Protein 4COQ (pdb70)

Foldseek 3Di:
DDDAAPDDCRRQVNQLVRDVQQVCSPVPPFADDAEAEPVQFAADDADFWAWFDDQFFFWWAAALQWIKTAGPFPTFIAHPNFTWTFGMKTKFAFDQYHYNPHTAGMKMWGWTATPVGQIEIEIAGEHADDAQVLLVQRLVQGDLDRPDIDGGPDGHDPVSQHDPDRQWKWWWHFDFDPSRHGRYIYTYGPDHHYHHVVSSVSRCVSSVDGNHRHHDDNRPIHIYD/DDFDAACDDCRRLVNVCVRDVQQVCSPVPPFADDAEAEPVQFAADDADFWAWFDDQFWDWWAAALQWIKTAGPFPTFIAHPNFTWTFGMKTKFAFDQYHYNPHTAGMKMWTWTATPVGAIEIEIAGEHADDAQVLVVQQLVFTDLDHPDIGDRPDGHDPVSQHDPDQDWKWWWHFDQDPSRDTRYIYTYGPDHHYHHPVSSVSRCNSSVDGNHRHHDDNRPIHIYD

Solvent-accessible surface area: 21278 Å² total; per-residue (Å²): 90,39,136,27,9,29,84,59,86,57,0,19,134,77,0,6,103,53,10,123,109,16,76,65,13,121,87,13,129,52,4,0,0,1,48,0,57,33,91,87,8,67,175,29,93,45,67,118,10,45,20,115,28,46,51,21,31,115,46,0,16,3,57,22,40,10,0,46,0,22,4,41,14,148,1,32,0,42,5,72,74,91,129,0,66,3,78,33,0,24,0,2,6,38,0,0,0,7,26,76,52,150,98,49,46,0,0,0,3,0,20,0,53,10,189,118,44,62,35,0,4,0,0,0,1,0,98,71,35,151,98,14,104,6,0,51,44,0,2,139,5,3,0,135,116,70,72,90,113,100,147,34,99,27,168,3,19,2,67,132,0,11,3,167,72,73,86,15,17,48,5,66,0,0,41,9,38,14,52,0,43,51,56,2,51,3,0,0,0,70,73,35,20,60,0,14,141,123,6,15,59,78,1,109,146,29,15,59,93,78,0,28,6,64,64,38,90,57,82,104,21,120,6,68,66,139,48,38,136,26,9,32,83,60,91,53,0,20,129,75,0,8,102,50,16,130,123,9,82,65,14,123,89,14,133,53,4,0,0,1,47,0,56,32,90,82,9,63,181,31,83,42,70,118,12,46,21,117,30,44,54,21,32,120,66,0,13,3,56,24,43,10,0,48,0,22,5,42,8,153,2,31,0,42,6,68,74,88,128,0,34,2,77,35,0,24,0,2,6,36,0,0,0,5,26,80,56,158,96,48,37,0,0,0,4,0,24,0,62,8,152,134,46,60,40,0,5,0,0,0,1,0,92,57,37,154,97,14,101,7,0,35,38,0,2,145,6,1,0,114,114,82,61,83,120,99,154,35,112,37,154,4,17,2,66,130,0,11,1,166,67,79,82,14,16,50,7,66,0,0,37,9,37,13,51,0,41,48,54,4,54,3,0,0,0,65,69,33,22,58,0,10,134,132,6,2,79,53,2,100,155,23,16,63,91,91,0,31,6,67,66,38,90,53,81,105,21,118,5,72,72

Sequence (451 aa):
GAHHWGYSGSIGPEEHWGDLSSPEEYLMMCCKKIGKKNQSPIDINSADAVVKKACCLAPVSSVYYVSSDAKKYVVVNNGHTIKVVMGGRRGYVVVDGKRFYLKKQFHFHAPSEHTVNGKKHYPFEAHFVHLLDKNGNITVLGVFFKVGKKEENPELEKVWRVMPEEEEPGQKKRHLTARRIDDPEEKLLPEENRDDYYRYSSGSLTTPPCCSSEGVRWIIVFKEEPVEMSREQLEEKFRKKVMMGFDNNRPVQPLLNARKVMMKGGAHWGYSGSIGPEEHWGDDLSPEYLLMMCCKKIGKNQSPIDINSADAVVKKACCLAPVSVYYVSSDAKKYVVNNGHTIKVVMGGRRGYVVVDGKKRFYLKKQFHFHAPPSEHTVNGKKHYPFEAHFVHLDKNGNIITVLGVFFKKVGKKEENPELEKVWRRVMPEEEPGQKKRHLTARRIDDPEEKLLPEENRDDYYRYSSGSLTTPPCCSSEGVRWIVFKEEPVEEMSREEQLEKFRKKVMMGFDNNRPVQPLLNARKVMMK

Organism: Thermovibrio ammonificans (strain DSM 15698 / JCM 12110 / HB-1) (NCBI:txid648996)

Structure (mmCIF, N/CA/C/O backbone):
data_4COQ
#
_entry.id   4COQ
#
_cell.length_a   83.050
_cell.length_b   115.360
_cell.length_c   65.540
_cell.angle_alpha   90.00
_cell.angle_beta   90.00
_cell.angle_gamma   90.00
#
_symmetry.space_group_name_H-M   'P 21 21 2'
#
loop_
_entity.id
_entity.type
_entity.pdbx_description
1 polymer 'CARBONATE DEHYDRATASE'
2 non-polymer 'ZINC ION'
3 non-polymer SULFANILAMIDE
4 non-polymer 1-(2-METHOXY-ETHOXY)-2-{2-[2-(2-METHOXY-ETHOXY]-ETHOXY}-ETHANE
5 non-polymer 'TETRAETHYLENE GLYCOL'
6 non-polymer 'TRIETHYLENE GLYCOL'
7 non-polymer 'CHLORIDE ION'
8 water water
#
loop_
_atom_site.group_PDB
_atom_site.id
_atom_site.type_symbol
_atom_site.label_atom_id
_atom_site.label_alt_id
_atom_site.label_comp_id
_atom_site.label_asym_id
_atom_site.label_entity_id
_atom_site.label_seq_id
_atom_site.pdbx_PDB_ins_code
_atom_site.Cartn_x
_atom_site.Cartn_y
_atom_site.Cartn_z
_atom_site.occupancy
_atom_site.B_iso_or_equiv
_atom_site.auth_seq_id
_atom_site.auth_comp_id
_atom_site.auth_asym_id
_atom_site.auth_atom_id
_atom_site.pdbx_PDB_model_num
ATOM 1 N N . GLY A 1 23 ? 1.961 15.439 2.012 1.00 56.32 23 GLY A N 1
ATOM 2 C CA . GLY A 1 23 ? 0.816 16.284 1.563 1.00 43.54 23 GLY A CA 1
ATOM 3 C C . GLY A 1 23 ? 0.382 15.959 0.150 1.00 36.98 23 GLY A C 1
ATOM 4 O O . GLY A 1 23 ? 1.215 15.692 -0.721 1.00 49.97 23 GLY A O 1
ATOM 5 N N . ALA A 1 24 ? -0.926 15.995 -0.073 1.00 36.88 24 ALA A N 1
ATOM 6 C CA . ALA A 1 24 ? -1.528 15.645 -1.355 1.00 34.36 24 ALA A CA 1
ATOM 7 C C . ALA A 1 24 ? -1.240 16.634 -2.486 1.00 31.42 24 ALA A C 1
ATOM 8 O O . ALA A 1 24 ? -0.906 17.803 -2.247 1.00 27.28 24 ALA A O 1
ATOM 10 N N . HIS A 1 25 ? -1.402 16.166 -3.721 1.00 28.82 25 HIS A N 1
ATOM 11 C CA A HIS A 1 25 ? -1.305 17.030 -4.896 0.70 31.38 25 HIS A CA 1
ATOM 12 C CA B HIS A 1 25 ? -1.305 17.037 -4.897 0.30 30.29 25 HIS A CA 1
ATOM 13 C C . HIS A 1 25 ? -2.413 18.089 -4.890 1.00 29.14 25 HIS A C 1
ATOM 14 O O . HIS A 1 25 ? -3.571 17.785 -4.627 1.00 26.35 25 HIS A O 1
ATOM 27 N N . TRP A 1 26 ? -2.048 19.341 -5.166 1.00 23.34 26 TRP A N 1
ATOM 28 C CA . TRP A 1 26 ? -3.027 20.424 -5.202 1.00 21.81 26 TRP A CA 1
ATOM 29 C C . TRP A 1 26 ? -2.758 21.294 -6.418 1.00 17.98 26 TRP A C 1
ATOM 30 O O . TRP A 1 26 ? -1.671 21.205 -7.005 1.00 19.26 26 TRP A O 1
ATOM 41 N N . GLY A 1 27 ? -3.713 22.146 -6.788 1.00 19.21 27 GLY A N 1
ATOM 42 C CA . GLY A 1 27 ? -3.537 23.008 -7.952 1.00 20.26 27 GLY A CA 1
ATOM 43 C C . GLY A 1 27 ? -4.424 24.223 -7.912 1.00 18.69 27 GLY A C 1
ATOM 44 O O . GLY A 1 27 ? -4.898 24.616 -6.821 1.00 18.82 27 GLY A O 1
ATOM 45 N N . TYR A 1 28 ? -4.706 24.770 -9.096 1.00 18.36 28 TYR A N 1
ATOM 46 C CA . TYR A 1 28 ? -5.501 25.992 -9.204 1.00 19.00 28 TYR A CA 1
ATOM 47 C C . TYR A 1 28 ? -6.800 25.869 -10.016 1.00 23.17 28 TYR A C 1
ATOM 48 O O . TYR A 1 28 ? -7.408 26.878 -10.373 1.00 28.71 28 TYR A O 1
ATOM 57 N N . SER A 1 29 ? -7.211 24.639 -10.305 1.00 28.14 29 SER A N 1
ATOM 58 C CA . SER A 1 29 ? -8.523 24.430 -10.912 1.00 28.49 29 SER A CA 1
ATOM 59 C C . SER A 1 29 ? -9.039 23.029 -10.645 1.00 26.13 29 SER A C 1
ATOM 60 O O . SER A 1 29 ? -8.326 22.178 -10.100 1.00 24.73 29 SER A O 1
ATOM 63 N N . GLY A 1 30 ? -10.294 22.803 -11.025 1.00 33.49 30 GLY A N 1
ATOM 64 C CA . GLY A 1 30 ? -10.936 21.515 -10.819 1.00 33.46 30 GLY A CA 1
ATOM 65 C C . GLY A 1 30 ? -11.052 21.171 -9.347 1.00 29.40 30 GLY A C 1
ATOM 66 O O . GLY A 1 30 ? -11.121 22.057 -8.483 1.00 28.29 30 GLY A O 1
ATOM 67 N N . SER A 1 31 ? -11.026 19.876 -9.069 1.00 25.33 31 SER A N 1
ATOM 68 C CA . SER A 1 31 ? -11.252 19.348 -7.742 1.00 30.88 31 SER A CA 1
ATOM 69 C C . SER A 1 31 ? -10.018 19.432 -6.863 1.00 27.87 31 SER A C 1
ATOM 70 O O . SER A 1 31 ? -10.031 18.960 -5.723 1.00 27.25 31 SER A O 1
ATOM 73 N N . ILE A 1 32 ? -8.939 20.013 -7.388 1.00 23.04 32 ILE A N 1
ATOM 74 C CA . ILE A 1 32 ? -7.766 20.226 -6.546 1.00 22.21 32 ILE A CA 1
ATOM 75 C C . ILE A 1 32 ? -7.475 21.728 -6.376 1.00 20.25 32 ILE A C 1
ATOM 76 O O . ILE A 1 32 ? -6.421 22.084 -5.848 1.00 21.35 32 ILE A O 1
ATOM 81 N N . GLY A 1 33 ? -8.417 22.568 -6.811 1.00 19.91 33 GLY A N 1
ATOM 82 C CA . GLY A 1 33 ? -8.294 24.041 -6.732 1.00 20.72 33 GLY A CA 1
ATOM 83 C C . GLY A 1 33 ? -8.448 24.571 -5.314 1.00 18.46 33 GLY A C 1
ATOM 84 O O . GLY A 1 33 ? -8.761 23.832 -4.399 1.00 18.49 33 GLY A O 1
ATOM 85 N N . PRO A 1 34 ? -8.257 25.889 -5.139 1.00 19.10 34 PRO A N 1
ATOM 86 C CA . PRO A 1 34 ? -8.164 26.507 -3.830 1.00 18.50 34 PRO A CA 1
ATOM 87 C C . PRO A 1 34 ? -9.316 26.236 -2.846 1.00 19.33 34 PRO A C 1
ATOM 88 O O . PRO A 1 34 ? -9.069 26.108 -1.653 1.00 21.68 34 PRO A O 1
ATOM 92 N N . GLU A 1 35 ? -10.550 26.099 -3.330 1.00 23.44 35 GLU A N 1
ATOM 93 C CA A GLU A 1 35 ? -11.696 25.813 -2.452 0.60 25.28 35 GLU A CA 1
ATOM 94 C CA B GLU A 1 35 ? -11.674 25.823 -2.420 0.40 24.17 35 GLU A CA 1
ATOM 95 C C . GLU A 1 35 ? -11.629 24.401 -1.850 1.00 23.92 35 GLU A C 1
ATOM 96 O O . GLU A 1 35 ? -12.176 24.126 -0.767 1.00 21.65 35 GLU A O 1
ATOM 107 N N . HIS A 1 36 ? -10.965 23.496 -2.556 1.00 20.90 36 HIS A N 1
ATOM 108 C CA . HIS A 1 36 ? -10.854 22.106 -2.123 1.00 21.15 36 HIS A CA 1
ATOM 109 C C . HIS A 1 36 ? -9.624 21.825 -1.276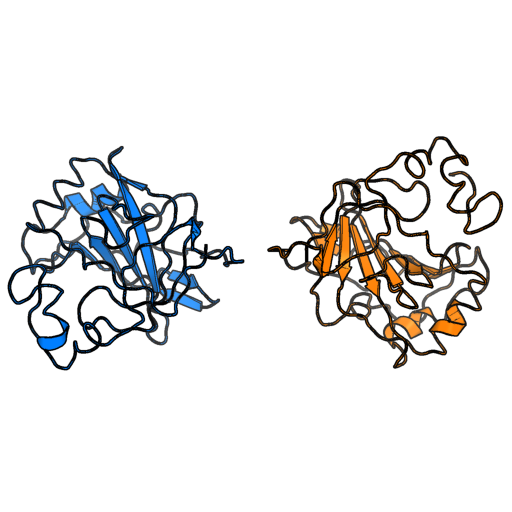 1.00 20.80 36 HIS A C 1
ATOM 110 O O . HIS A 1 36 ? -9.486 20.727 -0.713 1.00 20.86 36 HIS A O 1
ATOM 117 N N . TRP A 1 37 ? -8.709 22.798 -1.176 1.00 18.40 37 TRP A N 1
ATOM 118 C CA . TRP A 1 37 ? -7.429 22.520 -0.548 1.00 18.29 37 TRP A CA 1
ATOM 119 C C . TRP A 1 37 ? -7.538 21.937 0.860 1.00 19.81 37 TRP A C 1
ATOM 120 O O . TRP A 1 37 ? -6.828 20.985 1.195 1.00 21.35 37 TRP A O 1
ATOM 131 N N . GLY A 1 38 ? -8.417 22.500 1.690 1.00 20.55 38 GLY A N 1
ATOM 132 C CA . GLY A 1 38 ? -8.395 22.167 3.122 1.00 19.22 38 GLY A CA 1
ATOM 133 C C . GLY A 1 38 ? -8.795 20.728 3.386 1.00 28.88 38 GLY A C 1
ATOM 134 O O . GLY A 1 38 ? -8.503 20.167 4.453 1.00 30.97 38 GLY A O 1
ATOM 135 N N . ASP A 1 39 ? -9.447 20.137 2.392 1.00 22.12 39 ASP A N 1
ATOM 136 C CA . ASP A 1 39 ? -9.954 18.763 2.507 1.00 25.15 39 ASP A CA 1
ATOM 137 C C . ASP A 1 39 ? -9.083 17.702 1.849 1.00 31.22 39 ASP A C 1
ATOM 138 O O . ASP A 1 39 ? -9.354 16.505 1.986 1.00 29.95 39 ASP A O 1
ATOM 143 N N . LEU A 1 40 ? -8.037 18.129 1.147 1.00 27.95 40 LEU A N 1
ATOM 144 C CA . LEU A 1 40 ? -7.177 17.196 0.410 1.00 27.60 40 LEU A CA 1
ATOM 145 C C . LEU A 1 40 ? -6.291 16.364 1.327 1.00 30.95 40 LEU A C 1
ATOM 146 O O . LE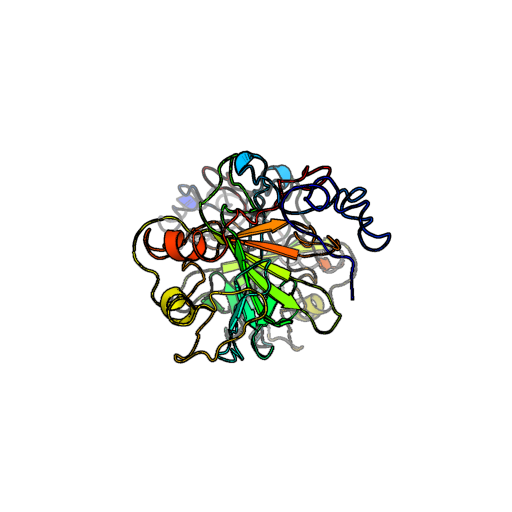U A 1 40 ? -5.886 15.251 0.974 1.00 31.90 40 LEU A O 1
ATOM 151 N N . SER A 1 41 ? -5.979 16.935 2.489 1.00 28.62 41 SER A N 1
ATOM 152 C CA A SER A 1 41 ? -5.124 16.313 3.486 0.60 28.99 41 SER A CA 1
ATOM 153 C CA B SER A 1 41 ? -5.108 16.320 3.485 0.40 29.06 41 SER A CA 1
ATOM 154 C C . SER A 1 41 ? -5.393 16.967 4.830 1.00 35.27 41 SER A C 1
ATOM 155 O O . SER A 1 41 ? -5.662 18.172 4.882 1.00 26.56 41 SER A O 1
ATOM 160 N N . PRO A 1 42 ? -5.312 16.183 5.928 1.00 30.07 42 PRO A N 1
ATOM 161 C CA . PRO A 1 42 ? -5.490 16.789 7.238 1.00 30.97 42 PRO A CA 1
ATOM 162 C C . PRO A 1 42 ? -4.458 17.882 7.494 1.00 31.63 42 PRO A C 1
ATOM 163 O O . PRO A 1 42 ? -4.717 18.788 8.292 1.00 29.33 42 PRO A O 1
ATOM 167 N N . GLU A 1 43 ? -3.303 17.764 6.832 1.00 28.49 43 GLU A N 1
ATOM 168 C CA A GLU A 1 43 ? -2.203 18.717 6.956 0.40 26.06 43 GLU A CA 1
ATOM 169 C CA B GLU A 1 43 ? -2.217 18.729 6.987 0.60 27.55 43 GLU A CA 1
ATOM 170 C C . GLU A 1 43 ? -2.602 20.099 6.429 1.00 22.68 43 GLU A C 1
ATOM 171 O O . GLU A 1 43 ? -2.020 21.119 6.822 1.00 23.99 43 GLU A O 1
ATOM 182 N N . TYR A 1 44 ? -3.572 20.115 5.522 1.00 19.37 44 TYR A N 1
ATOM 183 C CA . TYR A 1 44 ? -4.026 21.366 4.870 1.00 20.47 44 TYR A CA 1
ATOM 184 C C . TYR A 1 44 ? -5.270 21.993 5.534 1.00 17.76 44 TYR A C 1
ATOM 185 O O . TYR A 1 44 ? -5.894 22.900 4.970 1.00 20.38 44 TYR A O 1
ATOM 194 N N . LEU A 1 45 ? -5.615 21.566 6.754 1.00 19.84 45 LEU A N 1
ATOM 195 C CA . LEU A 1 45 ? -6.872 22.003 7.358 1.00 18.23 45 LEU A CA 1
ATOM 196 C C . LEU A 1 45 ? -6.983 23.526 7.520 1.00 18.00 45 LEU A C 1
ATOM 197 O O . LEU A 1 45 ? -8.074 24.077 7.423 1.00 18.20 45 LEU A O 1
ATOM 202 N N . MET A 1 46 ? -5.859 24.195 7.723 1.00 16.70 46 MET A N 1
ATOM 203 C CA A MET A 1 46 ? -5.895 25.639 7.947 0.50 17.94 46 MET A CA 1
ATOM 204 C CA B MET A 1 46 ? -5.877 25.648 7.950 0.50 17.13 46 MET A CA 1
ATOM 205 C C . MET A 1 46 ? -6.396 26.396 6.734 1.00 18.46 46 MET A C 1
ATOM 206 O O . MET A 1 46 ? -6.972 27.475 6.880 1.00 17.19 46 MET A O 1
ATOM 215 N N . CYS A 1 47 ? -6.186 25.828 5.534 1.00 18.40 47 CYS A N 1
ATOM 216 C CA A CYS A 1 47 ? -6.697 26.451 4.305 0.80 21.06 47 CYS A CA 1
ATOM 217 C CA B CYS A 1 47 ? -6.693 26.450 4.321 0.20 22.92 47 CYS A CA 1
ATOM 218 C C . CYS A 1 47 ? -8.181 26.736 4.472 1.00 22.13 47 CYS A C 1
ATOM 219 O O . CYS A 1 47 ? -8.660 27.774 4.036 1.00 23.62 47 CYS A O 1
ATOM 224 N N . LYS A 1 48 ? -8.892 25.824 5.144 1.00 21.92 48 LYS A N 1
ATOM 225 C CA A LYS A 1 48 ? -10.332 25.919 5.353 0.70 19.85 48 LYS A CA 1
ATOM 226 C CA B LYS A 1 48 ? -10.335 25.968 5.332 0.30 21.64 48 LYS A CA 1
ATOM 227 C C . LYS A 1 48 ? -10.768 26.600 6.663 1.00 21.97 48 LYS A C 1
ATOM 228 O O . LYS A 1 48 ? -11.754 27.347 6.688 1.00 25.46 48 LYS A O 1
ATOM 239 N N . ILE A 1 49 ? -10.054 26.323 7.761 1.00 18.34 49 ILE A N 1
ATOM 240 C CA . ILE A 1 49 ? -10.524 26.775 9.079 1.00 19.21 49 ILE A CA 1
ATOM 241 C C . ILE A 1 49 ? -9.852 28.033 9.609 1.00 18.07 49 ILE A C 1
ATOM 242 O O . ILE A 1 49 ? -10.313 28.610 10.589 1.00 16.93 49 ILE A O 1
ATOM 247 N N . GLY A 1 50 ? -8.767 28.443 8.968 1.00 17.10 50 GLY A N 1
ATOM 248 C CA . GLY A 1 50 ? -8.024 29.603 9.463 1.00 13.76 50 GLY A CA 1
ATOM 249 C C . GLY A 1 50 ? -8.811 30.879 9.285 1.00 12.95 50 GLY A C 1
ATOM 250 O O . GLY A 1 50 ? -9.605 31.042 8.338 1.00 14.53 50 GLY A O 1
ATOM 251 N N . LYS A 1 51 ? -8.583 31.795 10.217 1.00 11.30 51 LYS A N 1
ATOM 252 C CA A LYS A 1 51 ? -9.276 33.076 10.167 0.70 11.39 51 LYS A CA 1
ATOM 253 C CA B LYS A 1 51 ? -9.269 33.077 10.243 0.30 11.82 51 LYS A CA 1
ATOM 254 C C . LYS A 1 51 ? -8.299 34.224 9.985 1.00 10.76 51 LYS A C 1
ATOM 255 O O . LYS A 1 51 ? -8.691 35.390 10.036 1.00 11.13 51 LYS A O 1
ATOM 266 N N . ASN A 1 52 ? -7.024 33.886 9.723 1.00 11.99 52 ASN A N 1
ATOM 267 C CA . ASN A 1 52 ? -5.981 34.889 9.451 1.00 10.68 52 ASN A CA 1
ATOM 268 C C . ASN A 1 52 ? -5.212 34.472 8.195 1.00 10.80 52 ASN A C 1
ATOM 269 O O . ASN A 1 52 ? -3.986 34.350 8.203 1.00 11.83 52 ASN A O 1
ATOM 274 N N . GLN A 1 53 ? -5.972 34.206 7.145 1.00 11.40 53 GLN A N 1
ATOM 275 C CA . GLN A 1 53 ? -5.438 33.709 5.872 1.00 11.44 53 GLN A CA 1
ATOM 276 C C . GLN A 1 53 ? -5.062 34.805 4.905 1.00 10.93 53 GLN A C 1
ATOM 277 O O . GLN A 1 53 ? -5.485 35.954 5.045 1.00 11.89 53 GLN A O 1
ATOM 283 N N . SER A 1 54 ? -4.191 34.451 3.959 1.00 9.62 54 SER A N 1
ATOM 284 C CA . SER A 1 54 ? -3.737 35.324 2.880 1.00 10.12 54 SER A CA 1
ATOM 285 C C . SER A 1 54 ? -4.048 34.671 1.531 1.00 11.66 54 SER A C 1
ATOM 286 O O . SER A 1 54 ? -4.153 33.445 1.434 1.00 12.35 54 SER A O 1
ATOM 289 N N . PRO A 1 55 ? -4.140 35.449 0.473 1.00 10.39 55 PRO A N 1
ATOM 290 C CA . PRO A 1 55 ? -4.023 36.914 0.390 1.00 9.61 55 PRO A CA 1
ATOM 291 C C . PRO A 1 55 ? -5.319 37.573 0.782 1.00 11.53 55 PRO A C 1
ATOM 292 O O . PRO A 1 55 ? -6.284 36.897 1.097 1.00 11.93 55 PRO A O 1
ATOM 296 N N . ILE A 1 56 ? -5.333 38.909 0.763 1.00 12.80 56 ILE A N 1
ATOM 297 C CA . ILE A 1 56 ? -6.501 39.673 1.140 1.00 12.37 56 ILE A CA 1
ATOM 298 C C . ILE A 1 56 ? -6.669 40.809 0.143 1.00 11.38 56 ILE A C 1
ATOM 299 O O . ILE A 1 56 ? -5.735 41.103 -0.627 1.00 12.15 56 ILE A O 1
ATOM 304 N N . ASP A 1 57 ? -7.862 41.407 0.162 1.00 11.82 57 ASP A N 1
ATOM 305 C CA . ASP A 1 57 ? -8.025 42.719 -0.452 1.00 13.18 57 ASP A CA 1
ATOM 306 C C . ASP A 1 57 ? -7.568 43.780 0.517 1.00 13.97 57 ASP A C 1
ATOM 307 O O . ASP A 1 57 ? -7.961 43.757 1.691 1.00 16.15 57 ASP A O 1
ATOM 312 N N . ILE A 1 58 ? -6.742 44.701 0.037 1.00 12.91 58 ILE A N 1
ATOM 313 C CA . ILE A 1 58 ? -6.246 45.794 0.852 1.00 14.27 58 ILE A CA 1
ATOM 314 C C . ILE A 1 58 ? -7.055 47.012 0.460 1.00 13.37 58 ILE A C 1
ATOM 315 O O . ILE A 1 58 ? -6.842 47.583 -0.591 1.00 14.62 58 ILE A O 1
ATOM 320 N N . ASN A 1 59 ? -8.000 47.375 1.317 1.00 13.47 59 ASN A N 1
ATOM 321 C CA . ASN A 1 59 ? -8.767 48.580 1.092 1.00 15.82 59 ASN A CA 1
ATOM 322 C C . ASN A 1 59 ? -7.999 49.706 1.759 1.00 15.95 59 ASN A C 1
ATOM 323 O O . ASN A 1 59 ? -7.805 49.687 2.970 1.00 18.88 59 ASN A O 1
ATOM 328 N N . SER A 1 60 ? -7.528 50.653 0.956 1.00 17.17 60 SER A N 1
ATOM 329 C CA . SER A 1 60 ? -6.574 51.626 1.453 1.00 21.68 60 SER A CA 1
ATOM 330 C C . SER A 1 60 ? -7.236 52.564 2.456 1.00 22.15 60 SER A C 1
ATOM 331 O O . SER A 1 60 ? -6.609 52.955 3.442 1.00 23.70 60 SER A O 1
ATOM 334 N N . ALA A 1 61 ? -8.501 52.894 2.216 1.00 19.87 61 ALA A N 1
ATOM 335 C CA . ALA A 1 61 ? -9.245 53.773 3.125 1.00 24.18 61 ALA A CA 1
ATOM 336 C C . ALA A 1 61 ? -9.455 53.141 4.508 1.00 24.83 61 ALA A C 1
ATOM 337 O O . ALA A 1 61 ? -9.396 53.828 5.537 1.00 25.50 61 ALA A O 1
ATOM 339 N N . ASP A 1 62 ? -9.639 51.820 4.525 1.00 19.09 62 ASP A N 1
ATOM 340 C CA . ASP A 1 62 ? -9.840 51.048 5.742 1.00 19.33 62 ASP A CA 1
ATOM 341 C C . ASP A 1 62 ? -8.551 50.707 6.475 1.00 18.36 62 ASP A C 1
ATOM 342 O O . ASP A 1 62 ? -8.589 50.344 7.656 1.00 22.71 62 ASP A O 1
ATOM 347 N N . ALA A 1 63 ? -7.422 50.740 5.771 1.00 18.04 63 ALA A N 1
ATOM 348 C CA . ALA A 1 63 ? -6.154 50.435 6.432 1.00 16.05 63 ALA A CA 1
ATOM 349 C C . ALA A 1 63 ? -5.869 51.546 7.447 1.00 19.04 63 ALA A C 1
ATOM 350 O O . ALA A 1 63 ? -6.272 52.713 7.244 1.00 20.41 63 ALA A O 1
ATOM 352 N N . VAL A 1 64 ? -5.191 51.177 8.532 1.00 15.12 64 VAL A N 1
ATOM 353 C CA A VAL A 1 64 ? -4.938 52.101 9.642 0.70 16.77 64 VAL A CA 1
ATOM 354 C CA B VAL A 1 64 ? -4.941 52.099 9.642 0.30 15.90 64 VAL A CA 1
ATOM 355 C C . VAL A 1 64 ? -3.563 52.740 9.513 1.00 15.02 64 VAL A C 1
ATOM 356 O O . VAL A 1 64 ? -2.551 52.061 9.455 1.00 14.59 64 VAL A O 1
ATOM 363 N N . LYS A 1 65 ? -3.525 54.076 9.465 1.00 12.17 65 LYS A N 1
ATOM 364 C CA A LYS A 1 65 ? -2.277 54.786 9.470 0.60 12.96 65 LYS A CA 1
ATOM 365 C CA B LYS A 1 65 ? -2.248 54.756 9.461 0.40 12.33 65 LYS A CA 1
ATOM 366 C C . LYS A 1 65 ? -1.506 54.423 10.743 1.00 11.87 65 LYS A C 1
ATOM 367 O O . LYS A 1 65 ? -2.053 54.500 11.862 1.00 13.86 65 LYS A O 1
ATOM 378 N N . ALA A 1 66 ? -0.252 54.019 10.572 1.00 13.63 66 ALA A N 1
ATOM 379 C CA . ALA A 1 66 ? 0.551 53.497 11.665 1.00 10.85 66 ALA A CA 1
ATOM 380 C C . ALA A 1 66 ? 2.034 53.822 11.508 1.00 12.44 66 ALA A C 1
ATOM 381 O O . ALA A 1 66 ? 2.541 53.972 10.399 1.00 14.48 66 ALA A O 1
ATOM 383 N N . CYS A 1 67 ? 2.718 53.888 12.635 1.00 12.10 67 CYS A N 1
ATOM 384 C CA A CYS A 1 67 ? 4.129 54.264 12.668 0.80 14.39 67 CYS A CA 1
ATOM 385 C CA B CYS A 1 67 ? 4.127 54.247 12.716 0.20 15.87 67 CYS A CA 1
ATOM 386 C C . CYS A 1 67 ? 5.008 53.039 12.408 1.00 17.68 67 CYS A C 1
ATOM 387 O O . CYS A 1 67 ? 5.728 52.555 13.279 1.00 22.44 67 CYS A O 1
ATOM 392 N N . LEU A 1 68 ? 4.956 52.584 11.167 1.00 15.74 68 LEU A N 1
ATOM 393 C CA . LEU A 1 68 ? 5.647 51.363 10.732 1.00 15.54 68 LEU A CA 1
ATOM 394 C C . LEU A 1 68 ? 7.114 51.662 10.509 1.00 17.98 68 LEU A C 1
ATOM 395 O O . LEU A 1 68 ? 7.461 52.673 9.905 1.00 23.21 68 LEU A O 1
ATOM 400 N N . ALA A 1 69 ? 7.965 50.784 11.020 1.00 14.78 69 ALA A N 1
ATOM 401 C CA . ALA A 1 69 ? 9.422 50.914 10.884 1.00 15.47 69 ALA A CA 1
ATOM 402 C C . ALA A 1 69 ? 9.841 50.680 9.451 1.00 20.11 69 ALA A C 1
ATOM 403 O O . ALA A 1 69 ? 9.281 49.812 8.784 1.00 19.38 69 ALA A O 1
ATOM 405 N N . PRO A 1 70 ? 10.892 51.376 8.979 1.00 17.34 70 PRO A N 1
ATOM 406 C CA . PRO A 1 70 ? 11.368 51.027 7.654 1.00 16.09 70 PRO A CA 1
ATOM 407 C C . PRO A 1 70 ? 11.839 49.559 7.634 1.00 15.73 70 PRO A C 1
ATOM 408 O O . PRO A 1 70 ? 12.390 49.084 8.623 1.00 18.95 70 PRO A O 1
ATOM 412 N N . VAL A 1 71 ? 11.608 48.880 6.514 1.00 18.84 71 VAL A N 1
ATOM 413 C CA . VAL A 1 71 ? 12.064 47.493 6.388 1.00 15.68 71 VAL A CA 1
ATOM 414 C C . VAL A 1 71 ? 13.360 47.575 5.583 1.00 16.65 71 VAL A C 1
ATOM 415 O O . VAL A 1 71 ? 13.342 47.764 4.369 1.00 21.25 71 VAL A O 1
ATOM 419 N N . SER A 1 72 ? 14.478 47.466 6.283 1.00 17.62 72 SER A N 1
ATOM 420 C CA A SER A 1 72 ? 15.796 47.576 5.663 0.70 15.79 72 SER A CA 1
ATOM 421 C CA B SER A 1 72 ? 15.781 47.589 5.635 0.30 15.97 72 SER A CA 1
ATOM 422 C C . SER A 1 72 ? 16.132 46.300 4.916 1.00 14.78 72 SER A C 1
ATOM 423 O O . SER A 1 72 ? 15.848 45.202 5.402 1.00 15.64 72 SER A O 1
ATOM 428 N N . VAL A 1 73 ? 16.711 46.469 3.736 1.00 15.19 73 VAL A N 1
ATOM 429 C CA . VAL A 1 73 ? 17.003 45.345 2.848 1.00 14.86 73 VAL A CA 1
ATOM 430 C C . VAL A 1 73 ? 18.520 45.195 2.724 1.00 15.96 73 VAL A C 1
ATOM 431 O O . VAL A 1 73 ? 19.217 46.142 2.383 1.00 18.94 73 VAL A O 1
ATOM 435 N N . TYR A 1 74 ? 19.017 43.980 2.977 1.00 13.05 74 TYR A N 1
ATOM 436 C CA . TYR A 1 74 ? 20.451 43.686 2.872 1.00 15.32 74 TYR A CA 1
ATOM 437 C C . TYR A 1 74 ? 20.634 42.423 2.048 1.00 14.42 74 TYR A C 1
ATOM 438 O O . TYR A 1 74 ? 21.069 41.395 2.562 1.00 14.95 74 TYR A O 1
ATOM 447 N N . TYR A 1 75 ? 20.232 42.487 0.776 1.00 15.66 75 TYR A N 1
ATOM 448 C CA . TYR A 1 75 ? 20.291 41.318 -0.094 1.00 14.50 75 TYR A CA 1
ATOM 449 C C . TYR A 1 75 ? 21.689 41.151 -0.674 1.00 17.95 75 TYR A C 1
ATOM 450 O O . TYR A 1 75 ? 22.469 42.108 -0.769 1.00 18.44 75 TYR A O 1
ATOM 459 N N . VAL A 1 76 ? 21.991 39.914 -1.049 1.00 14.67 76 VAL A N 1
ATOM 460 C CA . VAL A 1 76 ? 23.205 39.604 -1.775 1.00 17.08 76 VAL A CA 1
ATOM 461 C C . VAL A 1 76 ? 22.859 38.782 -3.006 1.00 18.08 76 VAL A C 1
ATOM 462 O O . VAL A 1 76 ? 21.752 38.250 -3.140 1.00 16.94 76 VAL A O 1
ATOM 466 N N . SER A 1 77 ? 23.814 38.716 -3.925 1.00 15.42 77 SER A N 1
ATOM 467 C CA A SER A 1 77 ? 23.641 37.955 -5.148 0.60 15.05 77 SER A CA 1
ATOM 468 C CA B SER A 1 77 ? 23.630 37.947 -5.147 0.40 16.02 77 SER A CA 1
ATOM 469 C C . SER A 1 77 ? 24.008 36.488 -4.910 1.00 15.84 77 SER A C 1
ATOM 470 O O . SER A 1 77 ? 25.125 36.064 -5.221 1.00 19.81 77 SER A O 1
ATOM 475 N N . ASP A 1 78 ? 23.083 35.740 -4.331 1.00 15.05 78 ASP A N 1
ATOM 476 C CA . ASP A 1 78 ? 23.327 34.312 -4.091 1.00 14.30 78 ASP A CA 1
ATOM 477 C C . ASP A 1 78 ? 22.248 33.408 -4.691 1.00 14.61 78 ASP A C 1
ATOM 478 O O . ASP A 1 78 ? 21.923 32.370 -4.116 1.00 15.64 78 ASP A O 1
ATOM 483 N N . ALA A 1 79 ? 21.754 33.756 -5.884 1.00 14.51 79 ALA A N 1
ATOM 484 C CA . ALA A 1 79 ? 20.811 32.889 -6.592 1.00 12.64 79 ALA A CA 1
ATOM 485 C C . ALA A 1 79 ? 21.494 31.555 -6.916 1.00 14.84 79 ALA A C 1
ATOM 486 O O . ALA A 1 79 ? 22.666 31.539 -7.351 1.00 17.41 79 ALA A O 1
ATOM 488 N N . LYS A 1 80 ? 20.779 30.463 -6.672 1.00 13.15 80 LYS A N 1
ATOM 489 C CA A LYS A 1 80 ? 21.259 29.102 -6.961 0.40 14.80 80 LYS A CA 1
ATOM 490 C CA B LYS A 1 80 ? 21.272 29.116 -6.972 0.60 14.34 80 LYS A CA 1
ATOM 491 C C . LYS A 1 80 ? 20.725 28.543 -8.288 1.00 15.17 80 LYS A C 1
ATOM 492 O O . LYS A 1 80 ? 21.496 27.996 -9.104 1.00 16.27 80 LYS A O 1
ATOM 503 N N . TYR A 1 81 ? 19.412 28.650 -8.493 1.00 13.76 81 TYR A N 1
ATOM 504 C CA . TYR A 1 81 ? 18.767 28.180 -9.708 1.00 11.89 81 TYR A CA 1
ATOM 505 C C . TYR A 1 81 ? 17.360 28.708 -9.805 1.00 13.51 81 TYR A C 1
ATOM 506 O O . TYR A 1 81 ? 16.823 29.255 -8.837 1.00 13.08 81 TYR A O 1
ATOM 515 N N . VAL A 1 82 ? 16.792 28.559 -11.002 1.00 10.31 82 VAL A N 1
ATOM 516 C CA A VAL A 1 82 ? 15.374 28.834 -11.253 0.70 11.27 82 VAL A CA 1
ATOM 517 C CA B VAL A 1 82 ? 15.379 28.826 -11.192 0.30 11.98 82 VAL A CA 1
ATOM 518 C C . VAL A 1 82 ? 14.675 27.502 -11.457 1.00 14.79 82 VAL A C 1
ATOM 519 O O . VAL A 1 82 ? 15.172 26.655 -12.185 1.00 14.92 82 VAL A O 1
ATOM 526 N N . VAL A 1 83 ? 13.520 27.337 -10.834 1.00 11.77 83 VAL A N 1
ATOM 527 C CA . VAL A 1 83 ? 12.801 26.062 -10.942 1.00 11.73 83 VAL A CA 1
ATOM 528 C C . VAL A 1 83 ? 11.358 26.329 -11.364 1.00 13.98 83 VAL A C 1
ATOM 529 O O . VAL A 1 83 ? 10.719 27.299 -10.900 1.00 12.44 83 VAL A O 1
ATOM 533 N N . ASN A 1 84 ? 10.859 25.481 -12.264 1.00 12.36 84 ASN A N 1
ATOM 534 C CA . ASN A 1 84 ? 9.416 25.415 -12.541 1.00 10.66 84 ASN A CA 1
ATOM 535 C C . ASN A 1 84 ? 8.897 24.256 -11.752 1.00 13.86 84 ASN A C 1
ATOM 536 O O . ASN A 1 84 ? 9.212 23.096 -12.080 1.00 13.67 84 ASN A O 1
ATOM 541 N N . ASN A 1 85 ? 8.147 24.533 -10.687 1.00 14.06 85 ASN A N 1
ATOM 542 C CA . ASN A 1 85 ? 7.665 23.433 -9.850 1.00 15.04 85 ASN A CA 1
ATOM 543 C C . ASN A 1 85 ? 6.197 23.068 -10.100 1.00 14.75 85 ASN A C 1
ATOM 544 O O . ASN A 1 85 ? 5.569 22.349 -9.298 1.00 19.51 85 ASN A O 1
ATOM 549 N N . GLY A 1 86 ? 5.671 23.548 -11.218 1.00 14.01 86 GLY A N 1
ATOM 550 C CA . GLY A 1 86 ? 4.283 23.306 -11.586 1.00 16.12 86 GLY A CA 1
ATOM 551 C C . GLY A 1 86 ? 3.272 24.227 -10.929 1.00 19.61 86 GLY A C 1
ATOM 552 O O . GLY A 1 86 ? 2.121 24.260 -11.357 1.00 20.88 86 GLY A O 1
ATOM 553 N N . HIS A 1 87 ? 3.689 24.973 -9.908 1.00 14.25 87 HIS A N 1
ATOM 554 C CA . HIS A 1 87 ? 2.805 25.915 -9.204 1.00 13.22 87 HIS A CA 1
ATOM 555 C C . HIS A 1 87 ? 3.240 27.364 -9.421 1.00 14.56 87 HIS A C 1
ATOM 556 O O . HIS A 1 87 ? 2.429 28.274 -9.335 1.00 14.88 87 HIS A O 1
ATOM 563 N N . THR A 1 88 ? 4.516 27.549 -9.749 1.00 13.37 88 THR A N 1
ATOM 564 C CA . THR A 1 88 ? 5.108 28.875 -9.943 1.00 12.68 88 THR A CA 1
ATOM 565 C C . THR A 1 88 ? 6.461 28.710 -10.630 1.00 14.33 88 THR A C 1
ATOM 566 O O . THR A 1 88 ? 6.921 27.580 -10.873 1.00 12.98 88 THR A O 1
ATOM 570 N N . ILE A 1 89 ? 7.067 29.837 -10.960 1.00 11.00 89 ILE A N 1
ATOM 571 C CA . ILE A 1 89 ? 8.473 29.906 -11.329 1.00 11.67 89 ILE A CA 1
ATOM 572 C C . ILE A 1 89 ? 9.146 30.535 -10.124 1.00 14.25 89 ILE A C 1
ATOM 573 O O . ILE A 1 89 ? 8.762 31.629 -9.673 1.00 13.48 89 ILE A O 1
ATOM 578 N N . LYS A 1 90 ? 10.169 29.868 -9.620 1.00 12.85 90 LYS A N 1
ATOM 579 C CA . LYS A 1 90 ? 10.776 30.228 -8.360 1.00 10.91 90 LYS A CA 1
ATOM 580 C C . LYS A 1 90 ? 12.284 30.319 -8.505 1.00 12.32 90 LYS A C 1
ATOM 581 O O . LYS A 1 90 ? 12.916 29.466 -9.141 1.00 13.04 90 LYS A O 1
ATOM 587 N N . VAL A 1 91 ? 12.858 31.400 -7.987 1.00 9.93 91 VAL A N 1
ATOM 588 C CA . VAL A 1 91 ? 14.325 31.524 -7.920 1.00 9.49 91 VAL A CA 1
ATOM 589 C C . VAL A 1 91 ? 14.759 31.168 -6.514 1.00 11.78 91 VAL A C 1
ATOM 590 O O . VAL A 1 91 ? 14.345 31.793 -5.550 1.00 12.15 91 VAL A O 1
ATOM 594 N N . VAL A 1 92 ? 15.539 30.095 -6.380 1.00 12.19 92 VAL A N 1
ATOM 595 C CA . VAL A 1 92 ? 15.993 29.651 -5.055 1.00 10.92 92 VAL A CA 1
ATOM 596 C C . VAL A 1 92 ? 17.323 30.336 -4.739 1.00 13.18 92 VAL A C 1
ATOM 597 O O . VAL A 1 92 ? 18.237 30.363 -5.575 1.00 13.01 92 VAL A O 1
ATOM 601 N N . MET A 1 93 ? 17.418 30.900 -3.537 1.00 13.70 93 MET A N 1
ATOM 602 C CA . MET A 1 93 ? 18.587 31.639 -3.096 1.00 14.53 93 MET A CA 1
ATOM 603 C C . MET A 1 93 ? 19.402 30.854 -2.079 1.00 17.02 93 MET A C 1
ATOM 604 O O . MET A 1 93 ? 18.946 29.838 -1.548 1.00 17.88 93 MET A O 1
ATOM 609 N N . GLY A 1 94 ? 20.618 31.330 -1.802 1.00 17.96 94 GLY A N 1
ATOM 610 C CA . GLY A 1 94 ? 21.495 30.705 -0.815 1.00 18.67 94 GLY A CA 1
ATOM 611 C C . GLY A 1 94 ? 21.168 31.054 0.634 1.00 22.21 94 GLY A C 1
ATOM 612 O O . GLY A 1 94 ? 21.752 30.478 1.554 1.00 22.04 94 GLY A O 1
ATOM 613 N N . GLY A 1 95 ? 20.257 32.001 0.836 1.00 16.37 95 GLY A N 1
ATOM 614 C CA . GLY A 1 95 ? 19.813 32.377 2.179 1.00 16.42 95 GLY A CA 1
ATOM 615 C C . GLY A 1 95 ? 20.736 33.283 2.981 1.00 16.63 95 GLY A C 1
ATOM 616 O O . GLY A 1 95 ? 20.590 33.382 4.212 1.00 16.63 95 GLY A O 1
ATOM 617 N N . ARG A 1 96 ? 21.650 33.975 2.293 1.00 13.90 96 ARG A N 1
ATOM 618 C CA A ARG A 1 96 ? 22.653 34.834 2.949 0.70 15.11 96 ARG A CA 1
ATOM 619 C CA B ARG A 1 96 ? 22.633 34.824 2.967 0.30 15.86 96 ARG A CA 1
ATOM 620 C C . ARG A 1 96 ? 22.162 36.275 3.060 1.00 14.92 96 ARG A C 1
ATOM 621 O O . ARG A 1 96 ? 22.565 36.997 3.973 1.00 17.89 96 ARG A O 1
ATOM 636 N N . GLY A 1 97 ? 21.297 36.692 2.138 1.00 13.42 97 GLY A N 1
ATOM 637 C CA . GLY A 1 97 ? 20.768 38.063 2.200 1.00 13.31 97 GLY A CA 1
ATOM 638 C C . GLY A 1 97 ? 19.563 38.078 3.137 1.00 11.40 97 GLY A C 1
ATOM 639 O O . GLY A 1 97 ? 19.005 37.028 3.468 1.00 12.44 97 GLY A O 1
ATOM 640 N N . TYR A 1 98 ? 19.175 39.262 3.596 1.00 12.86 98 TYR A N 1
ATOM 641 C CA . TYR A 1 98 ? 18.106 39.334 4.602 1.00 11.35 98 TYR A CA 1
ATOM 642 C C . TYR A 1 98 ? 17.458 40.688 4.614 1.00 11.39 98 TYR A C 1
ATOM 643 O O . TYR A 1 98 ? 18.012 41.655 4.091 1.00 15.05 98 TYR A O 1
ATOM 652 N N . VAL A 1 99 ? 16.263 40.725 5.221 1.00 11.47 99 VAL A N 1
ATOM 653 C CA . VAL A 1 99 ? 15.597 41.984 5.571 1.00 12.30 99 VAL A CA 1
ATOM 654 C C . VAL A 1 99 ? 15.464 42.054 7.080 1.00 14.04 99 VAL A C 1
ATOM 655 O O . VAL A 1 99 ? 15.535 41.031 7.788 1.00 15.44 99 VAL A O 1
ATOM 659 N N . VAL A 1 100 ? 15.286 43.281 7.574 1.00 14.79 100 VAL A N 1
ATOM 660 C CA . VAL A 1 100 ? 15.091 43.494 9.000 1.00 14.21 100 VAL A CA 1
ATOM 661 C C . VAL A 1 100 ? 13.625 43.870 9.257 1.00 15.04 100 VAL A C 1
ATOM 662 O O . VAL A 1 100 ? 13.107 44.864 8.714 1.00 16.25 100 VAL A O 1
ATOM 666 N N . VAL A 1 101 ? 12.964 43.025 10.040 1.00 14.19 101 VAL A N 1
ATOM 667 C CA . VAL A 1 101 ? 11.574 43.218 10.427 1.00 14.12 101 VAL A CA 1
ATOM 668 C C . VAL A 1 101 ? 11.485 42.926 11.920 1.00 14.74 101 VAL A C 1
ATOM 669 O O . VAL A 1 101 ? 12.001 41.909 12.394 1.00 16.50 101 VAL A O 1
ATOM 673 N N . ASP A 1 102 ? 10.829 43.823 12.659 1.00 17.12 102 ASP A N 1
ATOM 674 C CA . ASP A 1 102 ? 10.666 43.632 14.107 1.00 16.47 102 ASP A CA 1
ATOM 675 C C . ASP A 1 102 ? 12.035 43.428 14.782 1.00 16.58 102 ASP A C 1
ATOM 676 O O . ASP A 1 102 ? 12.169 42.648 15.739 1.00 19.62 102 ASP A O 1
ATOM 681 N N . GLY A 1 103 ? 13.043 44.115 14.250 1.00 16.50 103 GLY A N 1
ATOM 682 C CA . GLY A 1 103 ? 14.392 44.095 14.807 1.00 20.42 103 GLY A CA 1
ATOM 683 C C . GLY A 1 103 ? 15.162 42.797 14.612 1.00 23.89 103 GLY A C 1
ATOM 684 O O . GLY A 1 103 ? 16.210 42.591 15.245 1.00 23.85 103 GLY A O 1
ATOM 685 N N . LYS A 1 104 ? 14.649 41.930 13.741 1.00 16.89 104 LYS A N 1
ATOM 68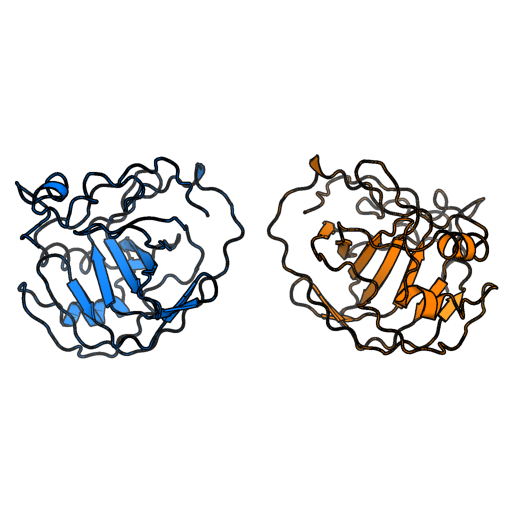6 C CA . LYS A 1 104 ? 15.182 40.584 13.549 1.00 15.88 104 LYS A CA 1
ATOM 687 C C . LYS A 1 104 ? 15.560 40.417 12.082 1.00 16.20 104 LYS A C 1
ATOM 688 O O . LYS A 1 104 ? 14.938 41.012 11.188 1.00 14.87 104 LYS A O 1
ATOM 694 N N . ARG A 1 105 ? 16.558 39.581 11.833 1.00 15.63 105 ARG A N 1
ATOM 695 C CA . ARG A 1 105 ? 16.949 39.290 10.449 1.00 14.07 105 ARG A CA 1
ATOM 696 C C . ARG A 1 105 ? 16.146 38.130 9.880 1.00 13.85 105 ARG A C 1
ATOM 697 O O . ARG A 1 105 ? 16.135 37.034 10.456 1.00 15.16 105 ARG A O 1
ATOM 705 N N . PHE A 1 106 ? 15.483 38.378 8.743 1.00 12.37 106 PHE A N 1
ATOM 706 C CA . PHE A 1 106 ? 14.752 37.314 8.047 1.00 11.77 106 PHE A CA 1
ATOM 707 C C . PHE A 1 106 ? 15.477 37.085 6.723 1.00 11.01 106 PHE A C 1
ATOM 708 O O . PHE A 1 106 ? 15.616 38.009 5.926 1.00 11.87 106 PHE A O 1
ATOM 716 N N . TYR A 1 107 ? 15.943 35.854 6.516 1.00 12.15 107 TYR A N 1
ATOM 717 C CA . TYR A 1 107 ? 16.878 35.569 5.427 1.00 12.40 107 TYR A CA 1
ATOM 718 C C . TYR A 1 107 ? 16.135 35.157 4.172 1.00 13.61 107 TYR A C 1
ATOM 719 O O . TYR A 1 107 ? 15.193 34.353 4.241 1.00 12.45 107 TYR A O 1
ATOM 728 N N . LEU A 1 108 ? 16.539 35.730 3.034 1.00 10.67 108 LEU A N 1
ATOM 729 C CA . LEU A 1 108 ? 15.836 35.504 1.748 1.00 10.28 108 LEU A CA 1
ATOM 730 C C . LEU A 1 108 ? 16.166 34.107 1.220 1.00 11.21 108 LEU A C 1
ATOM 731 O O . LEU A 1 108 ? 17.314 33.849 0.836 1.00 12.41 108 LEU A O 1
ATOM 736 N N . LYS A 1 109 ? 15.173 33.235 1.216 1.00 10.96 109 LYS A N 1
ATOM 737 C CA A LYS A 1 109 ? 15.357 31.841 0.790 0.70 10.51 109 LYS A CA 1
ATOM 738 C CA B LYS A 1 109 ? 15.375 31.848 0.786 0.30 11.48 109 LYS A CA 1
ATOM 739 C C . LYS A 1 109 ? 15.025 31.629 -0.683 1.00 11.62 109 LYS A C 1
ATOM 740 O O . LYS A 1 109 ? 15.634 30.780 -1.355 1.00 13.00 109 LYS A O 1
ATOM 751 N N . GLN A 1 110 ? 14.030 32.367 -1.173 1.00 11.19 110 GLN A N 1
ATOM 752 C CA . GLN A 1 110 ? 13.559 32.211 -2.545 1.00 9.65 110 GLN A CA 1
ATOM 753 C C . GLN A 1 110 ? 12.597 33.339 -2.868 1.00 11.30 110 GLN A C 1
ATOM 754 O O . GLN A 1 110 ? 12.041 33.967 -1.945 1.00 11.91 110 GLN A O 1
ATOM 760 N N . PHE A 1 111 ? 12.411 33.593 -4.155 1.00 11.06 111 PHE A N 1
ATOM 761 C CA . PHE A 1 111 ? 11.327 34.429 -4.583 1.00 10.28 111 PHE A CA 1
ATOM 762 C C . PHE A 1 111 ? 10.608 33.797 -5.747 1.00 11.63 111 PHE A C 1
ATOM 763 O O . PHE A 1 111 ? 11.188 33.013 -6.507 1.00 11.86 111 PHE A O 1
ATOM 771 N N . HIS A 1 112 ? 9.310 34.066 -5.851 1.00 9.45 112 HIS A N 1
ATOM 772 C CA . HIS A 1 112 ? 8.512 33.466 -6.926 1.00 10.84 112 HIS A CA 1
ATOM 773 C C . HIS A 1 112 ? 7.332 34.362 -7.318 1.00 10.25 112 HIS A C 1
ATOM 774 O O . HIS A 1 112 ? 7.219 35.501 -6.815 1.00 10.54 112 HIS A O 1
ATOM 781 N N . PHE A 1 113 ? 6.526 33.907 -8.281 1.00 10.78 113 PHE A N 1
ATOM 782 C CA . PHE A 1 113 ? 5.614 34.798 -8.972 1.00 9.34 113 PHE A CA 1
ATOM 783 C C . PHE A 1 113 ? 4.202 34.259 -9.125 1.00 12.50 113 PHE A C 1
ATOM 784 O O . PHE A 1 113 ? 3.962 33.048 -9.191 1.00 11.76 113 PHE A O 1
ATOM 792 N N . HIS A 1 114 ? 3.273 35.189 -9.194 1.00 11.32 114 HIS A N 1
ATOM 793 C CA . HIS A 1 114 ? 1.879 34.852 -9.449 1.00 10.23 114 HIS A CA 1
ATOM 794 C C . HIS A 1 114 ? 1.289 35.797 -10.448 1.00 11.43 114 HIS A C 1
ATOM 795 O O . HIS A 1 114 ? 1.611 36.990 -10.454 1.00 11.97 114 HIS A O 1
ATOM 802 N N . ALA A 1 115 ? 0.390 35.268 -11.280 1.00 11.34 115 ALA A N 1
ATOM 803 C CA . ALA A 1 115 ? -0.400 36.062 -12.198 1.00 12.33 115 ALA A CA 1
ATOM 804 C C . ALA A 1 115 ? -1.797 35.453 -12.272 1.00 12.79 115 ALA A C 1
ATOM 805 O O . ALA A 1 115 ? -1.932 34.240 -12.467 1.00 13.16 115 ALA A O 1
ATOM 807 N N . PRO A 1 116 ? -2.846 36.266 -12.139 1.00 12.11 116 PRO A N 1
ATOM 808 C CA . PRO A 1 116 ? -2.845 37.681 -11.747 1.00 12.49 116 PRO A CA 1
ATOM 809 C C . PRO A 1 116 ? -2.349 37.806 -10.312 1.00 11.49 116 PRO A C 1
ATOM 810 O O . PRO A 1 116 ? -1.979 36.819 -9.671 1.00 12.84 116 PRO A O 1
ATOM 814 N N . SER A 1 117 ? -2.326 39.025 -9.791 1.00 11.16 117 SER A N 1
ATOM 815 C CA . SER A 1 117 ? -1.883 39.212 -8.402 1.00 10.69 117 SER A CA 1
ATOM 816 C C . SER A 1 117 ? -2.765 38.445 -7.417 1.00 10.81 117 SER A C 1
ATOM 817 O O . SER A 1 117 ? -3.939 38.203 -7.651 1.00 12.10 117 SER A O 1
ATOM 820 N N . GLU A 1 118 ? -2.153 38.018 -6.314 1.00 10.17 118 GLU A N 1
ATOM 821 C CA . GLU A 1 118 ? -2.885 37.407 -5.218 1.00 12.96 118 GLU A CA 1
ATOM 822 C C . GLU A 1 118 ? -3.607 38.454 -4.353 1.00 10.91 118 GLU A C 1
ATOM 823 O O . GLU A 1 118 ? -4.815 38.376 -4.139 1.00 10.66 118 GLU A O 1
ATOM 829 N N . HIS A 1 119 ? -2.841 39.416 -3.863 1.00 12.65 119 HIS A N 1
ATOM 830 C CA . HIS A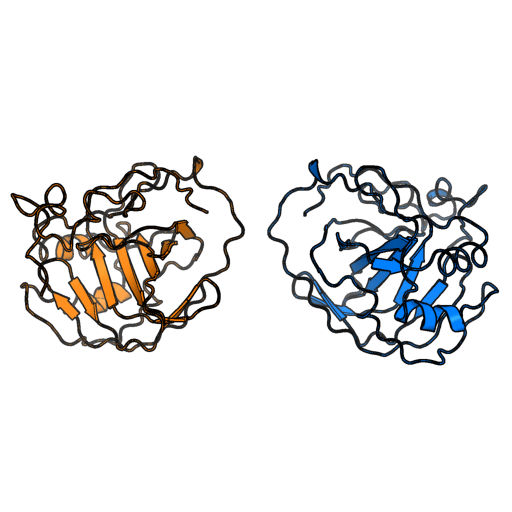 1 119 ? -3.447 40.572 -3.210 1.00 12.19 119 HIS A CA 1
ATOM 831 C C . HIS A 1 119 ? -4.144 41.484 -4.202 1.00 11.37 119 HIS A C 1
ATOM 832 O O . HIS A 1 119 ? -3.735 41.578 -5.369 1.00 12.03 119 HIS A O 1
ATOM 839 N N . THR A 1 120 ? -5.247 42.081 -3.762 1.00 11.62 120 THR A N 1
ATOM 840 C CA . THR A 1 120 ? -5.861 43.153 -4.534 1.00 11.85 120 THR A CA 1
ATOM 841 C C . THR A 1 120 ? -5.767 44.435 -3.733 1.00 11.79 120 THR A C 1
ATOM 842 O O . THR A 1 120 ? -5.606 44.406 -2.507 1.00 12.90 120 THR A O 1
ATOM 846 N N . VAL A 1 121 ? -5.867 45.565 -4.425 1.00 12.17 121 VAL A N 1
ATOM 847 C CA . VAL A 1 121 ? -5.919 46.866 -3.760 1.00 14.56 121 VAL A CA 1
ATOM 848 C C . VAL A 1 121 ? -7.228 47.551 -4.181 1.00 12.25 121 VAL A C 1
ATOM 849 O O . VAL A 1 121 ? -7.481 47.719 -5.382 1.00 13.61 121 VAL A O 1
ATOM 853 N N . ASN A 1 122 ? -8.042 47.926 -3.193 1.00 14.11 122 ASN A N 1
ATOM 854 C CA . ASN A 1 122 ? -9.368 48.488 -3.470 1.00 16.14 122 ASN A CA 1
ATOM 855 C C . ASN A 1 122 ? -10.136 47.696 -4.509 1.00 15.01 122 ASN A C 1
ATOM 856 O O . ASN A 1 122 ? -10.783 48.265 -5.410 1.00 17.47 122 ASN A O 1
ATOM 861 N N . GLY A 1 123 ? -10.053 46.369 -4.371 1.00 13.76 123 GLY A N 1
ATOM 862 C CA . GLY A 1 123 ? -10.823 45.411 -5.148 1.00 17.19 123 GLY A CA 1
ATOM 863 C C . GLY A 1 123 ? -10.303 45.123 -6.549 1.00 16.84 123 GLY A C 1
ATOM 864 O O . GLY A 1 123 ? -10.978 44.432 -7.317 1.00 19.09 123 GLY A O 1
ATOM 865 N N . LYS A 1 124 ? -9.125 45.650 -6.859 1.00 15.34 124 LYS A N 1
ATOM 866 C CA A LYS A 1 124 ? -8.527 45.524 -8.195 0.60 16.57 124 LYS A CA 1
ATOM 867 C CA B LYS A 1 124 ? -8.557 45.466 -8.192 0.40 17.12 124 LYS A CA 1
ATOM 868 C C . LYS A 1 124 ? -7.245 44.697 -8.150 1.00 15.04 124 LYS A C 1
ATOM 869 O O . LYS A 1 124 ? -6.399 44.896 -7.264 1.00 13.66 124 LYS A O 1
ATOM 880 N N . HIS A 1 125 ? -7.084 43.799 -9.109 1.00 14.85 125 HIS A N 1
ATOM 881 C CA . HIS A 1 125 ? -5.826 43.080 -9.247 1.00 13.11 125 HIS A CA 1
ATOM 882 C C . HIS A 1 125 ? -4.782 43.878 -10.011 1.00 13.98 125 HIS A C 1
ATOM 883 O O . HIS A 1 125 ? -5.101 44.679 -10.893 1.00 17.49 125 HIS A O 1
ATOM 890 N N . TYR A 1 126 ? -3.524 43.633 -9.681 1.00 12.12 126 TYR A N 1
ATOM 891 C CA . TYR A 1 126 ? -2.439 43.907 -10.608 1.00 11.42 126 TYR A CA 1
ATOM 892 C C . TYR A 1 126 ? -2.231 42.672 -11.471 1.00 11.16 126 TYR A C 1
ATOM 893 O O . TYR A 1 126 ? -2.628 41.566 -11.092 1.00 12.63 126 TYR A O 1
ATOM 902 N N . PRO A 1 127 ? -1.602 42.839 -12.651 1.00 12.61 127 PRO A N 1
ATOM 903 C CA . PRO A 1 127 ? -1.441 41.666 -13.513 1.00 13.15 127 PRO A CA 1
ATOM 904 C C . PRO A 1 127 ? -0.491 40.588 -12.989 1.00 12.26 127 PRO A C 1
ATOM 905 O O . PRO A 1 127 ? -0.565 39.424 -13.420 1.00 12.98 127 PRO A O 1
ATOM 909 N N . PHE A 1 128 ? 0.386 40.950 -12.049 1.00 12.96 128 PHE A N 1
ATOM 910 C CA . PHE A 1 128 ? 1.498 40.084 -11.644 1.00 12.31 128 PHE A CA 1
ATOM 911 C C . PHE A 1 128 ? 1.979 40.519 -10.252 1.00 10.48 128 PHE A C 1
ATOM 912 O O . PHE A 1 128 ? 1.958 41.724 -9.903 1.00 12.79 128 PHE A O 1
ATOM 920 N N . GLU A 1 129 ? 2.418 39.549 -9.454 1.00 10.66 129 GLU A N 1
ATOM 921 C CA . GLU A 1 129 ? 2.926 39.855 -8.122 1.00 11.90 129 GLU A CA 1
ATOM 922 C C . GLU A 1 129 ? 4.077 38.923 -7.806 1.00 13.72 129 GLU A C 1
ATOM 923 O O . GLU A 1 129 ? 4.003 37.713 -8.106 1.00 13.30 129 GLU A O 1
ATOM 929 N N . ALA A 1 130 ? 5.121 39.485 -7.198 1.00 11.84 130 ALA A N 1
ATOM 930 C CA . ALA A 1 130 ? 6.285 38.693 -6.786 1.00 11.07 130 ALA A CA 1
ATOM 931 C C . ALA A 1 130 ? 6.265 38.581 -5.270 1.00 10.96 130 ALA A C 1
ATOM 932 O O . ALA A 1 130 ? 5.913 39.524 -4.556 1.00 10.99 130 ALA A O 1
ATOM 934 N N . HIS A 1 131 ? 6.627 37.398 -4.800 1.00 9.02 131 HIS A N 1
ATOM 935 C CA . HIS A 1 131 ? 6.773 37.139 -3.359 1.00 10.20 131 HIS A CA 1
ATOM 936 C C . HIS A 1 131 ? 8.200 36.780 -3.018 1.00 11.79 131 HIS A C 1
ATOM 937 O O . HIS A 1 131 ? 8.746 35.822 -3.570 1.00 11.43 131 HIS A O 1
ATOM 944 N N . PHE A 1 132 ? 8.777 37.514 -2.073 1.00 10.85 132 PHE A N 1
ATOM 945 C CA . PHE A 1 132 ? 10.151 37.271 -1.604 1.00 8.79 132 PHE A CA 1
ATOM 946 C C . PHE A 1 132 ? 10.021 36.655 -0.223 1.00 9.62 132 PHE A C 1
ATOM 947 O O . PHE A 1 132 ? 9.494 37.272 0.689 1.00 10.91 132 PHE A O 1
ATOM 955 N N . VAL A 1 133 ? 10.395 35.375 -0.109 1.00 9.03 133 VAL A N 1
ATOM 956 C CA . VAL A 1 133 ? 10.078 34.584 1.067 1.00 11.09 133 VAL A CA 1
ATOM 957 C C . VAL A 1 133 ? 11.318 34.478 1.965 1.00 9.68 133 VAL A C 1
ATOM 958 O O . VAL A 1 133 ? 12.418 34.082 1.497 1.00 10.93 133 VAL A O 1
ATOM 962 N N . HIS A 1 134 ? 11.139 34.831 3.240 1.00 9.73 134 HIS A N 1
ATOM 963 C CA . HIS A 1 134 ? 12.274 34.940 4.190 1.00 10.52 134 HIS A CA 1
ATOM 964 C C . HIS A 1 134 ? 11.987 34.132 5.449 1.00 12.54 134 HIS A C 1
ATOM 965 O O . HIS A 1 134 ? 10.834 34.047 5.892 1.00 12.61 134 HIS A O 1
ATOM 972 N N . LEU A 1 135 ? 13.035 33.572 6.047 1.00 11.78 135 LEU A N 1
ATOM 973 C CA A LEU A 1 135 ? 12.922 32.838 7.305 0.50 12.18 135 LEU A CA 1
ATOM 974 C CA B LEU A 1 135 ? 12.907 32.851 7.309 0.50 12.16 135 LEU A CA 1
ATOM 975 C C . LEU A 1 135 ? 13.897 33.406 8.308 1.00 12.86 135 LEU A C 1
ATOM 976 O O . LEU A 1 135 ? 15.052 33.611 7.984 1.00 14.05 135 LEU A O 1
ATOM 985 N N . ASP A 1 136 ? 13.436 33.629 9.542 1.00 12.36 136 ASP A N 1
ATOM 986 C CA . ASP A 1 136 ? 14.384 33.998 10.586 1.00 14.32 136 ASP A CA 1
ATOM 987 C C . ASP A 1 136 ? 15.040 32.734 11.140 1.00 14.68 136 ASP A C 1
ATOM 988 O O . ASP A 1 136 ? 14.692 31.615 10.724 1.00 16.13 136 ASP A O 1
ATOM 993 N N . LYS A 1 137 ? 15.998 32.907 12.058 1.00 17.75 137 LYS A N 1
ATOM 994 C CA . LYS A 1 137 ? 16.740 31.758 12.618 1.00 18.58 137 LYS A CA 1
ATOM 995 C C . LYS A 1 137 ? 15.842 30.739 13.344 1.00 24.85 137 LYS A C 1
ATOM 996 O O . LYS A 1 137 ? 16.223 29.569 13.513 1.00 28.47 137 LYS A O 1
ATOM 1002 N N . ASN A 1 138 ? 14.646 31.165 13.757 1.00 18.89 138 ASN A N 1
ATOM 1003 C CA . ASN A 1 138 ? 13.701 30.262 14.407 1.00 21.70 138 ASN A CA 1
ATOM 1004 C C . ASN A 1 138 ? 12.597 29.718 13.496 1.00 22.14 138 ASN A C 1
ATOM 1005 O O . ASN A 1 138 ? 11.684 29.059 13.971 1.00 24.86 138 ASN A O 1
ATOM 1010 N N . GLY A 1 139 ? 12.711 29.985 12.197 1.00 17.17 139 GLY A N 1
ATOM 1011 C CA . GLY A 1 139 ? 11.759 29.468 11.206 1.00 19.64 139 GLY A CA 1
ATOM 1012 C C . GLY A 1 139 ? 10.508 30.311 10.983 1.00 20.94 139 GLY A C 1
ATOM 1013 O O . GLY A 1 139 ? 9.623 29.913 10.229 1.00 20.63 139 GLY A O 1
ATOM 1014 N N . ASN A 1 140 ? 10.439 31.486 11.602 1.00 18.92 140 ASN A N 1
ATOM 1015 C CA . ASN A 1 140 ? 9.321 32.396 11.329 1.00 16.09 140 ASN A CA 1
ATOM 1016 C C . ASN A 1 140 ? 9.443 32.979 9.935 1.00 12.81 140 ASN A C 1
ATOM 1017 O O . ASN A 1 140 ? 10.532 33.337 9.513 1.00 13.53 140 ASN A O 1
ATOM 1022 N N . ILE A 1 141 ? 8.314 33.070 9.236 1.00 13.24 141 ILE A N 1
ATOM 1023 C CA . ILE A 1 141 ? 8.291 33.477 7.817 1.00 12.72 141 ILE A CA 1
ATOM 1024 C C . ILE A 1 141 ? 7.825 34.921 7.639 1.00 12.62 141 ILE A C 1
ATOM 1025 O O . ILE A 1 141 ? 6.801 35.318 8.225 1.00 12.93 141 ILE A O 1
ATOM 1030 N N . THR A 1 142 ? 8.569 35.667 6.816 1.00 10.85 142 THR A N 1
ATOM 1031 C CA . THR A 1 142 ? 8.137 36.995 6.370 1.00 10.74 142 THR A CA 1
ATOM 1032 C C . THR A 1 142 ? 8.132 36.988 4.858 1.00 10.64 142 THR A C 1
ATOM 1033 O O . THR A 1 142 ? 9.159 36.600 4.244 1.00 11.53 142 THR A O 1
ATOM 1037 N N . VAL A 1 143 ? 7.012 37.417 4.265 1.00 9.22 143 VAL A N 1
ATOM 1038 C CA . VAL A 1 143 ? 6.918 37.529 2.807 1.00 10.15 143 VAL A CA 1
ATOM 1039 C C . VAL A 1 143 ? 6.825 39.007 2.439 1.00 10.86 143 VAL A C 1
ATOM 1040 O O . VAL A 1 143 ? 6.000 39.723 2.992 1.00 11.91 143 VAL A O 1
ATOM 1044 N N . LEU A 1 144 ? 7.683 39.423 1.520 1.00 10.32 144 LEU A N 1
ATOM 1045 C CA . LEU A 1 144 ? 7.591 40.768 0.926 1.00 10.28 144 LEU A CA 1
ATOM 1046 C C . LEU A 1 144 ? 6.904 40.601 -0.421 1.00 12.17 144 LEU A C 1
ATOM 1047 O O . LEU A 1 144 ? 7.343 39.776 -1.243 1.00 12.91 144 LEU A O 1
ATOM 1052 N N . GLY A 1 145 ? 5.827 41.362 -0.635 1.00 10.81 145 GLY A N 1
ATOM 1053 C CA . GLY A 1 145 ? 5.105 41.299 -1.910 1.00 9.99 145 GLY A CA 1
ATOM 1054 C C . GLY A 1 145 ? 5.376 42.531 -2.728 1.00 12.03 145 GLY A C 1
ATOM 1055 O O . GLY A 1 145 ? 5.347 43.646 -2.198 1.00 11.68 145 GLY A O 1
ATOM 1056 N N . VAL A 1 146 ? 5.639 42.326 -4.023 1.00 10.66 146 VAL A N 1
ATOM 1057 C CA . VAL A 1 146 ? 5.837 43.440 -4.945 1.00 10.91 146 VAL A CA 1
ATOM 1058 C C . VAL A 1 146 ? 4.832 43.272 -6.079 1.00 12.15 146 VAL A C 1
ATOM 1059 O O . VAL A 1 146 ? 4.753 42.217 -6.699 1.00 13.96 146 VAL A O 1
ATOM 1063 N N . PHE A 1 147 ? 4.049 44.324 -6.330 1.00 11.76 147 PHE A N 1
ATOM 1064 C CA . PHE A 1 147 ? 3.107 44.335 -7.435 1.00 11.78 147 PHE A CA 1
ATOM 1065 C C . PHE A 1 147 ? 3.816 44.803 -8.690 1.00 12.44 147 PHE A C 1
ATOM 1066 O O . PHE A 1 147 ? 4.694 45.647 -8.623 1.00 13.69 147 PHE A O 1
ATOM 1074 N N . PHE A 1 148 ? 3.395 44.262 -9.833 1.00 13.03 148 PHE A N 1
ATOM 1075 C CA . PHE A 1 148 ? 3.910 44.701 -11.136 1.00 13.45 148 PHE A CA 1
ATOM 1076 C C . PHE A 1 148 ? 2.775 45.200 -11.998 1.00 15.89 148 PHE A C 1
ATOM 1077 O O . PHE A 1 148 ? 1.680 44.639 -11.967 1.00 15.14 148 PHE A O 1
ATOM 1085 N N . LYS A 1 149 ? 3.042 46.274 -12.747 1.00 14.54 149 LYS A N 1
ATOM 1086 C CA . LYS A 1 149 ? 2.137 46.756 -13.771 1.00 13.85 149 LYS A CA 1
ATOM 1087 C C . LYS A 1 149 ? 2.829 46.637 -15.124 1.00 14.00 149 LYS A C 1
ATOM 1088 O O . LYS A 1 149 ? 4.053 46.557 -15.208 1.00 15.00 149 LYS A O 1
ATOM 1094 N N . VAL A 1 150 ? 2.030 46.673 -16.184 1.00 14.56 150 VAL A N 1
ATOM 1095 C CA . VAL A 1 150 ? 2.566 46.621 -17.549 1.00 15.24 150 VAL A CA 1
ATOM 1096 C C . VAL A 1 150 ? 3.191 47.965 -17.926 1.00 18.01 150 VAL A C 1
ATOM 1097 O O . VAL A 1 150 ? 2.592 49.030 -17.734 1.00 19.39 150 VAL A O 1
ATOM 1101 N N . GLY A 1 151 ? 4.402 47.908 -18.468 1.00 19.03 151 GLY A N 1
ATOM 1102 C CA . GLY A 1 151 ? 5.161 49.101 -18.790 1.00 20.12 151 GLY A CA 1
ATOM 1103 C C . GLY A 1 151 ? 6.410 48.674 -19.508 1.00 20.03 151 GLY A C 1
ATOM 1104 O O . GLY A 1 151 ? 6.363 47.823 -20.407 1.00 20.67 151 GLY A O 1
ATOM 1105 N N . LYS A 1 152 ? 7.529 49.230 -19.075 1.00 20.10 152 LYS A N 1
ATOM 1106 C CA A LYS A 1 152 ? 8.805 48.900 -19.698 0.60 20.84 152 LYS A CA 1
ATOM 1107 C CA B LYS A 1 152 ? 8.829 48.917 -19.657 0.40 20.66 152 LYS A CA 1
ATOM 1108 C C . LYS A 1 152 ? 9.308 47.527 -19.265 1.00 18.91 152 LYS A C 1
ATOM 1109 O O . LYS A 1 152 ? 9.045 47.069 -18.143 1.00 17.96 152 LYS A O 1
ATOM 1120 N N A GLU A 1 153 ? 10.010 46.861 -20.179 0.70 17.25 153 GLU A N 1
ATOM 1121 N N B GLU A 1 153 ? 10.048 46.900 -20.177 0.30 18.46 153 GLU A N 1
ATOM 1122 C CA A GLU A 1 153 ? 10.670 45.585 -19.884 0.70 16.05 153 GLU A CA 1
ATOM 1123 C CA B GLU A 1 153 ? 10.787 45.663 -19.924 0.30 18.30 153 GLU A CA 1
ATOM 1124 C C A GLU A 1 153 ? 11.518 45.721 -18.623 0.70 16.77 153 GLU A C 1
ATOM 1125 C C B GLU A 1 153 ? 11.548 45.745 -18.604 0.30 17.32 153 GLU A C 1
ATOM 1126 O O A GLU A 1 153 ? 12.235 46.704 -18.422 0.70 16.84 153 GLU A O 1
ATOM 1127 O O B GLU A 1 153 ? 12.252 46.724 -18.351 0.30 17.19 153 GLU A O 1
ATOM 1138 N N . ASN A 1 154 ? 11.407 44.729 -17.757 1.00 15.92 154 ASN A N 1
ATOM 1139 C CA . ASN A 1 154 ? 12.114 44.746 -16.480 1.00 15.22 154 ASN A CA 1
ATOM 1140 C C . ASN A 1 154 ? 13.468 44.039 -16.644 1.00 15.40 154 ASN A C 1
ATOM 1141 O O . ASN A 1 154 ? 13.505 42.836 -16.868 1.00 15.70 154 ASN A O 1
ATOM 1146 N N . PRO A 1 155 ? 14.573 44.770 -16.509 1.00 17.50 155 PRO A N 1
ATOM 1147 C CA . PRO A 1 155 ? 15.899 44.196 -16.774 1.00 18.17 155 PRO A CA 1
ATOM 1148 C C . PRO A 1 155 ? 16.279 43.047 -15.852 1.00 18.95 155 PRO A C 1
ATOM 1149 O O . PRO A 1 155 ? 16.898 42.062 -16.292 1.00 19.08 155 PRO A O 1
ATOM 1153 N N . GLU A 1 156 ? 15.909 43.158 -14.574 1.00 17.87 156 GLU A N 1
ATOM 1154 C CA . GLU A 1 156 ? 16.296 42.140 -13.629 1.00 18.77 156 GLU A CA 1
ATOM 1155 C C . GLU A 1 156 ? 15.470 40.895 -13.865 1.00 17.74 156 GLU A C 1
ATOM 1156 O O . GLU A 1 156 ? 15.990 39.766 -13.855 1.00 17.18 156 GLU A O 1
ATOM 1162 N N . LEU A 1 157 ? 14.169 41.087 -14.088 1.00 16.97 157 LEU A N 1
ATOM 1163 C CA . LEU A 1 157 ? 13.293 39.958 -14.394 1.00 15.91 157 LEU A CA 1
ATOM 1164 C C . LEU A 1 157 ? 13.746 39.260 -15.665 1.00 16.91 157 LEU A C 1
ATOM 1165 O O . LEU A 1 157 ? 13.684 38.032 -15.764 1.00 16.77 157 LEU A O 1
ATOM 1170 N N . GLU A 1 158 ? 14.238 40.035 -16.624 1.00 14.20 158 GLU A N 1
ATOM 1171 C CA . GLU A 1 158 ? 14.698 39.457 -17.881 1.00 18.26 158 GLU A CA 1
ATOM 1172 C C . GLU A 1 158 ? 15.818 38.423 -17.678 1.00 17.59 158 GLU A C 1
ATOM 1173 O O . GLU A 1 158 ? 15.865 37.428 -18.410 1.00 16.32 158 GLU A O 1
ATOM 1179 N N . LYS A 1 159 ? 16.674 38.627 -16.670 1.00 15.95 159 LYS A N 1
ATOM 1180 C CA . LYS A 1 159 ? 17.715 37.639 -16.384 1.00 17.48 159 LYS A CA 1
ATOM 1181 C C . LYS A 1 159 ? 17.128 36.292 -15.972 1.00 18.09 159 LYS A C 1
ATOM 1182 O O . LYS A 1 159 ? 17.656 35.235 -16.328 1.00 19.13 159 LYS A O 1
ATOM 1188 N N . VAL A 1 160 ? 16.051 36.322 -15.192 1.00 14.99 160 VAL A N 1
ATOM 1189 C CA . VAL A 1 160 ? 15.404 35.084 -14.761 1.00 14.45 160 VAL A CA 1
ATOM 1190 C C . VAL A 1 160 ? 14.651 34.462 -15.950 1.00 14.49 160 VAL A C 1
ATOM 1191 O O . VAL A 1 160 ? 14.673 33.233 -16.184 1.00 15.93 160 VAL A O 1
ATOM 1195 N N . TRP A 1 161 ? 13.968 35.318 -16.704 1.00 14.34 161 TRP A N 1
ATOM 1196 C CA . TRP A 1 161 ? 13.109 34.838 -17.788 1.00 15.34 161 TRP A CA 1
ATOM 1197 C C . TRP A 1 161 ? 13.915 34.121 -18.882 1.00 17.12 161 TRP A C 1
ATOM 1198 O O . TRP A 1 161 ? 13.413 33.184 -19.518 1.00 16.94 161 TRP A O 1
ATOM 1209 N N . ARG A 1 162 ? 15.163 34.549 -19.076 1.00 16.68 162 ARG A N 1
ATOM 1210 C CA . ARG A 1 162 ? 16.034 33.960 -20.103 1.00 17.06 162 ARG A CA 1
ATOM 1211 C C . ARG A 1 162 ? 16.329 32.477 -19.839 1.00 17.28 162 ARG A C 1
ATOM 1212 O O . ARG A 1 162 ? 16.708 31.758 -20.757 1.00 19.65 162 ARG A O 1
ATOM 1220 N N . VAL A 1 163 ? 16.166 32.041 -18.593 1.00 14.19 163 VAL A N 1
ATOM 1221 C CA . VAL A 1 163 ? 16.397 30.630 -18.218 1.00 14.64 163 VAL A CA 1
ATOM 1222 C C . VAL A 1 163 ? 15.145 29.999 -17.586 1.00 17.94 163 VAL A C 1
ATOM 1223 O O . VAL A 1 163 ? 15.235 29.010 -16.845 1.00 16.85 163 VAL A O 1
ATOM 1227 N N . MET A 1 164 ? 13.969 30.566 -17.872 1.00 15.93 164 MET A N 1
ATOM 1228 C CA . MET A 1 164 ? 12.721 30.051 -17.275 1.00 14.43 164 MET A CA 1
ATOM 1229 C C . MET A 1 164 ? 12.497 28.621 -17.753 1.00 14.63 164 MET A C 1
ATOM 1230 O O . MET A 1 164 ? 12.401 28.397 -18.961 1.00 19.28 164 MET A O 1
ATOM 1235 N N . PRO A 1 165 ? 12.434 27.650 -16.836 1.00 13.37 165 PRO A N 1
ATOM 1236 C CA . PRO A 1 165 ? 12.217 26.280 -17.298 1.00 14.37 165 PRO A CA 1
ATOM 1237 C C . PRO A 1 165 ? 10.784 26.150 -17.770 1.00 17.73 165 PRO A C 1
ATOM 1238 O O . PRO A 1 165 ? 9.852 26.587 -17.091 1.00 17.69 165 PRO A O 1
ATOM 1242 N N . GLU A 1 166 ? 10.632 25.582 -18.960 1.00 17.70 166 GLU A N 1
ATOM 1243 C CA A GLU A 1 166 ? 9.314 25.462 -19.555 0.70 18.29 166 GLU A CA 1
ATOM 1244 C CA B GLU A 1 166 ? 9.331 25.431 -19.608 0.30 18.90 166 GLU A CA 1
ATOM 1245 C C . GLU A 1 166 ? 8.486 24.288 -19.042 1.00 19.20 166 GLU A C 1
ATOM 1246 O O . GLU A 1 166 ? 7.265 24.274 -19.214 1.00 24.79 166 GLU A O 1
ATOM 1257 N N . GLU A 1 167 ? 9.135 23.332 -18.385 1.00 19.17 167 GLU A N 1
ATOM 1258 C CA A GLU A 1 167 ? 8.474 22.111 -17.922 0.50 21.80 167 GLU A CA 1
ATOM 1259 C CA B GLU A 1 167 ? 8.471 22.112 -17.916 0.50 21.23 167 GLU A CA 1
ATOM 1260 C C . GLU A 1 167 ? 8.512 22.000 -16.392 1.00 16.58 167 GLU A C 1
ATOM 1261 O O . GLU A 1 167 ? 9.575 22.199 -15.781 1.00 17.68 167 GLU A O 1
ATOM 1272 N N . PRO A 1 168 ? 7.371 21.654 -15.759 1.00 15.15 168 PRO A N 1
ATOM 1273 C CA . PRO A 1 168 ? 7.412 21.428 -14.319 1.00 16.13 168 PRO A CA 1
ATOM 1274 C C . PRO A 1 168 ? 8.374 20.298 -13.946 1.00 17.66 168 PRO A C 1
ATOM 1275 O O . PRO A 1 168 ? 8.446 19.270 -14.648 1.00 20.75 168 PRO A O 1
ATOM 1279 N N . GLY A 1 169 ? 9.124 20.499 -12.865 1.00 14.04 169 GLY A N 1
ATOM 1280 C CA . GLY A 1 169 ? 10.070 19.502 -12.389 1.00 15.59 169 GLY A CA 1
ATOM 1281 C C . GLY A 1 169 ? 11.474 19.745 -12.906 1.00 18.33 169 GLY A C 1
ATOM 1282 O O . GLY A 1 169 ? 12.355 18.906 -12.717 1.00 21.42 169 GLY A O 1
ATOM 1283 N N . GLN A 1 170 ? 11.698 20.890 -13.546 1.00 14.00 170 GLN A N 1
ATOM 1284 C CA . GLN A 1 170 ? 13.027 21.224 -14.084 1.00 13.37 170 GLN A CA 1
ATOM 1285 C C . GLN A 1 170 ? 13.614 22.457 -13.409 1.00 13.42 170 GLN A C 1
ATOM 1286 O O . GLN A 1 170 ? 12.910 23.471 -13.294 1.00 13.65 170 GLN A O 1
ATOM 1292 N N . LYS A 1 171 ? 14.889 22.341 -13.025 1.00 11.46 171 LYS A N 1
ATOM 1293 C CA A LYS A 1 171 ? 15.723 23.464 -12.548 0.60 11.46 171 LYS A CA 1
ATOM 1294 C CA B LYS A 1 171 ? 15.707 23.461 -12.548 0.40 12.05 171 LYS A CA 1
ATOM 1295 C C . LYS A 1 171 ? 16.650 23.902 -13.661 1.00 13.17 171 LYS A C 1
ATOM 1296 O O . LYS A 1 171 ? 17.126 23.078 -14.445 1.00 13.88 171 LYS A O 1
ATOM 1307 N N . ARG A 1 172 ? 16.917 25.206 -13.748 1.00 11.58 172 ARG A N 1
ATOM 1308 C CA . ARG A 1 172 ? 17.948 25.675 -14.667 1.00 12.19 172 ARG A CA 1
ATOM 1309 C C . ARG A 1 172 ? 18.901 26.626 -13.938 1.00 12.10 172 ARG A C 1
ATOM 1310 O O . ARG A 1 172 ? 18.501 27.382 -13.049 1.00 12.05 172 ARG A O 1
ATOM 1318 N N . HIS A 1 173 ? 20.188 26.555 -14.286 1.00 13.25 173 HIS A N 1
ATOM 1319 C CA . HIS A 1 173 ? 21.154 27.484 -13.691 1.00 11.18 173 HIS A CA 1
ATOM 1320 C C . HIS A 1 173 ? 21.005 28.849 -14.301 1.00 12.50 173 HIS A C 1
ATOM 1321 O O . HIS A 1 173 ? 20.638 29.005 -15.484 1.00 15.87 173 HIS A O 1
ATOM 1328 N N . LEU A 1 174 ? 21.321 29.858 -13.502 1.00 12.22 174 LEU A N 1
ATOM 1329 C CA . LEU A 1 174 ? 21.299 31.241 -13.986 1.00 13.99 174 LEU A CA 1
ATOM 1330 C C . LEU A 1 174 ? 22.517 31.486 -14.881 1.00 17.84 174 LEU A C 1
ATOM 1331 O O . LEU A 1 174 ? 23.587 30.919 -14.663 1.00 19.77 174 LEU A O 1
ATOM 1336 N N . THR A 1 175 ? 22.357 32.369 -15.858 1.00 15.78 175 THR A N 1
ATOM 1337 C CA . THR A 1 175 ? 23.454 32.741 -16.721 1.00 15.35 175 THR A CA 1
ATOM 1338 C C . THR A 1 175 ? 23.886 34.170 -16.478 1.00 17.99 175 THR A C 1
ATOM 1339 O O . THR A 1 175 ? 24.927 34.599 -16.971 1.00 18.78 175 THR A O 1
ATOM 1343 N N . ALA A 1 176 ? 23.124 34.879 -15.666 1.00 16.26 176 ALA A N 1
ATOM 1344 C CA . ALA A 1 176 ? 23.500 36.242 -15.291 1.00 16.64 176 ALA A CA 1
ATOM 1345 C C . ALA A 1 176 ? 23.442 36.368 -13.774 1.00 20.84 176 ALA A C 1
ATOM 1346 O O . ALA A 1 176 ? 22.728 35.600 -13.113 1.00 21.70 176 ALA A O 1
ATOM 1348 N N . ARG A 1 177 ? 24.168 37.342 -13.221 1.00 17.35 177 ARG A N 1
ATOM 1349 C CA A ARG A 1 177 ? 24.142 37.580 -11.783 0.70 15.15 177 ARG A CA 1
ATOM 1350 C CA B ARG A 1 177 ? 24.137 37.566 -11.779 0.30 18.26 177 ARG A CA 1
ATOM 1351 C C . ARG A 1 177 ? 22.810 38.224 -11.407 1.00 17.24 177 ARG A C 1
ATOM 1352 O O . ARG A 1 177 ? 22.441 39.247 -11.973 1.00 22.52 177 ARG A O 1
ATOM 1367 N N . ILE A 1 178 ? 22.104 37.625 -10.455 1.00 17.46 178 ILE A N 1
ATOM 1368 C CA . ILE A 1 178 ? 20.802 38.133 -10.008 1.00 18.21 178 ILE A CA 1
ATOM 1369 C C . ILE A 1 178 ? 21.017 39.040 -8.809 1.00 18.63 178 ILE A C 1
ATOM 1370 O O . ILE A 1 178 ? 21.676 38.643 -7.842 1.00 18.93 178 ILE A O 1
ATOM 1375 N N . ASP A 1 179 ? 20.486 40.263 -8.893 1.00 17.12 179 ASP A N 1
ATOM 1376 C CA A ASP A 1 179 ? 20.525 41.219 -7.801 0.70 21.25 179 ASP A CA 1
ATOM 1377 C CA B ASP A 1 179 ? 20.514 41.187 -7.759 0.30 19.53 179 ASP A CA 1
ATOM 1378 C C . ASP A 1 179 ? 19.079 41.424 -7.326 1.00 18.32 179 ASP A C 1
ATOM 1379 O O . ASP A 1 179 ? 18.365 42.233 -7.901 1.00 18.43 179 ASP A O 1
ATOM 1388 N N . PRO A 1 180 ? 18.639 40.672 -6.304 1.00 17.73 180 PRO A N 1
ATOM 1389 C CA . PRO A 1 180 ? 17.199 40.690 -6.051 1.00 17.23 180 PRO A CA 1
ATOM 1390 C C . PRO A 1 180 ? 16.642 42.037 -5.628 1.00 15.23 180 PRO A C 1
ATOM 1391 O O . PRO A 1 180 ? 15.464 42.279 -5.859 1.00 15.07 180 PRO A O 1
ATOM 1395 N N . GLU A 1 181 ? 17.471 42.883 -5.030 1.00 14.63 181 GLU A N 1
ATOM 1396 C CA A GLU A 1 181 ? 16.973 44.166 -4.593 0.70 14.85 181 GLU A CA 1
ATOM 1397 C CA B GLU A 1 181 ? 17.055 44.211 -4.595 0.30 15.39 181 GLU A CA 1
ATOM 1398 C C . GLU A 1 181 ? 16.547 45.042 -5.773 1.00 15.55 181 GLU A C 1
ATOM 1399 O O . GLU A 1 181 ? 15.664 45.908 -5.610 1.00 16.93 181 GLU A O 1
ATOM 1410 N N . LYS A 1 182 ? 17.104 44.790 -6.960 1.00 15.47 182 LYS A N 1
ATOM 1411 C CA . LYS A 1 182 ? 16.705 45.531 -8.154 1.00 17.91 182 LYS A CA 1
ATOM 1412 C C . LYS A 1 182 ? 15.259 45.261 -8.608 1.00 19.46 182 LYS A C 1
ATOM 1413 O O . LYS A 1 182 ? 14.715 46.000 -9.429 1.00 22.54 182 LYS A O 1
ATOM 1419 N N . LEU A 1 183 ? 14.637 44.208 -8.083 1.00 14.85 183 LEU A N 1
ATOM 1420 C CA . LEU A 1 183 ? 13.220 43.943 -8.356 1.00 13.83 183 LEU A CA 1
ATOM 1421 C C . LEU A 1 183 ? 12.250 44.728 -7.469 1.00 16.06 183 LEU A C 1
ATOM 1422 O O . LEU A 1 183 ? 11.066 44.806 -7.802 1.00 19.03 183 LEU A O 1
ATOM 1427 N N . LEU A 1 184 ? 12.722 45.274 -6.347 1.00 14.57 184 LEU A N 1
ATOM 1428 C CA . LEU A 1 184 ? 11.846 45.982 -5.409 1.00 13.38 184 LEU A CA 1
ATOM 1429 C C . LEU A 1 184 ? 11.603 47.396 -5.911 1.00 17.04 184 LEU A C 1
ATOM 1430 O O . LEU A 1 184 ? 12.412 47.927 -6.687 1.00 17.01 184 LEU A O 1
ATOM 1435 N N . PRO A 1 185 ? 10.481 48.000 -5.495 1.00 15.44 185 PRO A N 1
ATOM 1436 C CA . PRO A 1 185 ? 10.253 49.388 -5.920 1.00 15.68 185 PRO A CA 1
ATOM 1437 C C . PRO A 1 185 ? 11.234 50.322 -5.241 1.00 18.36 185 PRO A C 1
ATOM 1438 O O . PRO A 1 185 ? 11.814 49.975 -4.197 1.00 18.22 185 PRO A O 1
ATOM 1442 N N . GLU A 1 186 ? 11.429 51.516 -5.804 1.00 21.36 186 GLU A N 1
ATOM 1443 C CA A GLU A 1 186 ? 12.348 52.480 -5.196 0.50 24.47 186 GLU A CA 1
ATOM 1444 C CA B GLU A 1 186 ? 12.355 52.463 -5.190 0.50 24.90 186 GLU A CA 1
ATOM 1445 C C . GLU A 1 186 ? 11.780 53.016 -3.886 1.00 18.80 186 GLU A C 1
ATOM 1446 O O . GLU A 1 186 ? 12.497 53.106 -2.884 1.00 22.08 186 GLU A O 1
ATOM 1457 N N . ASN A 1 187 ? 10.492 53.364 -3.905 1.00 19.00 187 ASN A N 1
ATOM 1458 C CA . ASN A 1 187 ? 9.824 53.791 -2.688 1.00 18.45 187 ASN A CA 1
ATOM 1459 C C . ASN A 1 187 ? 9.494 52.531 -1.892 1.00 19.81 187 ASN A C 1
ATOM 1460 O O . ASN A 1 187 ? 8.961 51.575 -2.455 1.00 19.09 187 ASN A O 1
ATOM 1465 N N . ARG A 1 188 ? 9.831 52.548 -0.607 1.00 15.54 188 ARG A N 1
ATOM 1466 C CA . ARG A 1 188 ? 9.777 51.325 0.229 1.00 14.98 188 ARG A CA 1
ATOM 1467 C C . ARG A 1 188 ? 8.648 51.348 1.261 1.00 17.16 188 ARG A C 1
ATOM 1468 O O . ARG A 1 188 ? 8.625 50.528 2.186 1.00 18.53 188 ARG A O 1
ATOM 1476 N N . ASP A 1 189 ? 7.686 52.250 1.091 1.00 15.77 189 ASP A N 1
ATOM 1477 C CA A ASP A 1 189 ? 6.509 52.282 1.956 0.70 16.15 189 ASP A CA 1
ATOM 1478 C CA B ASP A 1 189 ? 6.544 52.240 2.006 0.30 17.51 189 ASP A CA 1
ATOM 1479 C C . ASP A 1 189 ? 5.646 51.043 1.703 1.00 14.56 189 ASP A C 1
ATOM 1480 O O . ASP A 1 189 ? 5.609 50.544 0.575 1.00 14.50 189 ASP A O 1
ATOM 1489 N N . TYR A 1 190 ? 4.973 50.559 2.741 1.00 13.37 190 TYR A N 1
ATOM 1490 C CA . TYR A 1 190 ? 4.295 49.259 2.644 1.00 11.80 190 TYR A CA 1
ATOM 1491 C C . TYR A 1 190 ? 3.060 49.182 3.500 1.00 13.06 190 TYR A C 1
ATOM 1492 O O . TYR A 1 190 ? 2.910 49.925 4.497 1.00 12.51 190 TYR A O 1
ATOM 1501 N N . TYR A 1 191 ? 2.192 48.243 3.113 1.00 12.01 191 TYR A N 1
ATOM 1502 C CA . TYR A 1 191 ? 1.120 47.745 3.967 1.00 13.09 191 TYR A CA 1
ATOM 1503 C C . TYR A 1 191 ? 1.649 46.546 4.755 1.00 12.61 191 TYR A C 1
ATOM 1504 O O . TYR A 1 191 ? 2.457 45.754 4.228 1.00 13.94 191 TYR A O 1
ATOM 1513 N N . ARG A 1 192 ? 1.243 46.444 6.018 1.00 10.94 192 ARG A N 1
ATOM 1514 C CA . ARG A 1 192 ? 1.584 45.244 6.817 1.00 11.80 192 ARG A CA 1
ATOM 1515 C C . ARG A 1 192 ? 0.349 44.605 7.452 1.00 11.68 192 ARG A C 1
ATOM 1516 O O . ARG A 1 192 ? -0.544 45.297 7.926 1.00 10.39 192 ARG A O 1
ATOM 1524 N N . TYR A 1 193 ? 0.299 43.259 7.434 1.00 10.39 193 TYR A N 1
ATOM 1525 C CA . TYR A 1 193 ? -0.727 42.531 8.160 1.00 10.70 193 TYR A CA 1
ATOM 1526 C C . TYR A 1 193 ? -0.187 41.155 8.449 1.00 12.03 193 TYR A C 1
ATOM 1527 O O . TYR A 1 193 ? 0.862 40.784 7.924 1.00 13.06 193 TYR A O 1
ATOM 1536 N N . SER A 1 194 ? -0.852 40.474 9.365 1.00 10.75 194 SER A N 1
ATOM 1537 C CA A SER A 1 194 ? -0.515 39.102 9.798 0.70 9.95 194 SER A CA 1
ATOM 1538 C CA B SER A 1 194 ? -0.434 39.125 9.689 0.30 10.11 194 SER A CA 1
ATOM 1539 C C . SER A 1 194 ? -1.378 38.123 9.032 1.00 10.60 194 SER A C 1
ATOM 1540 O O . SER A 1 194 ? -2.605 38.242 9.070 1.00 11.09 194 SER A O 1
ATOM 1545 N N . GLY A 1 195 ? -0.764 37.129 8.398 1.00 10.84 195 GLY A N 1
ATOM 1546 C CA . GLY A 1 195 ? -1.546 36.256 7.571 1.00 10.74 195 GLY A CA 1
ATOM 1547 C C . GLY A 1 195 ? -0.979 34.857 7.485 1.00 10.53 195 GLY A C 1
ATOM 1548 O O . GLY A 1 195 ? -0.549 34.295 8.484 1.00 12.37 195 GLY A O 1
ATOM 1549 N N . SER A 1 196 ? -0.997 34.332 6.258 1.00 9.86 196 SER A N 1
ATOM 1550 C CA . SER A 1 196 ? -0.697 32.901 6.071 1.00 9.34 196 SER A CA 1
ATOM 1551 C C . SER A 1 196 ? 0.136 32.713 4.810 1.00 11.46 196 SER A C 1
ATOM 1552 O O . SER A 1 196 ? 0.297 33.623 4.015 1.00 11.23 196 SER A O 1
ATOM 1555 N N . LEU A 1 197 ? 0.608 31.490 4.593 1.00 10.00 197 LEU A N 1
ATOM 1556 C CA . LEU A 1 197 ? 1.118 31.155 3.262 1.00 11.01 197 LEU A CA 1
ATOM 1557 C C . LEU A 1 197 ? -0.074 31.080 2.317 1.00 10.27 197 LEU A C 1
ATOM 1558 O O . LEU A 1 197 ? -1.174 30.736 2.754 1.00 11.96 197 LEU A O 1
ATOM 1563 N N . THR A 1 198 ? 0.161 31.365 1.039 1.00 9.99 198 THR A N 1
ATOM 1564 C CA . THR A 1 198 ? -0.952 31.388 0.078 1.00 9.73 198 THR A CA 1
ATOM 1565 C C . THR A 1 198 ? -1.143 30.093 -0.687 1.00 12.20 198 THR A C 1
ATOM 1566 O O . THR A 1 198 ? -2.016 29.982 -1.565 1.00 12.90 198 THR A O 1
ATOM 1570 N N . THR A 1 199 ? -0.374 29.113 -0.293 1.00 13.90 199 THR A N 1
ATOM 1571 C CA . THR A 1 199 ? -0.393 27.773 -0.883 1.00 13.41 199 THR A CA 1
ATOM 1572 C C . THR A 1 199 ? -0.389 26.759 0.233 1.00 14.25 199 THR A C 1
ATOM 1573 O O . THR A 1 199 ? 0.195 27.026 1.298 1.00 15.27 199 THR A O 1
ATOM 1577 N N . PRO A 1 200 ? -0.962 25.557 -0.010 1.00 13.05 200 PRO A N 1
ATOM 1578 C CA . PRO A 1 200 ? -1.044 24.549 1.039 1.00 16.25 200 PRO A CA 1
ATOM 1579 C C . PRO A 1 200 ? 0.325 24.294 1.632 1.00 14.95 200 PRO A C 1
ATOM 1580 O O . PRO A 1 200 ? 1.282 24.144 0.883 1.00 16.83 200 PRO A O 1
ATOM 1584 N N . PRO A 1 201 ? 0.423 24.179 2.965 1.00 13.77 201 PRO A N 1
ATOM 1585 C CA . PRO A 1 201 ? -0.655 24.001 3.960 1.00 15.56 201 PRO A CA 1
ATOM 1586 C C . PRO A 1 201 ? -1.287 25.285 4.517 1.00 15.14 201 PRO A C 1
ATOM 1587 O O . PRO A 1 201 ? -2.047 25.225 5.495 1.00 17.47 201 PRO A O 1
ATOM 1591 N N . CYS A 1 202 ? -0.985 26.431 3.911 1.00 14.63 202 CYS A N 1
ATOM 1592 C CA A CYS A 1 202 ? -1.679 27.649 4.304 0.20 15.11 202 CYS A CA 1
ATOM 1593 C CA B CYS A 1 202 ? -1.555 27.735 4.302 0.80 13.74 202 CYS A CA 1
ATOM 1594 C C . CYS A 1 202 ? -1.403 28.007 5.787 1.00 13.56 202 CYS A C 1
ATOM 1595 O O . CYS A 1 202 ? -2.296 28.549 6.452 1.00 14.52 202 CYS A O 1
ATOM 1600 N N . SER A 1 203 ? -0.200 27.676 6.292 1.00 13.69 203 SER A N 1
ATOM 1601 C CA A SER A 1 203 ? 0.171 27.899 7.696 0.70 11.73 203 SER A CA 1
ATOM 1602 C CA B SER A 1 203 ? 0.108 27.892 7.703 0.30 12.93 203 SER A CA 1
ATOM 1603 C C . SER A 1 203 ? 0.057 29.376 8.047 1.00 12.30 203 SER A C 1
ATOM 1604 O O . SER A 1 203 ? 0.425 30.216 7.250 1.00 12.84 203 SER A O 1
ATOM 1609 N N . GLU A 1 204 ? -0.414 29.646 9.251 1.00 11.56 204 GLU A N 1
ATOM 1610 C CA . GLU A 1 204 ? -0.500 31.036 9.722 1.00 11.98 204 GLU A CA 1
ATOM 1611 C C . GLU A 1 204 ? 0.746 31.442 10.478 1.00 13.13 204 GLU A C 1
ATOM 1612 O O . GLU A 1 204 ? 1.789 30.738 10.470 1.00 15.83 204 GLU A O 1
ATOM 1618 N N . GLY A 1 205 ? 0.689 32.624 11.098 1.00 12.84 205 GLY A N 1
ATOM 1619 C CA . GLY A 1 205 ? 1.902 33.163 11.707 1.00 13.78 205 GLY A CA 1
ATOM 1620 C C . GLY A 1 205 ? 2.892 33.777 10.716 1.00 11.51 205 GLY A C 1
ATOM 1621 O O . GLY A 1 205 ? 4.079 33.869 11.034 1.00 13.90 205 GLY A O 1
ATOM 1622 N N . VAL A 1 206 ? 2.412 34.216 9.549 1.00 12.02 206 VAL A N 1
ATOM 1623 C CA . VAL A 1 206 ? 3.284 34.754 8.508 1.00 11.11 206 VAL A CA 1
ATOM 1624 C C . VAL A 1 206 ? 3.153 36.285 8.510 1.00 11.35 206 VAL A C 1
ATOM 1625 O O . VAL A 1 206 ? 2.042 36.813 8.496 1.00 12.77 206 VAL A O 1
ATOM 1629 N N . ARG A 1 207 ? 4.299 36.969 8.532 1.00 9.76 207 ARG A N 1
ATOM 1630 C CA . ARG A 1 207 ? 4.328 38.431 8.426 1.00 9.84 207 ARG A CA 1
ATOM 1631 C C . ARG A 1 207 ? 4.258 38.809 6.950 1.00 10.82 207 ARG A C 1
ATOM 1632 O O . ARG A 1 207 ? 5.097 38.341 6.151 1.00 11.74 207 ARG A O 1
ATOM 1640 N N . TRP A 1 208 ? 3.315 39.690 6.589 1.00 9.97 208 TRP A N 1
ATOM 1641 C CA . TRP A 1 208 ? 3.208 40.179 5.222 1.00 8.90 208 TRP A CA 1
ATOM 1642 C C . TRP A 1 208 ? 3.592 41.643 5.136 1.00 10.34 208 TRP A C 1
ATOM 1643 O O . TRP A 1 208 ? 3.063 42.448 5.874 1.00 13.32 208 TRP A O 1
ATOM 1654 N N . ILE A 1 209 ? 4.546 41.919 4.244 1.00 9.31 209 ILE A N 1
ATOM 1655 C CA A ILE A 1 209 ? 4.995 43.297 3.949 0.70 9.82 209 ILE A CA 1
ATOM 1656 C CA B ILE A 1 209 ? 4.966 43.285 3.956 0.30 10.80 209 ILE A CA 1
ATOM 1657 C C . ILE A 1 209 ? 4.690 43.489 2.470 1.00 12.84 209 ILE A C 1
ATOM 1658 O O . ILE A 1 209 ? 5.381 42.925 1.613 1.00 13.36 209 ILE A O 1
ATOM 1667 N N . VAL A 1 210 ? 3.648 44.264 2.158 1.00 11.33 210 VAL A N 1
ATOM 1668 C CA . VAL A 1 210 ? 3.249 44.438 0.754 1.00 9.41 210 VAL A CA 1
ATOM 1669 C C . VAL A 1 210 ? 3.566 45.870 0.339 1.00 10.53 210 VAL A C 1
ATOM 1670 O O . VAL A 1 210 ? 2.964 46.806 0.850 1.00 13.48 210 VAL A O 1
ATOM 1674 N N . PHE A 1 211 ? 4.524 46.020 -0.580 1.00 11.16 211 PHE A N 1
ATOM 1675 C CA . PHE A 1 211 ? 4.922 47.393 -0.963 1.00 11.88 211 PHE A CA 1
ATOM 1676 C C . PHE A 1 211 ? 3.803 48.079 -1.727 1.00 12.00 211 PHE A C 1
ATOM 1677 O O . PHE A 1 211 ? 3.091 47.490 -2.535 1.00 13.44 211 PHE A O 1
ATOM 1685 N N . LYS A 1 212 ? 3.641 49.382 -1.477 1.00 11.67 212 LYS A N 1
ATOM 1686 C CA . LYS A 1 212 ? 2.536 50.109 -2.079 1.00 14.04 212 LYS A CA 1
ATOM 1687 C C . LYS A 1 212 ? 2.760 50.476 -3.538 1.00 13.51 212 LYS A C 1
ATOM 1688 O O . LYS A 1 212 ? 1.794 50.541 -4.295 1.00 15.74 212 LYS A O 1
ATOM 1694 N N . GLU A 1 213 ? 4.021 50.722 -3.901 1.00 15.39 213 GLU A N 1
ATOM 1695 C CA A GLU A 1 213 ? 4.389 51.147 -5.254 0.70 14.89 213 GLU A CA 1
ATOM 1696 C CA B GLU A 1 213 ? 4.354 51.143 -5.256 0.30 15.35 213 GLU A CA 1
ATOM 1697 C C . GLU A 1 213 ? 4.670 49.944 -6.146 1.00 15.57 213 GLU A C 1
ATOM 1698 O O . GLU A 1 213 ? 5.518 49.114 -5.801 1.00 15.75 213 GLU A O 1
ATOM 1709 N N . PRO A 1 214 ? 3.978 49.851 -7.293 1.00 14.70 214 PRO A N 1
ATOM 1710 C CA . PRO A 1 214 ? 4.278 48.777 -8.235 1.00 15.14 214 PRO A CA 1
ATOM 1711 C C . PRO A 1 214 ? 5.546 49.028 -9.041 1.00 15.51 214 PRO A C 1
ATOM 1712 O O . PRO A 1 214 ? 5.997 50.187 -9.182 1.00 16.90 214 PRO A O 1
ATOM 1716 N N . VAL A 1 215 ? 6.103 47.947 -9.585 1.00 13.69 215 VAL A N 1
ATOM 1717 C CA . VAL A 1 215 ? 7.226 48.041 -10.528 1.00 14.77 215 VAL A CA 1
ATOM 1718 C C . VAL A 1 215 ? 6.715 47.604 -11.909 1.00 15.68 215 VAL A C 1
ATOM 1719 O O . VAL A 1 215 ? 5.613 47.089 -12.016 1.00 19.68 215 VAL A O 1
ATOM 1723 N N . GLU A 1 216 ? 7.496 47.833 -12.957 1.00 15.32 216 GLU A N 1
ATOM 1724 C CA . GLU A 1 216 ? 7.036 47.591 -14.328 1.00 16.19 216 GLU A CA 1
ATOM 1725 C C . GLU A 1 216 ? 7.613 46.316 -14.920 1.00 12.68 216 GLU A C 1
ATOM 1726 O O . GLU A 1 216 ? 8.742 45.948 -14.595 1.00 16.42 216 GLU A O 1
ATOM 1732 N N . MET A 1 217 ? 6.847 45.696 -15.808 1.00 14.65 217 MET A N 1
ATOM 1733 C CA . MET A 1 217 ? 7.333 44.617 -16.651 1.00 14.73 217 MET A CA 1
ATOM 1734 C C . MET A 1 217 ? 6.680 44.807 -18.004 1.00 14.29 217 MET A C 1
ATOM 1735 O O . MET A 1 217 ? 5.623 45.439 -18.103 1.00 15.92 217 MET A O 1
ATOM 1740 N N . SER A 1 218 ? 7.274 44.249 -19.044 1.00 15.24 218 SER A N 1
ATOM 1741 C CA . SER A 1 218 ? 6.626 44.361 -20.344 1.00 14.54 218 SER A CA 1
ATOM 1742 C C . SER A 1 218 ? 5.451 43.397 -20.479 1.00 15.03 218 SER A C 1
ATOM 1743 O O . SER A 1 218 ? 5.385 42.368 -19.783 1.00 16.36 218 SER A O 1
ATOM 1746 N N . ARG A 1 219 ? 4.540 43.695 -21.405 1.00 15.21 219 ARG A N 1
ATOM 1747 C CA . ARG A 1 219 ? 3.425 42.791 -21.610 1.00 15.60 219 ARG A CA 1
ATOM 1748 C C . ARG A 1 219 ? 3.949 41.444 -22.101 1.00 16.57 219 ARG A C 1
ATOM 1749 O O . ARG A 1 219 ? 3.360 40.415 -21.805 1.00 17.35 219 ARG A O 1
ATOM 1757 N N . GLU A 1 220 ? 5.054 41.464 -22.860 1.00 18.98 220 GLU A N 1
ATOM 1758 C CA . GLU A 1 220 ? 5.656 40.220 -23.352 1.00 17.32 220 GLU A CA 1
ATOM 1759 C C . GLU A 1 220 ? 6.257 39.365 -22.240 1.00 16.26 220 GLU A C 1
ATOM 1760 O O . GLU A 1 220 ? 6.116 38.136 -22.262 1.00 16.36 220 GLU A O 1
ATOM 1766 N N . GLN A 1 221 ? 6.911 39.998 -21.269 1.00 17.17 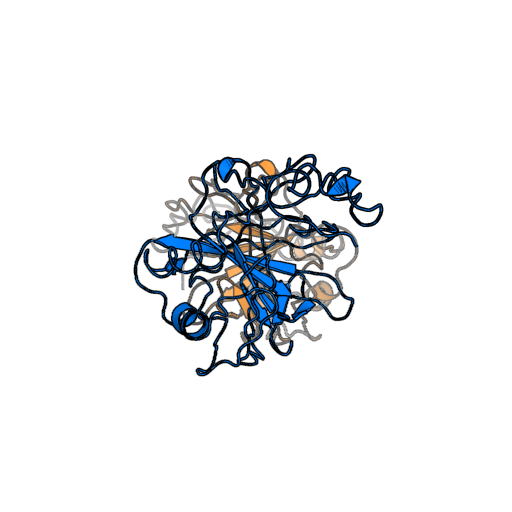221 GLN A N 1
ATOM 1767 C CA . GLN A 1 221 ? 7.358 39.267 -20.080 1.00 16.69 221 GLN A CA 1
ATOM 1768 C C . GLN A 1 221 ? 6.175 38.649 -19.346 1.00 15.54 221 GLN A C 1
ATOM 1769 O O . GLN A 1 221 ? 6.221 37.484 -18.917 1.00 14.74 221 GLN A O 1
ATOM 1775 N N . LEU A 1 222 ? 5.103 39.421 -19.202 1.00 13.87 222 LEU A N 1
ATOM 1776 C CA . LEU A 1 222 ? 3.905 38.901 -18.547 1.00 14.17 222 LEU A CA 1
ATOM 1777 C C . LEU A 1 222 ? 3.337 37.690 -19.280 1.00 16.59 222 LEU A C 1
ATOM 1778 O O . LEU A 1 222 ? 3.061 36.649 -18.666 1.00 14.91 222 LEU A O 1
ATOM 1783 N N . GLU A 1 223 ? 3.176 37.845 -20.595 1.00 16.24 223 GLU A N 1
ATOM 1784 C CA A GLU A 1 223 ? 2.604 36.782 -21.376 0.70 14.65 223 GLU A CA 1
ATOM 1785 C CA B GLU A 1 223 ? 2.660 36.805 -21.495 0.30 16.85 223 GLU A CA 1
ATOM 1786 C C . GLU A 1 223 ? 3.460 35.521 -21.383 1.00 15.31 223 GLU A C 1
ATOM 1787 O O . GLU A 1 223 ? 2.918 34.423 -21.361 1.00 16.86 223 GLU A O 1
ATOM 1798 N N . LYS A 1 224 ? 4.789 35.666 -21.362 1.00 16.24 224 LYS A N 1
ATOM 1799 C CA . LYS A 1 224 ? 5.633 34.481 -21.295 1.00 16.96 224 LYS A CA 1
ATOM 1800 C C . LYS A 1 224 ? 5.326 33.680 -20.024 1.00 14.69 224 LYS A C 1
ATOM 1801 O O . LYS A 1 224 ? 5.201 32.459 -20.058 1.00 15.55 224 LYS A O 1
ATOM 1807 N N . PHE A 1 225 ? 5.258 34.369 -18.895 1.00 15.18 225 PHE A N 1
ATOM 1808 C CA . PHE A 1 225 ? 4.939 33.697 -17.642 1.00 14.43 225 PHE A CA 1
ATOM 1809 C C . PHE A 1 225 ? 3.563 33.018 -17.710 1.00 13.89 225 PHE A C 1
ATOM 1810 O O . PHE A 1 225 ? 3.399 31.864 -17.308 1.00 14.02 225 PHE A O 1
ATOM 1818 N N . ARG A 1 226 ? 2.583 33.732 -18.237 1.00 13.98 226 ARG A N 1
ATOM 1819 C CA . ARG A 1 226 ? 1.201 33.207 -18.255 1.00 15.68 226 ARG A CA 1
ATOM 1820 C C . ARG A 1 226 ? 1.171 31.919 -19.086 1.00 14.73 226 ARG A C 1
ATOM 1821 O O . ARG A 1 226 ? 0.526 30.926 -18.691 1.00 15.56 226 ARG A O 1
ATOM 1829 N N . LYS A 1 227 ? 1.893 31.934 -20.210 1.00 15.98 227 LYS A N 1
ATOM 1830 C CA A LYS A 1 227 ? 1.907 30.777 -21.110 0.70 16.85 227 LYS A CA 1
ATOM 1831 C CA B LYS A 1 227 ? 1.903 30.786 -21.123 0.30 18.02 227 LYS A CA 1
ATOM 1832 C C . LYS A 1 227 ? 2.697 29.602 -20.579 1.00 17.10 227 LYS A C 1
ATOM 1833 O O . LYS A 1 227 ? 2.274 28.451 -20.712 1.00 17.10 227 LYS A O 1
ATOM 1844 N N . VAL A 1 228 ? 3.854 29.874 -19.966 1.00 17.59 228 VAL A N 1
ATOM 1845 C CA . VAL A 1 228 ? 4.616 28.793 -19.341 1.00 15.78 228 VAL A CA 1
ATOM 1846 C C . VAL A 1 228 ? 3.807 28.131 -18.208 1.00 16.13 228 VAL A C 1
ATOM 1847 O O . VAL A 1 228 ? 3.742 26.891 -18.128 1.00 16.60 228 VAL A O 1
ATOM 1851 N N . MET A 1 229 ? 3.162 28.924 -17.348 1.00 14.30 229 MET A N 1
ATOM 1852 C CA A MET A 1 229 ? 2.327 28.356 -16.286 0.50 17.53 229 MET A CA 1
ATOM 1853 C CA B MET A 1 229 ? 2.303 28.380 -16.283 0.50 17.35 229 MET A CA 1
ATOM 1854 C C . MET A 1 229 ? 1.137 27.596 -16.884 1.00 15.53 229 MET A C 1
ATOM 1855 O O . MET A 1 229 ? 0.849 26.447 -16.494 1.00 18.58 229 MET A O 1
ATOM 1864 N N . GLY A 1 230 ? 0.471 28.227 -17.840 1.00 16.65 230 GLY A N 1
ATOM 1865 C CA . GLY A 1 230 ? -0.674 27.631 -18.506 1.00 18.96 230 GLY A CA 1
ATOM 1866 C C . GLY A 1 230 ? -1.998 27.841 -17.806 1.00 19.86 230 GLY A C 1
ATOM 1867 O O . GLY A 1 230 ? -3.028 27.385 -18.296 1.00 18.79 230 GLY A O 1
ATOM 1868 N N . PHE A 1 231 ? -1.970 28.491 -16.634 1.00 16.92 231 PHE A N 1
ATOM 1869 C CA . PHE A 1 231 ? -3.164 28.786 -15.851 1.00 14.66 231 PHE A CA 1
ATOM 1870 C C . PHE A 1 231 ? -2.853 29.910 -14.846 1.00 14.88 231 PHE A C 1
ATOM 1871 O O . PHE A 1 231 ? -1.691 30.154 -14.500 1.00 15.83 231 PHE A O 1
ATOM 1879 N N . ASP A 1 232 ? -3.905 30.573 -14.391 1.00 15.25 232 ASP A N 1
ATOM 1880 C CA . ASP A 1 232 ? -3.820 31.535 -13.283 1.00 15.07 232 ASP A CA 1
ATOM 1881 C C . ASP A 1 232 ? -3.357 30.795 -12.015 1.00 13.21 232 ASP A C 1
ATOM 1882 O O . ASP A 1 232 ? -3.872 29.722 -11.692 1.00 15.21 232 ASP A O 1
ATOM 1887 N N . ASN A 1 233 ? -2.413 31.376 -11.278 1.00 12.46 233 ASN A N 1
ATOM 1888 C CA . ASN A 1 233 ? -1.901 30.709 -10.084 1.00 12.30 233 ASN A CA 1
ATOM 1889 C C . ASN A 1 233 ? -2.039 31.571 -8.835 1.00 12.60 233 ASN A C 1
ATOM 1890 O O . ASN A 1 233 ? -1.149 31.578 -8.002 1.00 11.57 233 ASN A O 1
ATOM 1895 N N . ASN A 1 234 ? -3.180 32.246 -8.704 1.00 13.64 234 ASN A N 1
ATOM 1896 C CA . ASN A 1 234 ? -3.475 33.043 -7.524 1.00 11.49 234 ASN A CA 1
ATOM 1897 C C . ASN A 1 234 ? -4.599 32.431 -6.696 1.00 13.53 234 ASN A C 1
ATOM 1898 O O . ASN A 1 234 ? -5.638 32.002 -7.225 1.00 15.71 234 ASN A O 1
ATOM 1903 N N . ARG A 1 235 ? -4.372 32.371 -5.384 1.00 11.85 235 ARG A N 1
ATOM 1904 C CA . ARG A 1 235 ? -5.433 31.988 -4.456 1.00 12.05 235 ARG A CA 1
ATOM 1905 C C . ARG A 1 235 ? -6.427 33.148 -4.313 1.00 11.78 235 ARG A C 1
ATOM 1906 O O . ARG A 1 235 ? -6.012 34.316 -4.253 1.00 14.51 235 ARG A O 1
ATOM 1914 N N . PRO A 1 236 ? -7.732 32.847 -4.249 1.00 12.80 236 PRO A N 1
ATOM 1915 C CA . PRO A 1 236 ? -8.716 33.912 -4.009 1.00 14.48 236 PRO A CA 1
ATOM 1916 C C . PRO A 1 236 ? -8.459 34.668 -2.699 1.00 13.38 236 PRO A C 1
ATOM 1917 O O . PRO A 1 236 ? -7.970 34.093 -1.739 1.00 14.37 236 PRO A O 1
ATOM 1921 N N . VAL A 1 237 ? -8.763 35.965 -2.687 1.00 13.52 237 VAL A N 1
ATOM 1922 C CA . VAL A 1 237 ? -8.613 36.727 -1.450 1.00 11.84 237 VAL A CA 1
ATOM 1923 C C . VAL A 1 237 ? -9.508 36.172 -0.322 1.00 13.42 237 VAL A C 1
ATOM 1924 O O . VAL A 1 237 ? -10.607 35.610 -0.549 1.00 15.45 237 VAL A O 1
ATOM 1928 N N . GLN A 1 238 ? -9.024 36.346 0.902 1.00 11.67 238 GLN A N 1
ATOM 1929 C CA . GLN A 1 238 ? -9.621 35.752 2.092 1.00 13.55 238 GLN A CA 1
ATOM 1930 C C . GLN A 1 238 ? -10.125 36.855 3.014 1.00 12.06 238 GLN A C 1
ATOM 1931 O O . GLN A 1 238 ? -9.600 37.968 2.989 1.00 14.97 238 GLN A O 1
ATOM 1937 N N . PRO A 1 239 ? -11.163 36.551 3.825 1.00 14.82 239 PRO A N 1
ATOM 1938 C CA . PRO A 1 239 ? -11.699 37.601 4.693 1.00 14.41 239 PRO A CA 1
ATOM 1939 C C . PRO A 1 239 ? -10.702 38.094 5.733 1.00 12.05 239 PRO A C 1
ATOM 1940 O O . PRO A 1 239 ? -9.957 37.326 6.331 1.00 15.02 239 PRO A O 1
ATOM 1944 N N . LEU A 1 240 ? -10.728 39.408 5.965 1.00 13.02 240 LEU A N 1
ATOM 1945 C CA A LEU A 1 240 ? -9.890 40.026 6.955 0.50 11.71 240 LEU A CA 1
ATOM 1946 C CA B LEU A 1 240 ? -9.867 40.011 6.974 0.50 11.95 240 LEU A CA 1
ATOM 1947 C C . LEU A 1 240 ? -10.207 39.548 8.381 1.00 11.50 240 LEU A C 1
ATOM 1948 O O . LEU A 1 240 ? -9.309 39.430 9.224 1.00 13.40 240 LEU A O 1
ATOM 1957 N N . ASN A 1 241 ? -11.495 39.284 8.643 1.00 11.24 241 ASN A N 1
ATOM 1958 C CA . ASN A 1 241 ? -11.985 38.896 9.967 1.00 11.50 241 ASN A CA 1
ATOM 1959 C C . ASN A 1 241 ? -11.608 39.916 11.025 1.00 13.38 241 ASN A C 1
ATOM 1960 O O . ASN A 1 241 ? -11.991 41.092 10.878 1.00 13.42 241 ASN A O 1
ATOM 1965 N N . ALA A 1 242 ? -10.855 39.530 12.054 1.00 11.52 242 ALA A N 1
ATOM 1966 C CA . ALA A 1 242 ? -10.527 40.484 13.139 1.00 11.03 242 ALA A CA 1
ATOM 1967 C C . ALA A 1 242 ? -9.367 41.458 12.839 1.00 12.61 242 ALA A C 1
ATOM 1968 O O . ALA A 1 242 ? -9.073 42.365 13.639 1.00 13.85 242 ALA A O 1
ATOM 1970 N N . ARG A 1 243 ? -8.687 41.266 11.717 1.00 10.99 243 ARG A N 1
ATOM 1971 C CA . ARG A 1 243 ? -7.427 41.959 11.444 1.00 10.72 243 ARG A CA 1
ATOM 1972 C C . ARG A 1 243 ? -7.644 43.373 10.909 1.00 13.76 243 ARG A C 1
ATOM 1973 O O . ARG A 1 243 ? -8.672 43.672 10.276 1.00 13.66 243 ARG A O 1
ATOM 1981 N N . LYS A 1 244 ? -6.656 44.216 11.160 1.00 12.07 244 LYS A N 1
ATOM 1982 C CA . LYS A 1 244 ? -6.512 45.463 10.416 1.00 12.86 244 LYS A CA 1
ATOM 1983 C C . LYS A 1 244 ? -5.224 45.392 9.621 1.00 13.46 244 LYS A C 1
ATOM 1984 O O . LYS A 1 244 ? -4.253 44.763 10.054 1.00 16.18 244 LYS A O 1
ATOM 1990 N N . VAL A 1 245 ? -5.223 46.045 8.461 1.00 12.01 245 VAL A N 1
ATOM 1991 C CA . VAL A 1 245 ? -4.024 46.292 7.705 1.00 11.33 245 VAL A CA 1
ATOM 1992 C C . VAL A 1 245 ? -3.473 47.625 8.151 1.00 14.27 245 VAL A C 1
ATOM 1993 O O . VAL A 1 245 ? -4.243 48.582 8.272 1.00 15.96 245 VAL A O 1
ATOM 1997 N N . MET A 1 246 ? -2.174 47.656 8.415 1.00 12.24 246 MET A N 1
ATOM 1998 C CA A MET A 1 246 ? -1.492 48.918 8.729 0.60 12.54 246 MET A CA 1
ATOM 1999 C CA B MET A 1 246 ? -1.464 48.896 8.756 0.40 12.75 246 MET A CA 1
ATOM 2000 C C . MET A 1 246 ? -0.854 49.513 7.499 1.00 13.51 246 MET A C 1
ATOM 2001 O O . MET A 1 246 ? -0.381 48.798 6.609 1.00 13.88 246 MET A O 1
ATOM 2010 N N . LYS A 1 247 ? -0.869 50.851 7.425 1.00 14.23 247 LYS A N 1
ATOM 2011 C CA . LYS A 1 247 ? -0.335 51.554 6.256 1.00 16.77 247 LYS A CA 1
ATOM 2012 C C . LYS A 1 247 ? 0.480 52.770 6.649 1.00 23.41 247 LYS A C 1
ATOM 2013 O O . LYS A 1 247 ? 0.576 53.116 7.828 1.00 19.10 247 LYS A O 1
ATOM 2020 N N . GLY B 1 22 ? 22.078 93.767 25.568 1.00 52.69 22 GLY B N 1
ATOM 2021 C CA . GLY B 1 22 ? 21.971 95.016 24.760 1.00 51.49 22 GLY B CA 1
ATOM 2022 C C . GLY B 1 22 ? 20.547 95.357 24.363 1.00 42.27 22 GLY B C 1
ATOM 2023 O O . GLY B 1 22 ? 20.305 96.402 23.755 1.00 41.23 22 GLY B O 1
ATOM 2024 N N . GLY B 1 23 ? 19.609 94.472 24.703 1.00 40.58 23 GLY B N 1
ATOM 2025 C CA . GLY B 1 23 ? 18.183 94.711 24.458 1.00 37.64 23 GLY B CA 1
ATOM 2026 C C . GLY B 1 23 ? 17.541 95.495 25.595 1.00 33.44 23 GLY B C 1
ATOM 2027 O O . GLY B 1 23 ? 18.103 95.587 26.690 1.00 33.66 23 GLY B O 1
ATOM 2028 N N . ALA B 1 24 ? 16.360 96.053 25.336 1.00 30.91 24 ALA B N 1
ATOM 2029 C CA . ALA B 1 24 ? 15.628 96.842 26.332 1.00 26.56 24 ALA B CA 1
ATOM 2030 C C . ALA B 1 24 ? 15.225 96.035 27.570 1.00 28.27 24 ALA B C 1
ATOM 2031 O O . ALA B 1 24 ? 14.927 94.839 27.472 1.00 23.91 24 ALA B O 1
ATOM 2033 N N . HIS B 1 25 ? 15.236 96.690 28.730 1.00 27.12 25 HIS B N 1
ATOM 2034 C CA . HIS B 1 25 ? 14.941 96.025 29.999 1.00 27.65 25 HIS B CA 1
ATOM 2035 C C . HIS B 1 25 ? 13.486 95.563 30.070 1.00 24.46 25 HIS B C 1
ATOM 2036 O O . HIS B 1 25 ? 12.573 96.287 29.673 1.00 25.92 25 HIS B O 1
ATOM 2043 N N . TRP B 1 26 ? 13.272 94.347 30.573 1.00 20.06 26 TRP B N 1
ATOM 2044 C CA . TRP B 1 26 ? 11.915 93.795 30.696 1.00 18.14 26 TRP B CA 1
ATOM 2045 C C . TRP B 1 26 ? 11.778 92.977 31.980 1.00 17.82 26 TRP B C 1
ATOM 2046 O O . TRP B 1 26 ? 12.784 92.659 32.630 1.00 18.50 26 TRP B O 1
ATOM 2057 N N . GLY B 1 27 ? 10.538 92.644 32.331 1.00 18.50 27 GLY B N 1
ATOM 2058 C CA . GLY B 1 27 ? 10.268 91.852 33.538 1.00 22.09 27 GLY B CA 1
ATOM 2059 C C . GLY B 1 27 ? 8.925 91.160 33.512 1.00 20.17 27 GLY B C 1
ATOM 2060 O O . GLY B 1 27 ? 8.305 91.002 32.450 1.00 20.95 27 GLY B O 1
ATOM 2061 N N . TYR B 1 28 ? 8.464 90.768 34.697 1.00 21.16 28 TYR B N 1
ATOM 2062 C CA . TYR B 1 28 ? 7.245 89.980 34.808 1.00 22.57 28 TYR B CA 1
ATOM 2063 C C . TYR B 1 28 ? 6.044 90.699 35.406 1.00 24.71 28 TYR B C 1
ATOM 2064 O O . TYR B 1 28 ? 4.973 90.102 35.566 1.00 27.89 28 TYR B O 1
ATOM 2073 N N . SER B 1 29 ? 6.203 91.993 35.684 1.00 26.64 29 SER B N 1
ATOM 2074 C CA . SER B 1 29 ? 5.105 92.795 36.235 1.00 29.67 29 SER B CA 1
ATOM 2075 C C . SER B 1 29 ? 5.329 94.284 36.000 1.00 28.72 29 SER B C 1
ATOM 2076 O O . SER B 1 29 ? 6.383 94.708 35.503 1.00 26.63 29 SER B O 1
ATOM 2079 N N . GLY B 1 30 ? 4.331 95.072 36.372 1.00 29.89 30 GLY B N 1
ATOM 2080 C CA . GLY B 1 30 ? 4.389 96.521 36.199 1.00 31.56 30 GLY B CA 1
ATOM 2081 C C . GLY B 1 30 ? 4.433 96.910 34.734 1.00 28.71 30 GLY B C 1
ATOM 2082 O O . GLY B 1 30 ? 3.974 96.161 33.858 1.00 29.62 30 GLY B O 1
ATOM 2083 N N . SER B 1 31 ? 5.002 98.082 34.474 1.00 27.50 31 SER B N 1
ATOM 2084 C CA . SER B 1 31 ? 5.075 98.664 33.137 1.00 27.10 31 SER B CA 1
ATOM 2085 C C . SER B 1 31 ? 6.006 97.891 32.196 1.00 27.95 31 SER B C 1
ATOM 2086 O O . SER B 1 31 ? 6.025 98.145 30.988 1.00 29.19 31 SER B O 1
ATOM 2089 N N . ILE B 1 32 ? 6.768 96.945 32.739 1.00 23.75 32 ILE B N 1
ATOM 2090 C CA . ILE B 1 32 ? 7.678 96.164 31.901 1.00 22.51 32 ILE B CA 1
ATOM 2091 C C . ILE B 1 32 ? 7.259 94.695 31.818 1.00 20.72 32 ILE B C 1
ATOM 2092 O O . ILE B 1 32 ? 8.029 93.860 31.356 1.00 22.17 32 ILE B O 1
ATOM 2097 N N . GLY B 1 33 ? 6.044 94.406 32.277 1.00 20.88 33 GLY B N 1
ATOM 2098 C CA . GLY B 1 33 ? 5.498 93.033 32.257 1.00 20.67 33 GLY B CA 1
ATOM 2099 C C . GLY B 1 33 ? 5.068 92.544 30.883 1.00 17.66 33 GLY B C 1
ATOM 2100 O O . GLY B 1 33 ? 5.083 93.291 29.899 1.00 19.09 33 GLY B O 1
ATOM 2101 N N . PRO B 1 34 ? 4.686 91.258 30.795 1.00 19.55 34 PRO B N 1
ATOM 2102 C CA . PRO B 1 34 ? 4.447 90.572 29.529 1.00 19.11 34 PRO B CA 1
ATOM 2103 C C . PRO B 1 34 ? 3.476 91.254 28.559 1.00 21.30 34 PRO B C 1
ATOM 2104 O O . PRO B 1 34 ? 3.701 91.225 27.354 1.00 20.88 34 PRO B O 1
ATOM 2108 N N . GLU B 1 35 ? 2.426 91.902 29.074 1.00 22.67 35 GLU B N 1
ATOM 2109 C CA A GLU B 1 35 ? 1.460 92.611 28.237 0.60 26.02 35 GLU B CA 1
ATOM 2110 C CA B GLU B 1 35 ? 1.461 92.601 28.227 0.40 25.09 35 GLU B CA 1
ATOM 2111 C C . GLU B 1 35 ? 2.069 93.824 27.537 1.00 23.49 35 GLU B C 1
ATOM 2112 O O . GLU B 1 35 ? 1.549 94.285 26.518 1.00 24.61 35 GLU B O 1
ATOM 2123 N N . HIS B 1 36 ? 3.185 94.320 28.076 1.00 24.09 36 HIS B N 1
ATOM 2124 C CA . HIS B 1 36 ? 3.869 95.490 27.527 1.00 21.13 36 HIS B CA 1
ATOM 2125 C C . HIS B 1 36 ? 5.133 95.167 26.718 1.00 18.86 36 HIS B C 1
ATOM 2126 O O . HIS B 1 36 ? 5.719 96.057 26.129 1.00 19.89 36 HIS B O 1
ATOM 2133 N N . TRP B 1 37 ? 5.568 93.909 26.699 1.00 16.31 37 TRP B N 1
ATOM 2134 C CA . TRP B 1 37 ? 6.877 93.606 26.096 1.00 15.99 37 TRP B CA 1
ATOM 2135 C C . TRP B 1 37 ? 7.021 94.112 24.665 1.00 15.79 37 TRP B C 1
ATOM 2136 O O . TRP B 1 37 ? 8.066 94.654 24.288 1.00 16.81 37 TRP B O 1
ATOM 2147 N N . GLY B 1 38 ? 5.955 93.956 23.887 1.00 16.11 38 GLY B N 1
ATOM 2148 C CA . GLY B 1 38 ? 5.982 94.332 22.486 1.00 18.53 38 GLY B CA 1
ATOM 2149 C C . GLY B 1 38 ? 6.136 95.834 22.262 1.00 19.08 38 GLY B C 1
ATOM 2150 O O . GLY B 1 38 ? 6.412 96.250 21.140 1.00 28.40 38 GLY B O 1
ATOM 2151 N N . ASP B 1 39 ? 5.955 96.639 23.313 1.00 23.09 39 ASP B N 1
ATOM 2152 C CA A ASP B 1 39 ? 6.102 98.100 23.209 0.70 22.20 39 ASP B CA 1
ATOM 2153 C CA B ASP B 1 39 ? 6.108 98.097 23.192 0.30 23.26 39 ASP B CA 1
ATOM 2154 C C . ASP B 1 39 ? 7.404 98.606 23.834 1.00 24.27 39 ASP B C 1
ATOM 2155 O O . ASP B 1 39 ? 7.723 99.808 23.785 1.00 25.97 39 ASP B O 1
ATOM 2164 N N . LEU B 1 40 ? 8.163 97.706 24.434 1.00 18.17 40 LEU B N 1
ATOM 2165 C CA . LEU B 1 40 ? 9.414 98.104 25.081 1.00 19.84 40 LEU B CA 1
ATOM 2166 C C . LEU B 1 40 ? 10.565 98.394 24.103 1.00 22.40 40 LEU B C 1
ATOM 2167 O O . LEU B 1 40 ? 11.488 99.127 24.438 1.00 22.56 40 LEU B O 1
ATOM 2172 N N . SER B 1 41 ? 10.514 97.805 22.909 1.00 18.83 41 SER B N 1
ATOM 2173 C CA . SER B 1 41 ? 11.567 97.984 21.901 1.00 21.33 41 SER B CA 1
ATOM 2174 C C . SER B 1 41 ? 11.046 97.500 20.568 1.00 23.05 41 SER B C 1
ATOM 2175 O O . SER B 1 41 ? 10.321 96.491 20.536 1.00 18.36 41 SER B O 1
ATOM 2178 N N . PRO B 1 42 ? 11.461 98.150 19.456 1.00 22.39 42 PRO B N 1
ATOM 2179 C CA . PRO B 1 42 ? 11.107 97.623 18.137 1.00 22.20 42 PRO B CA 1
ATOM 2180 C C . PRO B 1 42 ? 11.617 96.194 17.954 1.00 19.50 42 PRO B C 1
ATOM 2181 O O . PRO B 1 42 ? 11.057 95.456 17.166 1.00 20.97 42 PRO B O 1
ATOM 2185 N N . GLU B 1 43 ? 12.677 95.828 18.667 1.00 16.73 43 GLU B N 1
ATOM 2186 C CA . GLU B 1 43 ? 13.219 94.458 18.571 1.00 15.62 43 GLU B CA 1
ATOM 2187 C C . GLU B 1 43 ? 12.276 93.4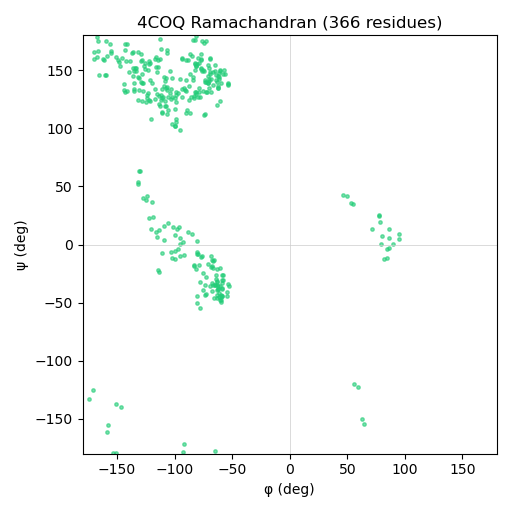25 19.109 1.00 13.91 43 GLU B C 1
ATOM 2188 O O . GLU B 1 43 ? 12.437 92.224 18.809 1.00 14.03 43 GLU B O 1
ATOM 2194 N N . TYR B 1 44 ? 11.328 93.861 19.939 1.00 16.68 44 TYR B N 1
ATOM 2195 C CA . TYR B 1 44 ? 10.402 92.949 20.612 1.00 14.05 44 TYR B CA 1
ATOM 2196 C C . TYR B 1 44 ? 9.025 92.845 19.943 1.00 13.72 44 TYR B C 1
ATOM 2197 O O . TYR B 1 44 ? 8.077 92.342 20.565 1.00 18.09 44 TYR B O 1
ATOM 2206 N N A LEU B 1 45 ? 8.938 93.293 18.691 0.70 16.22 45 LEU B N 1
ATOM 2207 N N B LEU B 1 45 ? 8.903 93.277 18.689 0.30 15.44 45 LEU B N 1
ATOM 2208 C CA A LEU B 1 45 ? 7.681 93.337 17.941 0.70 15.89 45 LEU B CA 1
ATOM 2209 C CA B LEU B 1 45 ? 7.583 93.363 18.036 0.30 15.23 45 LEU B CA 1
ATOM 2210 C C A LEU B 1 45 ? 6.910 92.028 17.976 0.70 14.59 45 LEU B C 1
ATOM 2211 C C B LEU B 1 45 ? 6.905 92.021 17.713 0.30 15.10 45 LEU B C 1
ATOM 2212 O O A LEU B 1 45 ? 5.680 92.040 18.142 0.70 14.30 45 LEU B O 1
ATOM 2213 O O B LEU B 1 45 ? 5.728 91.998 17.368 0.30 16.08 45 LEU B O 1
ATOM 2222 N N . MET B 1 46 ? 7.620 90.905 17.829 1.00 15.17 46 MET B N 1
ATOM 2223 C CA A MET B 1 46 ? 6.928 89.626 17.733 0.60 16.17 46 MET B CA 1
ATOM 2224 C CA B MET B 1 46 ? 6.945 89.612 17.725 0.40 16.25 46 MET B CA 1
ATOM 2225 C C . MET B 1 46 ? 6.115 89.309 18.974 1.00 17.39 46 MET B C 1
ATOM 2226 O O . MET B 1 46 ? 5.160 88.546 18.912 1.00 17.41 46 MET B O 1
ATOM 2235 N N . CYS B 1 47 ? 6.471 89.911 20.109 1.00 16.71 47 CYS B N 1
ATOM 2236 C CA A CYS B 1 47 ? 5.738 89.615 21.334 0.80 17.39 47 CYS B CA 1
ATOM 2237 C CA B CYS B 1 47 ? 5.746 89.631 21.335 0.20 20.97 47 CYS B CA 1
ATOM 2238 C C . CYS B 1 47 ? 4.287 90.007 21.153 1.00 23.73 47 CYS B C 1
ATOM 2239 O O . CYS B 1 47 ? 3.392 89.296 21.618 1.00 25.42 47 CYS B O 1
ATOM 2244 N N . LYS B 1 48 ? 4.062 91.118 20.450 1.00 20.87 48 LYS B N 1
ATOM 2245 C CA A LYS B 1 48 ? 2.708 91.589 20.264 0.70 24.88 48 LYS B CA 1
ATOM 2246 C CA B LYS B 1 48 ? 2.735 91.686 20.214 0.30 22.73 48 LYS B CA 1
ATOM 2247 C C . LYS B 1 48 ? 2.072 91.195 18.930 1.00 22.08 48 LYS B C 1
ATOM 2248 O O . LYS B 1 48 ? 0.857 91.034 18.882 1.00 29.74 48 LYS B O 1
ATOM 2259 N N . ILE B 1 49 ? 2.863 90.993 17.869 1.00 20.33 49 ILE B N 1
ATOM 2260 C CA . ILE B 1 49 ? 2.241 90.651 16.576 1.00 18.01 49 ILE B CA 1
ATOM 2261 C C . ILE B 1 49 ? 2.325 89.168 16.191 1.00 14.48 49 ILE B C 1
ATOM 2262 O O . ILE B 1 49 ? 1.682 88.746 15.235 1.00 18.67 49 ILE B O 1
ATOM 2267 N N . GLY B 1 50 ? 3.133 88.412 16.905 1.00 15.62 50 GLY B N 1
ATOM 2268 C CA . GLY B 1 50 ? 3.333 86.994 16.551 1.00 15.38 50 GLY B CA 1
ATOM 2269 C C . GLY B 1 50 ? 2.088 86.159 16.683 1.00 13.86 50 GLY B C 1
ATOM 2270 O O . GLY B 1 50 ? 1.284 86.363 17.618 1.00 15.00 50 GLY B O 1
ATOM 2271 N N . LYS B 1 51 ? 1.942 85.171 15.790 1.00 12.82 51 LYS B N 1
ATOM 2272 C CA . LYS B 1 51 ? 0.818 84.231 15.824 1.00 11.88 51 LYS B CA 1
ATOM 2273 C C . LYS B 1 51 ? 1.323 82.825 16.101 1.00 11.17 51 LYS B C 1
ATOM 2274 O O . LYS B 1 51 ? 0.546 81.872 16.076 1.00 11.97 51 LYS B O 1
ATOM 2280 N N . ASN B 1 52 ? 2.617 82.708 16.386 1.00 10.03 52 ASN B N 1
ATOM 2281 C CA . ASN B 1 52 ? 3.178 81.389 16.711 1.00 10.68 52 ASN B CA 1
ATOM 2282 C C . ASN B 1 52 ? 4.019 81.515 17.984 1.00 10.52 52 ASN B C 1
ATOM 2283 O O . ASN B 1 52 ? 5.200 81.109 18.020 1.00 12.00 52 ASN B O 1
ATOM 2288 N N . GLN B 1 53 ? 3.386 82.050 19.032 1.00 11.37 53 GLN B N 1
ATOM 2289 C CA . GLN B 1 53 ? 4.075 82.384 20.287 1.00 10.60 53 GLN B CA 1
ATOM 2290 C C . GLN B 1 53 ? 3.987 81.251 21.295 1.00 12.65 53 GLN B C 1
ATOM 2291 O O . GLN B 1 53 ? 3.129 80.401 21.193 1.00 12.71 53 GLN B O 1
ATOM 2297 N N . SER B 1 54 ? 4.909 81.267 22.259 1.00 12.45 54 SER B N 1
ATOM 2298 C CA . SER B 1 54 ? 4.996 80.289 23.350 1.00 12.11 54 SER B CA 1
ATOM 2299 C C . SER B 1 54 ? 4.993 81.074 24.645 1.00 11.05 54 SER B C 1
ATOM 2300 O O . SER B 1 54 ? 5.372 82.265 24.657 1.00 12.94 54 SER B O 1
ATOM 2303 N N . PRO B 1 55 ? 4.580 80.446 25.757 1.00 10.97 55 PRO B N 1
ATOM 2304 C CA . PRO B 1 55 ? 4.154 79.050 25.873 1.00 11.02 55 PRO B CA 1
ATOM 2305 C C . PRO B 1 55 ? 2.675 78.954 25.479 1.00 11.10 55 PRO B C 1
ATOM 2306 O O . PRO B 1 55 ? 2.048 79.967 25.184 1.00 11.38 55 PRO B O 1
ATOM 2310 N N . ILE B 1 56 ? 2.145 77.735 25.455 1.00 9.97 56 ILE B N 1
ATOM 2311 C CA . ILE B 1 56 ? 0.741 77.494 25.126 1.00 11.58 56 ILE B CA 1
ATOM 2312 C C . ILE B 1 56 ? 0.098 76.559 26.145 1.00 11.52 56 ILE B C 1
ATOM 2313 O O . ILE B 1 56 ? 0.793 75.912 26.924 1.00 12.49 56 ILE B O 1
ATOM 2318 N N . ASP B 1 57 ? -1.240 76.502 26.128 1.00 11.41 57 ASP B N 1
ATOM 2319 C CA . ASP B 1 57 ? -1.914 75.368 26.734 1.00 12.85 57 ASP B CA 1
ATOM 2320 C C . ASP B 1 57 ? -1.904 74.213 25.764 1.00 14.44 57 ASP B C 1
ATOM 2321 O O . ASP B 1 57 ? -2.272 74.376 24.582 1.00 15.39 57 ASP B O 1
ATOM 2326 N N . ILE B 1 58 ? -1.507 73.049 26.267 1.00 11.98 58 ILE B N 1
ATOM 2327 C CA . ILE B 1 58 ? -1.543 71.802 25.510 1.00 13.67 58 ILE B CA 1
ATOM 2328 C C . ILE B 1 58 ? -2.787 71.027 25.925 1.00 15.34 58 ILE B C 1
ATOM 2329 O O . ILE B 1 58 ? -2.828 70.413 27.002 1.00 15.17 58 ILE B O 1
ATOM 2334 N N . ASN B 1 59 ? -3.809 71.085 25.075 1.00 13.98 59 ASN B N 1
ATOM 2335 C CA . ASN B 1 59 ? -4.993 70.289 25.281 1.00 16.04 59 ASN B CA 1
ATOM 2336 C C . ASN B 1 59 ? -4.724 68.935 24.634 1.00 15.78 59 ASN B C 1
ATOM 2337 O O . ASN B 1 59 ? -4.583 68.852 23.400 1.00 15.23 59 ASN B O 1
ATOM 2342 N N . SER B 1 60 ? -4.637 67.883 25.449 1.00 16.11 60 SER B N 1
ATOM 2343 C CA . SER B 1 60 ? -4.214 66.582 24.946 1.00 18.07 60 SER B CA 1
ATOM 2344 C C . SER B 1 60 ? -5.191 65.992 23.946 1.00 20.81 60 SER B C 1
ATOM 2345 O O . SER B 1 60 ? -4.768 65.367 22.962 1.00 22.35 60 SER B O 1
ATOM 2348 N N . ALA B 1 61 ? -6.491 66.227 24.144 1.00 21.74 61 ALA B N 1
ATOM 2349 C CA . ALA B 1 61 ? -7.475 65.750 23.173 1.00 25.48 61 ALA B CA 1
ATOM 2350 C C . ALA B 1 61 ? -7.376 66.435 21.810 1.00 24.38 61 ALA B C 1
ATOM 2351 O O . ALA B 1 61 ? -7.619 65.789 20.777 1.00 27.94 61 ALA B O 1
ATOM 2353 N N . ASP B 1 62 ? -7.030 67.728 21.805 1.00 19.71 62 ASP B N 1
ATOM 2354 C CA . ASP B 1 62 ? -6.887 68.505 20.577 1.00 20.65 62 ASP B CA 1
ATOM 2355 C C . ASP B 1 62 ? -5.563 68.232 19.871 1.00 19.77 62 ASP B C 1
ATOM 2356 O O . ASP B 1 62 ? -5.401 68.622 18.710 1.00 21.41 62 ASP B O 1
ATOM 2361 N N . ALA B 1 63 ? -4.599 67.650 20.578 1.00 15.20 63 ALA B N 1
ATOM 2362 C CA . ALA B 1 63 ? -3.302 67.373 19.961 1.00 13.71 63 ALA B CA 1
ATOM 2363 C C . ALA B 1 63 ? -3.469 66.241 18.967 1.00 17.89 63 ALA B C 1
ATOM 2364 O O . ALA B 1 63 ? -4.400 65.439 19.108 1.00 21.53 63 ALA B O 1
ATOM 2366 N N . VAL B 1 64 ? -2.602 66.173 17.960 1.00 14.20 64 VAL B N 1
ATOM 2367 C CA A VAL B 1 64 ? -2.716 65.174 16.898 0.60 14.45 64 VAL B CA 1
ATOM 2368 C CA B VAL B 1 64 ? -2.769 65.136 16.960 0.40 13.96 64 VAL B CA 1
ATOM 2369 C C . VAL B 1 64 ? -1.753 64.019 17.164 1.00 12.25 64 VAL B C 1
ATOM 2370 O O . VAL B 1 64 ? -0.535 64.232 17.196 1.00 13.55 64 VAL B O 1
ATOM 2377 N N . LYS B 1 65 ? -2.269 62.801 17.320 1.00 13.09 65 LYS B N 1
ATOM 2378 C CA A LYS B 1 65 ? -1.402 61.648 17.405 0.75 12.36 65 LYS B CA 1
ATOM 2379 C CA B LYS B 1 65 ? -1.414 61.607 17.380 0.25 13.52 65 LYS B CA 1
ATOM 2380 C C . LYS B 1 65 ? -0.587 61.518 16.109 1.00 12.80 65 LYS B C 1
ATOM 2381 O O . LYS B 1 65 ? -1.139 61.536 14.998 1.00 12.59 65 LYS B O 1
ATOM 2392 N N . ALA B 1 66 ? 0.730 61.419 16.248 1.00 12.36 66 ALA B N 1
ATOM 2393 C CA . ALA B 1 66 ? 1.630 61.513 15.110 1.00 12.47 66 ALA B CA 1
ATOM 2394 C C . ALA B 1 66 ? 2.888 60.677 15.287 1.00 13.33 66 ALA B C 1
ATOM 2395 O O . ALA B 1 66 ? 3.303 60.415 16.410 1.00 13.84 66 ALA B O 1
ATOM 2397 N N . CYS B 1 67 ? 3.503 60.321 14.167 1.00 13.30 67 CYS B N 1
ATOM 2398 C CA A CYS B 1 67 ? 4.708 59.490 14.167 0.75 14.95 67 CYS B CA 1
ATOM 2399 C CA B CYS B 1 67 ? 4.714 59.506 14.126 0.25 16.15 67 CYS B CA 1
ATOM 2400 C C . CYS B 1 67 ? 5.983 60.293 14.449 1.00 15.63 67 CYS B C 1
ATOM 2401 O O . CYS B 1 67 ? 6.886 60.396 13.605 1.00 19.33 67 CYS B O 1
ATOM 2406 N N . LEU B 1 68 ? 6.053 60.833 15.659 1.00 17.91 68 LEU B N 1
ATOM 2407 C CA . LEU B 1 68 ? 7.174 61.670 16.095 1.00 18.35 68 LEU B CA 1
ATOM 2408 C C . LEU B 1 68 ? 8.428 60.812 16.328 1.00 20.70 68 LEU B C 1
ATOM 2409 O O . LEU B 1 68 ? 8.368 59.777 17.010 1.00 24.54 68 LEU B O 1
ATOM 2414 N N . ALA B 1 69 ? 9.556 61.238 15.773 1.00 18.07 69 ALA B N 1
ATOM 2415 C CA . ALA B 1 69 ? 10.820 60.516 15.948 1.00 15.67 69 ALA B CA 1
ATOM 2416 C C . ALA B 1 69 ? 11.337 60.648 17.366 1.00 17.28 69 ALA B C 1
ATOM 2417 O O . ALA B 1 69 ? 11.236 61.702 17.982 1.00 17.60 69 ALA B O 1
ATOM 2419 N N . PRO B 1 70 ? 11.930 59.592 17.907 1.00 14.82 70 PRO B N 1
ATOM 2420 C CA . PRO B 1 70 ? 12.609 59.760 19.197 1.00 16.92 70 PRO B CA 1
ATOM 2421 C C . PRO B 1 70 ? 13.636 60.903 19.180 1.00 16.41 70 PRO B C 1
ATOM 2422 O O . PRO B 1 70 ? 14.363 61.058 18.202 1.00 19.39 70 PRO B O 1
ATOM 2426 N N . VAL B 1 71 ? 13.683 61.680 20.259 1.00 17.02 71 VAL B N 1
ATOM 2427 C CA . VAL B 1 71 ? 14.657 62.752 20.392 1.00 17.33 71 VAL B CA 1
ATOM 2428 C C . VAL B 1 71 ? 15.858 62.211 21.170 1.00 18.49 71 VAL B C 1
ATOM 2429 O O . VAL B 1 71 ? 15.829 62.109 22.411 1.00 21.20 71 VAL B O 1
ATOM 2433 N N . SER B 1 72 ? 16.888 61.830 20.418 1.00 17.17 72 SER B N 1
ATOM 2434 C CA . SER B 1 72 ? 18.101 61.220 20.988 1.00 17.72 72 SER B CA 1
ATOM 2435 C C . SER B 1 72 ? 18.891 62.249 21.767 1.00 18.17 72 SER B C 1
ATOM 2436 O O . SER B 1 72 ? 19.068 63.372 21.306 1.00 18.58 72 SER B O 1
ATOM 2439 N N . VAL B 1 73 ? 19.343 61.862 22.961 1.00 15.13 73 VAL B N 1
ATOM 2440 C CA . VAL B 1 73 ? 20.081 62.764 23.858 1.00 17.07 73 VAL B CA 1
ATOM 2441 C C . VAL B 1 73 ? 21.544 62.319 23.992 1.00 17.24 73 VAL B C 1
ATOM 2442 O O . VAL B 1 73 ? 21.834 61.157 24.321 1.00 21.61 73 VAL B O 1
ATOM 2446 N N . TYR B 1 74 ? 22.460 63.237 23.696 1.00 15.87 74 TYR B N 1
ATOM 2447 C CA . TYR B 1 74 ? 23.906 62.969 23.766 1.00 17.26 74 TYR B CA 1
ATOM 2448 C C . TYR B 1 74 ? 24.553 64.081 24.559 1.00 17.21 74 TYR B C 1
ATOM 2449 O O . TYR B 1 74 ? 25.337 64.860 24.026 1.00 17.33 74 TYR B O 1
ATOM 2458 N N . TYR B 1 75 ? 24.174 64.173 25.835 1.00 17.79 75 TYR B N 1
ATOM 2459 C CA . TYR B 1 75 ? 24.694 65.225 26.704 1.00 16.90 75 TYR B CA 1
ATOM 2460 C C . TYR B 1 75 ? 26.054 64.879 27.268 1.00 18.90 75 TYR B C 1
ATOM 2461 O O . TYR B 1 75 ? 26.432 63.704 27.369 1.00 23.02 75 TYR B O 1
ATOM 2470 N N . VAL B 1 76 ? 26.786 65.921 27.616 1.00 19.90 76 VAL B N 1
ATOM 2471 C CA . VAL B 1 76 ? 28.052 65.778 28.310 1.00 21.29 76 VAL B CA 1
ATOM 2472 C C . VAL B 1 76 ? 28.056 66.662 29.546 1.00 22.22 76 VAL B C 1
ATOM 2473 O O . VAL B 1 76 ? 27.290 67.634 29.646 1.00 22.41 76 VAL B O 1
ATOM 2477 N N . SER B 1 77 ? 28.923 66.336 30.494 1.00 22.06 77 SER B N 1
ATOM 2478 C CA A SER B 1 77 ? 29.008 67.132 31.704 0.70 22.16 77 SER B CA 1
ATOM 2479 C CA B SER B 1 77 ? 29.021 67.123 31.710 0.30 24.32 77 SER B CA 1
ATOM 2480 C C . SER B 1 77 ? 29.963 68.302 31.484 1.00 28.53 77 SER B C 1
ATOM 2481 O O . SER B 1 77 ? 31.119 68.284 31.926 1.00 30.26 77 SER B O 1
ATOM 2486 N N . ASP B 1 78 ? 29.473 69.320 30.782 1.00 21.36 78 ASP B N 1
ATOM 2487 C CA . ASP B 1 78 ? 30.264 70.517 30.541 1.00 19.39 78 ASP B CA 1
ATOM 2488 C C . ASP B 1 78 ? 29.677 71.812 31.085 1.00 18.89 78 ASP B C 1
ATOM 2489 O O . ASP B 1 78 ? 29.846 72.888 30.499 1.00 20.21 78 ASP B O 1
ATOM 2494 N N . ALA B 1 79 ? 29.041 71.721 32.251 1.00 20.34 79 ALA B N 1
ATOM 2495 C CA . ALA B 1 79 ? 28.530 72.928 32.911 1.00 20.29 79 ALA B CA 1
ATOM 2496 C C . ALA B 1 79 ? 29.679 73.864 33.281 1.00 23.04 79 ALA B C 1
ATOM 2497 O O . ALA B 1 79 ? 30.739 73.399 33.715 1.00 26.00 79 ALA B O 1
ATOM 2499 N N . LYS B 1 80 ? 29.459 75.164 33.101 1.00 19.48 80 LYS B N 1
ATOM 2500 C CA A LYS B 1 80 ? 30.476 76.189 33.365 0.70 21.47 80 LYS B CA 1
ATOM 2501 C CA B LYS B 1 80 ? 30.483 76.169 33.372 0.30 22.30 80 LYS B CA 1
ATOM 2502 C C . LYS B 1 80 ? 30.259 76.890 34.699 1.00 25.66 80 LYS B C 1
ATOM 2503 O O . LYS B 1 80 ? 31.203 77.093 35.463 1.00 23.88 80 LYS B O 1
ATOM 2514 N N . TYR B 1 81 ? 29.017 77.296 34.956 1.00 18.56 81 TYR B N 1
ATOM 2515 C CA . TYR B 1 81 ? 28.645 78.024 36.174 1.00 18.92 81 TYR B CA 1
ATOM 2516 C C . TYR B 1 81 ? 27.119 78.109 36.259 1.00 19.09 81 TYR B C 1
ATOM 2517 O O . TYR B 1 81 ? 26.401 77.823 35.267 1.00 16.85 81 TYR B O 1
ATOM 2526 N N . VAL B 1 82 ? 26.625 78.471 37.440 1.00 19.16 82 VAL B N 1
ATOM 2527 C CA . VAL B 1 82 ? 25.217 78.819 37.622 1.00 18.62 82 VAL B CA 1
ATOM 2528 C C . VAL B 1 82 ? 25.110 80.335 37.820 1.00 19.99 82 VAL B C 1
ATOM 2529 O O . VAL B 1 82 ? 25.983 80.960 38.425 1.00 19.65 82 VAL B O 1
ATOM 2533 N N . VAL B 1 83 ? 24.053 80.929 37.283 1.00 16.06 83 VAL B N 1
ATOM 2534 C CA . VAL B 1 83 ? 23.883 82.380 37.366 1.00 16.47 83 VAL B CA 1
ATOM 2535 C C . VAL B 1 83 ? 22.439 82.716 37.740 1.00 20.99 83 VAL B C 1
ATOM 2536 O O . VAL B 1 83 ? 21.493 82.096 37.254 1.00 17.81 83 VAL B O 1
ATOM 2540 N N . ASN B 1 84 ? 22.291 83.707 38.611 1.00 18.29 84 ASN B N 1
ATOM 2541 C CA . ASN B 1 84 ? 21.028 84.336 38.850 1.00 19.02 84 ASN B CA 1
ATOM 2542 C C . ASN B 1 84 ? 21.029 85.613 38.033 1.00 19.88 84 ASN B C 1
ATOM 2543 O O . ASN B 1 84 ? 21.713 86.573 38.376 1.00 22.12 84 ASN B O 1
ATOM 2548 N N . ASN B 1 85 ? 20.285 85.620 36.930 1.00 18.04 85 ASN B N 1
ATOM 2549 C CA . ASN B 1 85 ? 20.277 86.812 36.066 1.00 19.41 85 ASN B CA 1
ATOM 2550 C C . ASN B 1 85 ? 19.117 87.766 36.270 1.00 19.74 85 ASN B C 1
ATOM 2551 O O . ASN B 1 85 ? 18.879 88.649 35.433 1.00 20.47 85 ASN B O 1
ATOM 2556 N N . GLY B 1 86 ? 18.386 87.575 37.373 1.00 17.48 86 GLY B N 1
ATOM 2557 C CA . GLY B 1 86 ? 17.260 88.430 37.701 1.00 20.91 86 GLY B CA 1
ATOM 2558 C C . GLY B 1 86 ? 15.962 88.016 37.016 1.00 22.95 86 GLY B C 1
ATOM 2559 O O . GLY B 1 86 ? 14.891 88.502 37.383 1.00 24.00 86 GLY B O 1
ATOM 2560 N N . HIS B 1 87 ? 16.051 87.111 36.041 1.00 15.71 87 HIS B N 1
ATOM 2561 C CA . HIS B 1 87 ? 14.870 86.568 35.375 1.00 15.86 87 HIS B CA 1
ATOM 2562 C C . HIS B 1 87 ? 14.661 85.075 35.635 1.00 17.38 87 HIS B C 1
ATOM 2563 O O . HIS B 1 87 ? 13.537 84.574 35.474 1.00 16.01 87 HIS B O 1
ATOM 2570 N N . THR B 1 88 ? 15.741 84.389 36.007 1.00 15.60 88 THR B N 1
ATOM 2571 C CA . THR B 1 88 ? 15.721 82.939 36.250 1.00 12.96 88 THR B CA 1
ATOM 2572 C C . THR B 1 88 ? 17.014 82.545 36.960 1.00 15.40 88 THR B C 1
ATOM 2573 O O . THR B 1 88 ? 17.890 83.389 37.229 1.00 17.18 88 THR B O 1
ATOM 2577 N N . ILE B 1 89 ? 17.118 81.259 37.260 1.00 14.96 89 ILE B N 1
ATOM 2578 C CA . ILE B 1 89 ? 18.360 80.623 37.675 1.00 17.14 89 ILE B CA 1
ATOM 2579 C C . ILE B 1 89 ? 18.753 79.773 36.481 1.00 17.18 89 ILE B C 1
ATOM 2580 O O . ILE B 1 89 ? 17.963 78.923 36.042 1.00 16.09 89 ILE B O 1
ATOM 2585 N N . LYS B 1 90 ? 19.961 80.003 35.962 1.00 14.28 90 LYS B N 1
ATOM 2586 C CA . LYS B 1 90 ? 20.395 79.408 34.686 1.00 13.76 90 LYS B CA 1
ATOM 2587 C C . LYS B 1 90 ? 21.732 78.708 34.869 1.00 15.28 90 LYS B C 1
ATOM 2588 O O . LYS B 1 90 ? 22.649 79.258 35.478 1.00 16.75 90 LYS B O 1
ATOM 2594 N N . VAL B 1 91 ? 21.833 77.472 34.386 1.00 13.49 91 VAL B N 1
ATOM 2595 C CA . VAL B 1 91 ? 23.118 76.791 34.343 1.00 13.29 91 VAL B CA 1
ATOM 2596 C C . VAL B 1 91 ? 23.662 76.925 32.933 1.00 15.09 91 VAL B C 1
ATOM 2597 O O . VAL B 1 91 ? 23.003 76.514 31.981 1.00 15.00 91 VAL B O 1
ATOM 2601 N N . VAL B 1 92 ? 24.865 77.490 32.806 1.00 14.20 92 VAL B N 1
ATOM 2602 C CA . VAL B 1 92 ?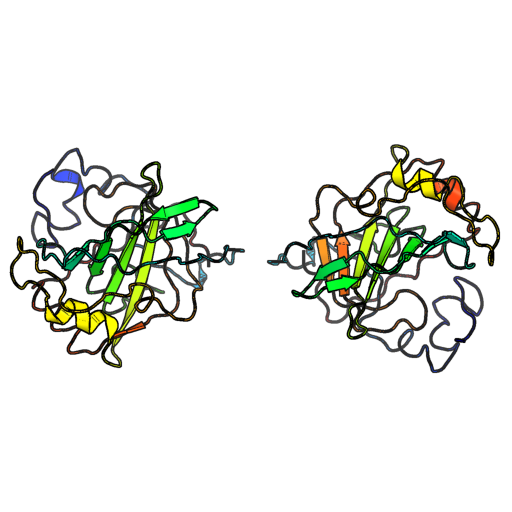 25.443 77.740 31.481 1.00 14.12 92 VAL B CA 1
ATOM 2603 C C . VAL B 1 92 ? 26.375 76.585 31.164 1.00 14.79 92 VAL B C 1
ATOM 2604 O O . VAL B 1 92 ? 27.224 76.231 31.992 1.00 16.99 92 VAL B O 1
ATOM 2608 N N . MET B 1 93 ? 26.219 76.007 29.972 1.00 14.81 93 MET B N 1
ATOM 2609 C CA . MET B 1 93 ? 26.953 74.821 29.572 1.00 17.84 93 MET B CA 1
ATOM 2610 C C . MET B 1 93 ? 28.028 75.205 28.553 1.00 17.72 93 MET B C 1
ATOM 2611 O O . MET B 1 93 ? 27.979 76.290 27.955 1.00 18.46 93 MET B O 1
ATOM 2616 N N . GLY B 1 94 ? 28.970 74.297 28.339 1.00 21.37 94 GLY B N 1
ATOM 2617 C CA . GLY B 1 94 ? 30.016 74.484 27.327 1.00 20.86 94 GLY B CA 1
ATOM 2618 C C . GLY B 1 94 ? 29.616 74.257 25.871 1.00 24.00 94 GLY B C 1
ATOM 2619 O O . GLY B 1 94 ? 30.385 74.562 24.959 1.00 25.84 94 GLY B O 1
ATOM 2620 N N . GLY B 1 95 ? 28.428 73.705 25.636 1.00 21.09 95 GLY B N 1
ATOM 2621 C CA . GLY B 1 95 ? 27.899 73.598 24.284 1.00 20.25 95 GLY B CA 1
ATOM 2622 C C . GLY B 1 95 ? 28.311 72.373 23.487 1.00 19.43 95 GLY B C 1
ATOM 2623 O O . GLY B 1 95 ? 28.097 72.322 22.267 1.00 18.35 95 GLY B O 1
ATOM 2624 N N . ARG B 1 96 ? 28.881 71.378 24.155 1.00 17.33 96 ARG B N 1
ATOM 2625 C CA A ARG B 1 96 ? 29.362 70.164 23.486 0.60 23.05 96 ARG B CA 1
ATOM 2626 C CA B ARG B 1 96 ? 29.347 70.173 23.458 0.40 21.63 96 ARG B CA 1
ATOM 2627 C C . ARG B 1 96 ? 28.302 69.065 23.417 1.00 18.98 96 ARG B C 1
ATOM 2628 O O . ARG B 1 96 ? 28.319 68.212 22.510 1.00 19.14 96 ARG B O 1
ATOM 2643 N N . GLY B 1 97 ? 27.397 69.057 24.388 1.00 16.05 97 GLY B N 1
ATOM 2644 C CA . GLY B 1 97 ? 26.324 68.049 24.383 1.00 16.69 97 GLY B CA 1
ATOM 2645 C C . GLY B 1 97 ? 25.249 68.465 23.390 1.00 14.90 97 GLY B C 1
ATOM 2646 O O . GLY B 1 97 ? 25.122 69.661 23.063 1.00 14.47 97 GLY B O 1
ATOM 2647 N N . TYR B 1 98 ? 24.482 67.512 22.884 1.00 13.18 98 TYR B N 1
ATOM 2648 C CA . TYR B 1 98 ? 23.422 67.851 21.895 1.00 13.15 98 TYR B CA 1
ATOM 2649 C C . TYR B 1 98 ? 22.275 66.891 21.964 1.00 15.08 98 TYR B C 1
ATOM 2650 O O . TYR B 1 98 ? 22.417 65.796 22.507 1.00 15.85 98 TYR B O 1
ATOM 2659 N N . VAL B 1 99 ? 21.137 67.310 21.409 1.00 13.72 99 VAL B N 1
ATOM 2660 C CA . VAL B 1 99 ? 20.040 66.402 21.086 1.00 13.73 99 VAL B CA 1
ATOM 2661 C C . VAL B 1 99 ? 19.911 66.354 19.573 1.00 14.58 99 VAL B C 1
ATOM 2662 O O . VAL B 1 99 ? 20.390 67.251 18.893 1.00 15.32 99 VAL B O 1
ATOM 2666 N N . VAL B 1 100 ? 19.282 65.301 19.057 1.00 14.96 100 VAL B N 1
ATOM 2667 C CA . VAL B 1 100 ? 19.028 65.185 17.614 1.00 13.13 100 VAL B CA 1
ATOM 2668 C C . VAL B 1 100 ? 17.541 65.389 17.328 1.00 17.02 100 VAL B C 1
ATOM 2669 O O . VAL B 1 100 ? 16.694 64.659 17.872 1.00 15.61 100 VAL B O 1
ATOM 2673 N N . VAL B 1 101 ? 17.224 66.416 16.527 1.00 14.84 101 VAL B N 1
ATOM 2674 C CA . VAL B 1 101 ? 15.850 66.753 16.148 1.00 15.02 101 VAL B CA 1
ATOM 2675 C C . VAL B 1 101 ? 15.888 67.033 14.653 1.00 13.18 101 VAL B C 1
ATOM 2676 O O . VAL B 1 101 ? 16.793 67.733 14.180 1.00 14.33 101 VAL B O 1
ATOM 2680 N N . ASP B 1 102 ? 14.936 66.471 13.910 1.00 13.52 102 ASP B N 1
ATOM 2681 C CA . ASP B 1 102 ? 14.898 66.624 12.453 1.00 12.83 102 ASP B CA 1
ATOM 2682 C C . ASP B 1 102 ? 16.242 66.235 11.800 1.00 16.39 102 ASP B C 1
ATOM 2683 O O . ASP B 1 102 ? 16.676 66.849 10.820 1.00 17.11 102 ASP B O 1
ATOM 2688 N N . GLY B 1 103 ? 16.890 65.216 12.378 1.00 15.34 103 GLY B N 1
ATOM 2689 C CA . GLY B 1 103 ? 18.182 64.707 11.891 1.00 19.06 103 GLY B CA 1
ATOM 2690 C C . GLY B 1 103 ? 19.387 65.621 12.038 1.00 17.96 103 GLY B C 1
ATOM 2691 O O . GLY B 1 103 ? 20.428 65.368 11.423 1.00 21.32 103 GLY B O 1
ATOM 2692 N N A LYS B 1 104 ? 19.236 66.680 12.834 0.60 15.69 104 LYS B N 1
ATOM 2693 N N B LYS B 1 104 ? 19.230 66.680 12.838 0.40 16.18 104 LYS B N 1
ATOM 2694 C CA A LYS B 1 104 ? 20.266 67.676 13.053 0.60 15.32 104 LYS B CA 1
ATOM 2695 C CA B LYS B 1 104 ? 20.235 67.713 13.049 0.40 15.65 104 LYS B CA 1
ATOM 2696 C C A LYS B 1 104 ? 20.656 67.758 14.524 0.60 14.19 104 LYS B C 1
ATOM 2697 C C B LYS B 1 104 ? 20.656 67.740 14.511 0.40 14.50 104 LYS B C 1
ATOM 2698 O O A LYS B 1 104 ? 19.829 67.533 15.426 0.60 14.66 104 LYS B O 1
ATOM 2699 O O B LYS B 1 104 ? 19.840 67.464 15.397 0.40 15.21 104 LYS B O 1
ATOM 2710 N N . ARG B 1 105 ? 21.909 68.110 14.761 1.00 14.23 105 ARG B N 1
ATOM 2711 C CA . ARG B 1 105 ? 22.398 68.277 16.127 1.00 10.39 105 ARG B CA 1
ATOM 2712 C C . ARG B 1 105 ? 22.102 69.668 16.634 1.00 12.80 105 ARG B C 1
ATOM 2713 O O . ARG B 1 105 ? 22.516 70.668 16.039 1.00 14.79 105 ARG B O 1
ATOM 2721 N N . PHE B 1 106 ? 21.388 69.734 17.755 1.00 11.51 106 PHE B N 1
ATOM 2722 C CA . PHE B 1 106 ? 21.172 71.012 18.440 1.00 12.01 106 PHE B CA 1
ATOM 2723 C C . PHE B 1 106 ? 21.918 70.929 19.771 1.00 12.20 106 PHE B C 1
ATOM 2724 O O . PHE B 1 106 ? 21.624 70.071 20.623 1.00 13.65 106 PHE B O 1
ATOM 2732 N N . TYR B 1 107 ? 22.875 71.834 19.949 1.00 11.71 107 TYR B N 1
ATOM 2733 C CA . TYR B 1 107 ? 23.784 71.763 21.069 1.00 12.50 107 TYR B CA 1
ATOM 2734 C C . TYR B 1 107 ? 23.252 72.450 22.302 1.00 13.09 107 TYR B C 1
ATOM 2735 O O . TYR B 1 107 ? 22.777 73.585 22.226 1.00 11.11 107 TYR B O 1
ATOM 2744 N N . LEU B 1 108 ? 23.411 71.789 23.457 1.00 11.71 108 LEU B N 1
ATOM 2745 C CA . LEU B 1 108 ? 22.918 72.303 24.739 1.00 12.10 108 LEU B CA 1
ATOM 2746 C C . LEU B 1 108 ? 23.773 73.458 25.237 1.00 13.62 108 LEU B C 1
ATOM 2747 O O . LEU B 1 108 ? 24.957 73.281 25.582 1.00 14.89 108 LEU B O 1
ATOM 2752 N N . LYS B 1 109 ? 23.177 74.641 25.253 1.00 13.04 109 LYS B N 1
ATOM 2753 C CA A LYS B 1 109 ? 23.890 75.850 25.644 0.70 12.45 109 LYS B CA 1
ATOM 2754 C CA B LYS B 1 109 ? 23.880 75.866 25.631 0.30 13.90 109 LYS B CA 1
ATOM 2755 C C . LYS B 1 109 ? 23.662 76.238 27.091 1.00 13.64 109 LYS B C 1
ATOM 2756 O O . LYS B 1 109 ? 24.559 76.787 27.744 1.00 14.98 109 LYS B O 1
ATOM 2767 N N . GLN B 1 110 ? 22.444 76.007 27.570 1.00 13.17 110 GLN B N 1
ATOM 2768 C CA . GLN B 1 110 ? 22.090 76.385 28.940 1.00 12.14 110 GLN B CA 1
ATOM 2769 C C . GLN B 1 110 ? 20.782 75.726 29.307 1.00 13.07 110 GLN B C 1
ATOM 2770 O O . GLN B 1 110 ? 20.024 75.301 28.438 1.00 14.35 110 GLN B O 1
ATOM 2776 N N . PHE B 1 111 ? 20.502 75.636 30.605 1.00 13.03 111 PHE B N 1
ATOM 2777 C CA . PHE B 1 111 ? 19.144 75.279 31.030 1.00 11.39 111 PHE B CA 1
ATOM 2778 C C . PHE B 1 111 ? 18.746 76.188 32.164 1.00 12.69 111 PHE B C 1
ATOM 2779 O O . PHE B 1 111 ? 19.615 76.668 32.890 1.00 12.21 111 PHE B O 1
ATOM 2787 N N . HIS B 1 112 ? 17.451 76.435 32.314 1.00 12.56 112 HIS B N 1
ATOM 2788 C CA . HIS B 1 112 ? 16.993 77.364 33.338 1.00 11.30 112 HIS B CA 1
ATOM 2789 C C . HIS B 1 112 ? 15.563 76.974 33.737 1.00 12.86 112 HIS B C 1
ATOM 2790 O O . HIS B 1 112 ? 14.975 76.006 33.187 1.00 12.78 112 HIS B O 1
ATOM 2797 N N . PHE B 1 113 ? 14.979 77.737 34.663 1.00 12.60 113 PHE B N 1
ATOM 2798 C CA . PHE B 1 113 ? 13.750 77.308 35.360 1.00 12.17 113 PHE B CA 1
ATOM 2799 C C . PHE B 1 113 ? 12.691 78.371 35.491 1.00 12.10 113 PHE B C 1
ATOM 2800 O O . PHE B 1 113 ? 12.983 79.563 35.554 1.00 11.93 113 PHE B O 1
ATOM 2808 N N . HIS B 1 114 ? 11.434 77.922 35.499 1.00 12.71 114 HIS B N 1
ATOM 2809 C CA . HIS B 1 114 ? 10.294 78.814 35.705 1.00 11.70 114 HIS B CA 1
ATOM 2810 C C . HIS B 1 114 ? 9.388 78.213 36.738 1.00 13.51 114 HIS B C 1
ATOM 2811 O O . HIS B 1 114 ? 9.207 76.983 36.808 1.00 13.62 114 HIS B O 1
ATOM 2818 N N . ALA B 1 115 ? 8.804 79.090 37.534 1.00 13.14 115 ALA B N 1
ATOM 2819 C CA . ALA B 1 115 ? 7.713 78.714 38.440 1.00 12.66 115 ALA B CA 1
ATOM 2820 C C . ALA B 1 115 ? 6.684 79.822 38.468 1.00 14.20 115 ALA B C 1
ATOM 2821 O O . ALA B 1 115 ? 7.075 80.987 38.593 1.00 14.44 115 ALA B O 1
ATOM 2823 N N . PRO B 1 116 ? 5.368 79.494 38.319 1.00 13.28 116 PRO B N 1
ATOM 2824 C CA A PRO B 1 116 ? 4.824 78.189 37.943 0.70 12.49 116 PRO B CA 1
ATOM 2825 C CA B PRO B 1 116 ? 4.831 78.188 37.952 0.30 12.90 116 PRO B CA 1
ATOM 2826 C C . PRO B 1 116 ? 5.258 77.808 36.533 1.00 13.25 116 PRO B C 1
ATOM 2827 O O . PRO B 1 116 ? 6.005 78.554 35.902 1.00 13.57 116 PRO B O 1
ATOM 2834 N N . SER B 1 117 ? 4.810 76.643 36.063 1.00 12.97 117 SER B N 1
ATOM 2835 C CA . SER B 1 117 ? 5.126 76.241 34.692 1.00 12.29 117 SER B CA 1
ATOM 2836 C C . SER B 1 117 ? 4.636 77.294 33.706 1.00 14.21 117 SER B C 1
ATOM 2837 O O . SER B 1 117 ? 3.640 77.985 33.934 1.00 13.75 117 SER B O 1
ATOM 2840 N N . GLU B 1 118 ? 5.352 77.389 32.596 1.00 12.08 118 GLU B N 1
ATOM 2841 C CA . GLU B 1 118 ? 4.948 78.251 31.483 1.00 12.85 118 GLU B CA 1
ATOM 2842 C C . GLU B 1 118 ? 3.886 77.565 30.634 1.00 9.83 118 GLU B C 1
ATOM 2843 O O . GLU B 1 118 ? 2.814 78.124 30.386 1.00 12.98 118 GLU B O 1
ATOM 2849 N N . HIS B 1 119 ? 4.156 76.320 30.238 1.00 11.84 119 HIS B N 1
ATOM 2850 C CA . HIS B 1 119 ? 3.155 75.542 29.534 1.00 12.33 119 HIS B CA 1
ATOM 2851 C C . HIS B 1 119 ? 2.123 75.015 30.524 1.00 12.61 119 HIS B C 1
ATOM 2852 O O . HIS B 1 119 ? 2.425 74.805 31.709 1.00 14.55 119 HIS B O 1
ATOM 2859 N N . THR B 1 120 ? 0.915 74.831 30.024 1.00 12.08 120 THR B N 1
ATOM 2860 C CA . THR B 1 120 ? -0.141 74.159 30.795 1.00 14.28 120 THR B CA 1
ATOM 2861 C C . THR B 1 120 ? -0.592 72.948 30.006 1.00 16.17 120 THR B C 1
ATOM 2862 O O . THR B 1 120 ? -0.397 72.894 28.772 1.00 13.05 120 THR B O 1
ATOM 2866 N N . VAL B 1 121 ? -1.151 71.964 30.707 1.00 13.52 121 VAL B N 1
ATOM 2867 C CA . VAL B 1 121 ? -1.676 70.761 30.038 1.00 12.32 121 VAL B CA 1
ATOM 2868 C C . VAL B 1 121 ? -3.116 70.635 30.476 1.00 11.21 121 VAL B C 1
ATOM 2869 O O . VAL B 1 121 ? -3.396 70.603 31.689 1.00 13.69 121 VAL B O 1
ATOM 2873 N N . ASN B 1 122 ? -4.022 70.608 29.501 1.00 13.68 122 ASN B N 1
ATOM 2874 C CA . ASN B 1 122 ? -5.445 70.569 29.818 1.00 13.95 122 ASN B CA 1
ATOM 2875 C C . ASN B 1 122 ? -5.871 71.622 30.815 1.00 15.06 122 ASN B C 1
ATOM 2876 O O . ASN B 1 122 ? -6.695 71.382 31.719 1.00 19.30 122 ASN B O 1
ATOM 2881 N N . GLY B 1 123 ? -5.326 72.818 30.616 1.00 13.91 123 GLY B N 1
ATOM 2882 C CA . GLY B 1 123 ? -5.661 74.007 31.391 1.00 16.36 123 GLY B CA 1
ATOM 2883 C C . GLY B 1 123 ? -5.009 74.116 32.761 1.00 16.07 123 GLY B C 1
ATOM 2884 O O . GLY B 1 123 ? -5.255 75.096 33.461 1.00 19.80 123 GLY B O 1
ATOM 2885 N N . LYS B 1 124 ? -4.181 73.133 33.129 1.00 15.55 124 LYS B N 1
ATOM 2886 C CA A LYS B 1 124 ? -3.527 73.150 34.448 0.70 15.03 124 LYS B CA 1
ATOM 2887 C CA B LYS B 1 124 ? -3.527 73.072 34.447 0.30 15.05 124 LYS B CA 1
ATOM 2888 C C . LYS B 1 124 ? -2.017 73.363 34.377 1.00 13.33 124 LYS B C 1
ATOM 2889 O O . LYS B 1 124 ? -1.325 72.823 33.508 1.00 14.54 124 LYS B O 1
ATOM 2900 N N . HIS B 1 125 ? -1.518 74.172 35.316 1.00 14.25 125 HIS B N 1
ATOM 2901 C CA . HIS B 1 125 ? -0.089 74.392 35.489 1.00 13.48 125 HIS B CA 1
ATOM 2902 C C . HIS B 1 125 ? 0.513 73.264 36.295 1.00 13.66 125 HIS B C 1
ATOM 2903 O O . HIS B 1 125 ? -0.166 72.622 37.119 1.00 17.42 125 HIS B O 1
ATOM 2910 N N . TYR B 1 126 ? 1.808 73.034 36.070 1.00 12.88 126 TYR B N 1
ATOM 2911 C CA . TYR B 1 126 ? 2.675 72.363 37.037 1.00 14.52 126 TYR B CA 1
ATOM 2912 C C . TYR B 1 126 ? 3.353 73.449 37.886 1.00 12.00 126 TYR B C 1
ATOM 2913 O O . TYR B 1 126 ? 3.369 74.635 37.506 1.00 11.99 126 TYR B O 1
ATOM 2922 N N . PRO B 1 127 ? 3.871 73.088 39.072 1.00 12.95 127 PRO B N 1
ATOM 2923 C CA . PRO B 1 127 ? 4.420 74.190 39.863 1.00 13.26 127 PRO B CA 1
ATOM 2924 C C . PRO B 1 127 ? 5.789 74.675 39.358 1.00 12.50 127 PRO B C 1
ATOM 2925 O O . PRO B 1 127 ? 6.246 75.722 39.767 1.00 12.54 127 PRO B O 1
ATOM 2929 N N . PHE B 1 128 ? 6.403 73.946 38.432 1.00 12.82 128 PHE B N 1
ATOM 2930 C CA . PHE B 1 128 ? 7.786 74.250 38.043 1.00 13.45 128 PHE B CA 1
ATOM 2931 C C . PHE B 1 128 ? 8.070 73.614 36.675 1.00 14.65 128 PHE B C 1
ATOM 2932 O O . PHE B 1 128 ? 7.538 72.566 36.351 1.00 14.83 128 PHE B O 1
ATOM 2940 N N . GLU B 1 129 ? 8.894 74.284 35.872 1.00 14.03 129 GLU B N 1
ATOM 2941 C CA . GLU B 1 129 ? 9.227 73.822 34.537 1.00 13.05 129 GLU B CA 1
ATOM 2942 C C . GLU B 1 129 ? 10.691 74.174 34.247 1.00 13.23 129 GLU B C 1
ATOM 2943 O O . GLU B 1 129 ? 11.129 75.324 34.466 1.00 13.48 129 GLU B O 1
ATOM 2949 N N . ALA B 1 130 ? 11.421 73.196 33.737 1.00 12.66 130 ALA B N 1
ATOM 2950 C CA . ALA B 1 130 ? 12.795 73.401 33.289 1.00 12.32 130 ALA B CA 1
ATOM 2951 C C . ALA B 1 130 ? 12.837 73.497 31.770 1.00 12.45 130 ALA B C 1
ATOM 2952 O O . ALA B 1 130 ? 12.131 72.768 31.072 1.00 12.42 130 ALA B O 1
ATOM 2954 N N . HIS B 1 131 ? 13.716 74.370 31.281 1.00 11.65 131 HIS B N 1
ATOM 2955 C CA . HIS B 1 131 ? 13.942 74.518 29.848 1.00 9.93 131 HIS B CA 1
ATOM 2956 C C . HIS B 1 131 ? 15.384 74.278 29.497 1.00 12.45 131 HIS B C 1
ATOM 2957 O O . HIS B 1 131 ? 16.276 74.919 30.051 1.00 12.11 131 HIS B O 1
ATOM 2964 N N . PHE B 1 132 ? 15.612 73.344 28.578 1.00 11.65 132 PHE B N 1
ATOM 2965 C CA . PHE B 1 132 ? 16.956 73.038 28.098 1.00 10.02 132 PHE B CA 1
ATOM 2966 C C . PHE B 1 132 ? 17.048 73.635 26.696 1.00 10.32 132 PHE B C 1
ATOM 2967 O O . PHE B 1 132 ? 16.299 73.257 25.778 1.00 11.95 132 PHE B O 1
ATOM 2975 N N . VAL B 1 133 ? 17.933 74.623 26.550 1.00 11.54 133 VAL B N 1
ATOM 2976 C CA . VAL B 1 133 ? 18.001 75.444 25.334 1.00 12.03 133 VAL B CA 1
ATOM 2977 C C . VAL B 1 133 ? 19.171 75.027 24.465 1.00 11.41 133 VAL B C 1
ATOM 2978 O O . VAL B 1 133 ? 20.339 75.006 24.929 1.00 11.68 133 VAL B O 1
ATOM 2982 N N . HIS B 1 134 ? 18.853 74.724 23.209 1.00 11.78 134 HIS B N 1
ATOM 2983 C CA . HIS B 1 134 ? 19.847 74.181 22.302 1.00 12.47 134 HIS B CA 1
ATOM 2984 C C . HIS B 1 134 ? 19.912 75.005 21.048 1.00 13.77 134 HIS B C 1
ATOM 2985 O O . HIS B 1 134 ? 18.907 75.535 20.578 1.00 13.52 134 HIS B O 1
ATOM 2992 N N . LEU B 1 135 ? 21.091 75.016 20.447 1.00 12.20 135 LEU B N 1
ATOM 2993 C CA . LEU B 1 135 ? 21.338 75.804 19.252 1.00 13.82 135 LEU B CA 1
ATOM 2994 C C . LEU B 1 135 ? 22.012 74.912 18.229 1.00 11.67 135 LEU B C 1
ATOM 2995 O O . LEU B 1 135 ? 23.076 74.327 18.515 1.00 12.70 135 LEU B O 1
ATOM 3000 N N . ASP B 1 136 ? 21.429 74.808 17.035 1.00 10.06 136 ASP B N 1
ATOM 3001 C CA . ASP B 1 136 ? 22.193 74.143 15.949 1.00 12.40 136 ASP B CA 1
ATOM 3002 C C . ASP B 1 136 ? 23.275 75.045 15.364 1.00 12.90 136 ASP B C 1
ATOM 3003 O O . ASP B 1 136 ? 23.334 76.239 15.699 1.00 13.22 136 ASP B O 1
ATOM 3008 N N . LYS B 1 137 ? 24.084 74.513 14.445 1.00 12.94 137 LYS B N 1
ATOM 3009 C CA . LYS B 1 137 ? 25.188 75.320 13.893 1.00 14.09 137 LYS B CA 1
ATOM 3010 C C . LYS B 1 137 ? 24.698 76.428 12.987 1.00 15.45 137 LYS B C 1
ATOM 3011 O O . LYS B 1 137 ? 25.450 77.376 12.707 1.00 15.10 137 LYS B O 1
ATOM 3017 N N . ASN B 1 138 ? 23.445 76.314 12.536 1.00 15.02 138 ASN B N 1
ATOM 3018 C CA . ASN B 1 138 ? 22.855 77.326 11.670 1.00 17.76 138 ASN B CA 1
ATOM 3019 C C . ASN B 1 138 ? 22.086 78.389 12.432 1.00 16.55 138 ASN B C 1
ATOM 3020 O O . ASN B 1 138 ? 21.507 79.296 11.819 1.00 17.52 138 ASN B O 1
ATOM 3025 N N . GLY B 1 139 ? 22.082 78.297 13.764 1.00 14.43 139 GLY B N 1
ATOM 3026 C CA . GLY B 1 139 ? 21.472 79.326 14.591 1.00 12.79 139 GLY B CA 1
ATOM 3027 C C . GLY B 1 139 ? 20.031 79.096 15.030 1.00 13.35 139 GLY B C 1
ATOM 3028 O O . GLY B 1 139 ? 19.462 79.956 15.659 1.00 14.78 139 GLY B O 1
ATOM 3029 N N . ASN B 1 140 ? 19.474 77.924 14.708 1.00 12.80 140 ASN B N 1
ATOM 3030 C CA . ASN B 1 140 ? 18.096 77.564 15.083 1.00 13.31 140 ASN B CA 1
ATOM 3031 C C . ASN B 1 140 ? 18.036 76.997 16.482 1.00 13.09 140 ASN B C 1
ATOM 3032 O O . ASN B 1 140 ? 18.944 76.265 16.918 1.00 13.17 140 ASN B O 1
ATOM 3037 N N . ILE B 1 141 ? 16.975 77.369 17.183 1.00 11.31 141 ILE B N 1
ATOM 3038 C CA A ILE B 1 141 ? 16.822 76.993 18.584 0.60 12.59 141 ILE B CA 1
ATOM 3039 C CA B ILE B 1 141 ? 16.781 77.030 18.595 0.40 13.09 141 ILE B CA 1
ATOM 3040 C C . ILE B 1 141 ? 15.796 75.877 18.756 1.00 12.11 141 ILE B C 1
ATOM 3041 O O . ILE B 1 141 ? 14.740 75.891 18.132 1.00 11.00 141 ILE B O 1
ATOM 3050 N N . THR B 1 142 ? 16.142 74.898 19.608 1.00 12.45 142 THR B N 1
ATOM 3051 C CA . THR B 1 142 ? 15.229 73.875 20.092 1.00 10.83 142 THR B CA 1
ATOM 3052 C C . THR B 1 142 ? 15.236 73.943 21.613 1.00 10.15 142 THR B C 1
ATOM 3053 O O . THR B 1 142 ? 16.303 73.970 22.230 1.00 12.20 142 THR B O 1
ATOM 3057 N N . VAL B 1 143 ? 14.047 73.980 22.208 1.00 9.83 143 VAL B N 1
ATOM 3058 C CA . VAL B 1 143 ? 13.921 73.959 23.653 1.00 10.34 143 VAL B CA 1
ATOM 3059 C C . VAL B 1 143 ? 13.223 72.672 24.046 1.00 10.29 143 VAL B C 1
ATOM 3060 O O . VAL B 1 143 ? 12.181 72.341 23.475 1.00 12.07 143 VAL B O 1
ATOM 3064 N N . LEU B 1 144 ? 13.832 71.959 24.992 1.00 11.33 144 LEU B N 1
ATOM 3065 C CA . LEU B 1 144 ? 13.186 70.812 25.625 1.00 12.31 144 LEU B CA 1
ATOM 3066 C C . LEU B 1 144 ? 12.623 71.277 26.943 1.00 11.97 144 LEU B C 1
ATOM 3067 O O . LEU B 1 144 ? 13.336 71.932 27.730 1.00 12.64 144 LEU B O 1
ATOM 3072 N N . GLY B 1 145 ? 11.339 70.995 27.171 1.00 10.76 145 GLY B N 1
ATOM 3073 C CA . GLY B 1 145 ? 10.646 71.407 28.417 1.00 11.03 145 GLY B CA 1
ATOM 3074 C C . GLY B 1 145 ? 10.377 70.185 29.270 1.00 12.94 145 GLY B C 1
ATOM 3075 O O . GLY B 1 145 ? 9.950 69.156 28.754 1.00 11.63 145 GLY B O 1
ATOM 3076 N N . VAL B 1 146 ? 10.621 70.319 30.568 1.00 11.31 146 VAL B N 1
ATOM 3077 C CA . VAL B 1 146 ? 10.395 69.227 31.537 1.00 12.85 146 VAL B CA 1
ATOM 3078 C C . VAL B 1 146 ? 9.546 69.826 32.664 1.00 13.90 146 VAL B C 1
ATOM 3079 O O . VAL B 1 146 ? 9.924 70.833 33.262 1.00 13.56 146 VAL B O 1
ATOM 3083 N N . PHE B 1 147 ? 8.395 69.211 32.914 1.00 12.62 147 PHE B N 1
ATOM 3084 C CA . PHE B 1 147 ? 7.531 69.594 34.023 1.00 12.31 147 PHE B CA 1
ATOM 3085 C C . PHE B 1 147 ? 7.977 68.927 35.313 1.00 13.35 147 PHE B C 1
ATOM 3086 O O . PHE B 1 147 ? 8.425 67.787 35.286 1.00 14.43 147 PHE B O 1
ATOM 3094 N N . PHE B 1 148 ? 7.841 69.635 36.425 1.00 12.29 148 PHE B N 1
ATOM 3095 C CA . PHE B 1 148 ? 8.085 69.063 37.750 1.00 13.86 148 PHE B CA 1
ATOM 3096 C C . PHE B 1 148 ? 6.830 69.132 38.601 1.00 16.05 148 PHE B C 1
ATOM 3097 O O . PHE B 1 148 ? 6.129 70.146 38.615 1.00 15.63 148 PHE B O 1
ATOM 3105 N N . LYS B 1 149 ? 6.610 68.048 39.334 1.00 15.60 149 LYS B N 1
ATOM 3106 C CA A LYS B 1 149 ? 5.623 68.038 40.402 0.70 14.32 149 LYS B CA 1
ATOM 3107 C CA B LYS B 1 149 ? 5.617 67.967 40.401 0.30 16.04 149 LYS B CA 1
ATOM 3108 C C . LYS B 1 149 ? 6.315 67.887 41.763 1.00 16.33 149 LYS B C 1
ATOM 3109 O O . LYS B 1 149 ? 7.479 67.472 41.846 1.00 16.25 149 LYS B O 1
ATOM 3120 N N . VAL B 1 150 ? 5.581 68.233 42.821 1.00 16.59 150 VAL B N 1
ATOM 3121 C CA . VAL B 1 150 ? 6.097 68.134 44.194 1.00 17.39 150 VAL B CA 1
ATOM 3122 C C . VAL B 1 150 ? 6.050 66.675 44.640 1.00 17.85 150 VAL B C 1
ATOM 3123 O O . VAL B 1 150 ? 5.028 65.997 44.526 1.00 22.54 150 VAL B O 1
ATOM 3127 N N . GLY B 1 151 ? 7.193 66.193 45.102 1.00 17.13 151 GLY B N 1
ATOM 3128 C CA . GLY B 1 151 ? 7.318 64.825 45.597 1.00 19.08 151 GLY B CA 1
ATOM 3129 C C . GLY B 1 151 ? 8.684 64.689 46.241 1.00 19.22 151 GLY B C 1
ATOM 3130 O O . GLY B 1 151 ? 9.050 65.457 47.143 1.00 19.95 151 GLY B O 1
ATOM 3131 N N . LYS B 1 152 ? 9.449 63.710 45.776 1.00 18.00 152 LYS B N 1
ATOM 3132 C CA A LYS B 1 152 ? 10.783 63.494 46.354 0.70 20.33 152 LYS B CA 1
ATOM 3133 C CA B LYS B 1 152 ? 10.800 63.436 46.300 0.30 19.56 152 LYS B CA 1
ATOM 3134 C C . LYS B 1 152 ? 11.827 64.482 45.885 1.00 19.79 152 LYS B C 1
ATOM 3135 O O . LYS B 1 152 ? 11.775 64.979 44.756 1.00 20.27 152 LYS B O 1
ATOM 3146 N N . GLU B 1 153 ? 12.770 64.773 46.778 1.00 20.17 153 GLU B N 1
ATOM 3147 C CA A GLU B 1 153 ? 13.904 65.633 46.480 0.70 18.68 153 GLU B CA 1
ATOM 3148 C CA B GLU B 1 153 ? 13.889 65.644 46.467 0.30 19.51 153 GLU B CA 1
ATOM 3149 C C . GLU B 1 153 ? 14.590 65.133 45.217 1.00 19.81 153 GLU B C 1
ATOM 3150 O O . GLU B 1 153 ? 14.836 63.922 45.070 1.00 21.13 153 GLU B O 1
ATOM 3161 N N . ASN B 1 154 ? 14.877 66.057 44.313 1.00 17.95 154 ASN B N 1
ATOM 3162 C CA . ASN B 1 154 ? 15.554 65.734 43.064 1.00 16.88 154 ASN B CA 1
ATOM 3163 C C . ASN B 1 154 ? 17.076 65.838 43.235 1.00 16.03 154 ASN B C 1
ATOM 3164 O O . ASN B 1 154 ? 17.606 66.926 43.439 1.00 16.14 154 ASN B O 1
ATOM 3169 N N . PRO B 1 155 ? 17.774 64.696 43.145 1.00 16.58 155 PRO B N 1
ATOM 3170 C CA . PRO B 1 155 ? 19.228 64.671 43.392 1.00 20.81 155 PRO B CA 1
ATOM 3171 C C . PRO B 1 155 ? 20.040 65.520 42.420 1.00 20.20 155 PRO B C 1
ATOM 3172 O O . PRO B 1 155 ? 21.009 66.173 42.826 1.00 23.78 155 PRO B O 1
ATOM 3176 N N . GLU B 1 156 ? 19.653 65.537 41.146 1.00 21.71 156 GLU B N 1
ATOM 3177 C CA . GLU B 1 156 ? 20.448 66.286 40.186 1.00 18.82 156 GLU B CA 1
ATOM 3178 C C . GLU B 1 156 ? 20.174 67.771 40.385 1.00 18.92 156 GLU B C 1
ATOM 3179 O O . GLU B 1 156 ? 21.081 68.599 40.332 1.00 19.31 156 GLU B O 1
ATOM 3185 N N . LEU B 1 157 ? 18.918 68.114 40.650 1.00 17.62 157 LEU B N 1
ATOM 3186 C CA . LEU B 1 157 ? 18.595 69.509 40.889 1.00 17.06 157 LEU B CA 1
ATOM 3187 C C . LEU B 1 157 ? 19.320 70.025 42.148 1.00 18.91 157 LEU B C 1
ATOM 3188 O O . LEU B 1 157 ? 19.735 71.188 42.217 1.00 17.87 157 LEU B O 1
ATOM 3193 N N . GLU B 1 158 ? 19.481 69.153 43.137 1.00 20.35 158 GLU B N 1
ATOM 3194 C CA . GLU B 1 158 ? 20.089 69.582 44.391 1.00 20.55 158 GLU B CA 1
ATOM 3195 C C . GLU B 1 158 ? 21.543 70.024 44.199 1.00 20.12 158 GLU B C 1
ATOM 3196 O O . GLU B 1 158 ? 22.009 70.924 44.902 1.00 22.12 158 GLU B O 1
ATOM 3202 N N . LYS B 1 159 ? 22.229 69.442 43.218 1.00 21.20 159 LYS B N 1
ATOM 3203 C CA . LYS B 1 159 ? 23.602 69.875 42.892 1.00 19.39 159 LYS B CA 1
ATOM 3204 C C . LYS B 1 159 ? 23.649 71.355 42.516 1.00 21.47 159 LYS B C 1
ATOM 3205 O O . LYS B 1 159 ? 24.610 72.074 42.826 1.00 24.45 159 LYS B O 1
ATOM 3211 N N . VAL B 1 160 ? 22.614 71.812 41.813 1.00 19.39 160 VAL B N 1
ATOM 3212 C CA . VAL B 1 160 ? 22.516 73.216 41.409 1.00 19.67 160 VAL B CA 1
ATOM 3213 C C . VAL B 1 160 ? 22.008 74.060 42.579 1.00 19.46 160 VAL B C 1
ATOM 3214 O O . VAL B 1 160 ? 22.523 75.148 42.865 1.00 20.84 160 VAL B O 1
ATOM 3218 N N . TRP B 1 161 ? 20.981 73.548 43.253 1.00 20.46 161 TRP B N 1
ATOM 3219 C CA . TRP B 1 161 ? 20.304 74.291 44.304 1.00 19.47 161 TRP B CA 1
ATOM 3220 C C . TRP B 1 161 ? 21.241 74.619 45.461 1.00 20.64 161 TRP B C 1
ATOM 3221 O O . TRP B 1 161 ? 21.143 75.709 46.030 1.00 22.61 161 TRP B O 1
ATOM 3232 N N . ARG B 1 162 ? 22.155 73.697 45.770 1.00 21.94 162 ARG B N 1
ATOM 3233 C CA A ARG B 1 162 ? 23.144 73.867 46.858 0.60 25.31 162 ARG B CA 1
ATOM 3234 C CA B ARG B 1 162 ? 23.055 73.927 46.905 0.40 25.36 162 ARG B CA 1
ATOM 3235 C C . ARG B 1 162 ? 24.011 75.104 46.691 1.00 25.65 162 ARG B C 1
ATOM 3236 O O . ARG B 1 162 ? 24.518 75.668 47.664 1.00 27.84 162 ARG B O 1
ATOM 3251 N N . VAL B 1 163 ? 24.219 75.491 45.435 1.00 23.20 163 VAL B N 1
ATOM 3252 C CA . VAL B 1 163 ? 25.047 76.642 45.105 1.00 25.23 163 VAL B CA 1
ATOM 3253 C C . VAL B 1 163 ? 24.275 77.736 44.365 1.00 21.81 163 VAL B C 1
ATOM 3254 O O . VAL B 1 163 ? 24.857 78.546 43.649 1.00 27.21 163 VAL B O 1
ATOM 3258 N N . MET B 1 164 ? 22.950 77.764 44.543 1.00 22.61 164 MET B N 1
ATOM 3259 C CA . MET B 1 164 ? 22.111 78.755 43.864 1.00 19.53 164 MET B CA 1
ATOM 3260 C C . MET B 1 164 ? 22.503 80.181 44.250 1.00 22.22 164 MET B C 1
ATOM 3261 O O . MET B 1 164 ? 22.537 80.522 45.447 1.00 21.30 164 MET B O 1
ATOM 3266 N N . PRO B 1 165 ? 22.832 81.014 43.254 1.00 19.60 165 PRO B N 1
ATOM 3267 C CA . PRO B 1 165 ? 23.151 82.405 43.581 1.00 20.68 165 PRO B CA 1
ATOM 3268 C C . PRO B 1 165 ? 21.907 83.113 44.056 1.00 23.66 165 PRO B C 1
ATOM 3269 O O . PRO B 1 165 ? 20.859 83.022 43.413 1.00 23.40 165 PRO B O 1
ATOM 3273 N N . GLU B 1 166 ? 22.013 83.815 45.182 1.00 24.58 166 GLU B N 1
ATOM 3274 C CA . GLU B 1 166 ? 20.814 84.308 45.841 1.00 27.97 166 GLU B CA 1
ATOM 3275 C C . GLU B 1 166 ? 20.481 85.755 45.497 1.00 25.40 166 GLU B C 1
ATOM 3276 O O . GLU B 1 166 ? 19.447 86.273 45.935 1.00 30.40 166 GLU B O 1
ATOM 3282 N N . GLU B 1 167 ? 21.347 86.397 44.713 1.00 24.84 167 GLU B N 1
ATOM 3283 C CA A GLU B 1 167 ? 21.103 87.756 44.247 0.60 26.28 167 GLU B CA 1
ATOM 3284 C CA B GLU B 1 167 ? 21.095 87.753 44.245 0.40 24.93 167 GLU B CA 1
ATOM 3285 C C . GLU B 1 167 ? 21.287 87.878 42.730 1.00 22.24 167 GLU B C 1
AT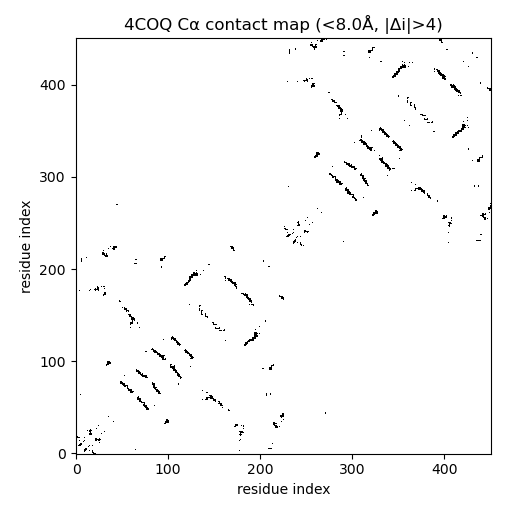OM 3286 O O . GLU B 1 167 ? 22.171 87.229 42.153 1.00 24.56 167 GLU B O 1
ATOM 3297 N N . PRO B 1 168 ? 20.448 88.706 42.068 1.00 25.16 168 PRO B N 1
ATOM 3298 C CA . PRO B 1 168 ? 20.611 88.894 40.620 1.00 25.19 168 PRO B CA 1
ATOM 3299 C C . PRO B 1 168 ? 21.967 89.492 40.278 1.00 28.12 168 PRO B C 1
ATOM 3300 O O . PRO B 1 168 ? 22.480 90.343 41.010 1.00 32.29 168 PRO B O 1
ATOM 3304 N N . GLY B 1 169 ? 22.544 89.040 39.174 1.00 25.89 169 GLY B N 1
ATOM 3305 C CA . GLY B 1 169 ? 23.871 89.482 38.757 1.00 28.03 169 GLY B CA 1
ATOM 3306 C C . GLY B 1 169 ? 25.018 88.660 39.305 1.00 27.71 169 GLY B C 1
ATOM 3307 O O . GLY B 1 169 ? 26.181 88.944 39.014 1.00 38.82 169 GLY B O 1
ATOM 3308 N N . GLN B 1 170 ? 24.706 87.637 40.094 1.00 23.16 170 GLN B N 1
ATOM 3309 C CA . GLN B 1 170 ? 25.726 86.834 40.725 1.00 25.03 170 GLN B CA 1
ATOM 3310 C C . GLN B 1 170 ? 25.836 85.459 40.075 1.00 27.03 170 GLN B C 1
ATOM 3311 O O . GLN B 1 170 ? 24.818 84.819 39.790 1.00 21.41 170 GLN B O 1
ATOM 3317 N N . LYS B 1 171 ? 27.071 85.027 39.816 1.00 23.43 171 LYS B N 1
ATOM 3318 C CA A LYS B 1 171 ? 27.328 83.666 39.348 0.60 23.73 171 LYS B CA 1
ATOM 3319 C CA B LYS B 1 171 ? 27.317 83.665 39.351 0.40 23.26 171 LYS B CA 1
ATOM 3320 C C . LYS B 1 171 ? 28.139 82.871 40.354 1.00 23.16 171 LYS B C 1
ATOM 3321 O O . LYS B 1 171 ? 28.860 83.445 41.168 1.00 24.06 171 LYS B O 1
ATOM 3332 N N . ARG B 1 172 ? 28.007 81.549 40.308 1.00 21.61 172 ARG B N 1
ATOM 3333 C CA . ARG B 1 172 ? 28.706 80.684 41.253 1.00 23.96 172 ARG B CA 1
ATOM 3334 C C . ARG B 1 172 ? 29.234 79.446 40.571 1.00 29.64 172 ARG B C 1
ATOM 3335 O O . ARG B 1 172 ? 28.656 78.962 39.596 1.00 25.62 172 ARG B O 1
ATOM 3343 N N . HIS B 1 173 ? 30.358 78.956 41.085 1.00 30.27 173 HIS B N 1
ATOM 3344 C CA . HIS B 1 173 ? 30.941 77.711 40.639 1.00 31.22 173 HIS B CA 1
ATOM 3345 C C . HIS B 1 173 ? 30.078 76.550 41.078 1.00 28.58 173 HIS B C 1
ATOM 3346 O O . HIS B 1 173 ? 29.528 76.546 42.182 1.00 29.66 173 HIS B O 1
ATOM 3353 N N . LEU B 1 174 ? 29.954 75.568 40.200 1.00 26.41 174 LEU B N 1
ATOM 3354 C CA . LEU B 1 174 ? 29.301 74.325 40.552 1.00 25.64 174 LEU B CA 1
ATOM 3355 C C . LEU B 1 174 ? 30.303 73.445 41.288 1.00 34.56 174 LEU B C 1
ATOM 3356 O O . LEU B 1 174 ? 31.431 73.275 40.838 1.00 36.70 174 LEU B O 1
ATOM 3361 N N . THR B 1 175 ? 29.897 72.923 42.442 1.00 27.66 175 THR B N 1
ATOM 3362 C CA . THR B 1 175 ? 30.790 72.112 43.272 1.00 31.59 175 THR B CA 1
ATOM 3363 C C . THR B 1 175 ? 30.627 70.616 43.017 1.00 37.54 175 THR B C 1
ATOM 3364 O O . THR B 1 175 ? 31.412 69.804 43.512 1.00 41.44 175 THR B O 1
ATOM 3368 N N . ALA B 1 176 ? 29.601 70.248 42.256 1.00 30.27 176 ALA B N 1
ATOM 3369 C CA . ALA B 1 176 ? 29.394 68.857 41.876 1.00 30.91 176 ALA B CA 1
ATOM 3370 C C . ALA B 1 176 ? 29.268 68.795 40.362 1.00 31.16 176 ALA B C 1
ATOM 3371 O O . ALA B 1 176 ? 28.883 69.787 39.733 1.00 36.15 176 ALA B O 1
ATOM 3373 N N . ARG B 1 177 ? 29.618 67.648 39.789 1.00 26.39 177 ARG B N 1
ATOM 3374 C CA A ARG B 1 177 ? 29.511 67.444 38.342 0.70 26.22 177 ARG B CA 1
ATOM 3375 C CA B ARG B 1 177 ? 29.514 67.431 38.349 0.30 28.03 177 ARG B CA 1
ATOM 3376 C C . ARG B 1 177 ? 28.042 67.364 37.936 1.00 25.62 177 ARG B C 1
ATOM 3377 O O . ARG B 1 177 ? 27.290 66.527 38.425 1.00 25.04 177 ARG B O 1
ATOM 3392 N N . ILE B 1 178 ? 27.642 68.250 37.036 1.00 24.47 178 ILE B N 1
ATOM 3393 C CA . ILE B 1 178 ? 26.252 68.279 36.564 1.00 26.14 178 ILE B CA 1
ATOM 3394 C C . ILE B 1 178 ? 26.080 67.297 35.416 1.00 25.07 178 ILE B C 1
ATOM 3395 O O . ILE B 1 178 ? 26.840 67.337 34.447 1.00 23.25 178 ILE B O 1
ATOM 3400 N N . ASP B 1 179 ? 25.097 66.401 35.541 1.00 22.94 179 ASP B N 1
ATOM 3401 C CA A ASP B 1 179 ? 24.726 65.495 34.465 0.60 22.85 179 ASP B CA 1
ATOM 3402 C CA B ASP B 1 179 ? 24.726 65.495 34.455 0.40 23.96 179 ASP B CA 1
ATOM 3403 C C . ASP B 1 179 ? 23.320 65.857 33.978 1.00 25.61 179 ASP B C 1
ATOM 3404 O O . ASP B 1 179 ? 22.327 65.347 34.502 1.00 21.35 179 ASP B O 1
ATOM 3413 N N . PRO B 1 180 ? 23.221 66.745 32.966 1.00 22.12 180 PRO B N 1
ATOM 3414 C CA . PRO B 1 180 ? 21.889 67.255 32.615 1.00 18.81 180 PRO B CA 1
ATOM 3415 C C . PRO B 1 180 ? 20.847 66.206 32.230 1.00 17.85 180 PRO B C 1
ATOM 3416 O O . PRO B 1 180 ? 19.651 66.419 32.486 1.00 18.64 180 PRO B O 1
ATOM 3420 N N . GLU B 1 181 ? 21.267 65.082 31.646 1.00 17.75 181 GLU B N 1
ATOM 3421 C CA A GLU B 1 181 ? 20.290 64.081 31.234 0.70 18.07 181 GLU B CA 1
ATOM 3422 C CA B GLU B 1 181 ? 20.343 64.023 31.237 0.30 18.63 181 GLU B CA 1
ATOM 3423 C C . GLU B 1 181 ? 19.532 63.489 32.424 1.00 17.61 181 GLU B C 1
ATOM 3424 O O . GLU B 1 181 ? 18.384 63.044 32.273 1.00 17.86 181 GLU B O 1
ATOM 3435 N N . LYS B 1 182 ? 20.146 63.520 33.601 1.00 19.74 182 LYS B N 1
ATOM 3436 C CA . LYS B 1 182 ? 19.493 63.016 34.818 1.00 19.02 182 LYS B CA 1
ATOM 3437 C C . LYS B 1 182 ? 18.298 63.849 35.273 1.00 20.92 182 LYS B C 1
ATOM 3438 O O . LYS B 1 182 ? 17.526 63.409 36.118 1.00 21.96 182 LYS B O 1
ATOM 3444 N N . LEU B 1 183 ? 18.145 65.054 34.723 1.00 16.45 183 LEU B N 1
ATOM 3445 C CA . LEU B 1 183 ? 16.944 65.843 34.977 1.00 15.76 183 LEU B CA 1
ATOM 3446 C C . LEU B 1 183 ? 15.745 65.484 34.090 1.00 18.60 183 LEU B C 1
ATOM 3447 O O . LEU B 1 183 ? 14.614 65.853 34.410 1.00 19.96 183 LEU B O 1
ATOM 3452 N N . LEU B 1 184 ? 15.984 64.805 32.966 1.00 16.65 184 LEU B N 1
ATOM 3453 C CA . LEU B 1 184 ? 14.902 64.458 32.053 1.00 15.65 184 LEU B CA 1
ATOM 3454 C C . LEU B 1 184 ? 14.114 63.278 32.604 1.00 16.48 184 LEU B C 1
ATOM 3455 O O . LEU B 1 184 ? 14.662 62.463 33.366 1.00 18.23 184 LEU B O 1
ATOM 3460 N N . PRO B 1 185 ? 12.820 63.184 32.255 1.00 16.14 185 PRO B N 1
ATOM 3461 C CA . PRO B 1 185 ? 12.070 62.010 32.649 1.00 14.87 185 PRO B CA 1
ATOM 3462 C C . PRO B 1 185 ? 12.583 60.755 31.990 1.00 17.16 185 PRO B C 1
ATOM 3463 O O . PRO B 1 185 ? 13.165 60.815 30.899 1.00 19.07 185 PRO B O 1
ATOM 3467 N N . GLU B 1 186 ? 12.342 59.623 32.638 1.00 17.95 186 GLU B N 1
ATOM 3468 C CA A GLU B 1 186 ? 12.686 58.326 32.064 0.60 20.49 186 GLU B CA 1
ATOM 3469 C CA B GLU B 1 186 ? 12.703 58.343 32.054 0.40 20.71 186 GLU B CA 1
ATOM 3470 C C . GLU B 1 186 ? 11.901 58.043 30.784 1.00 20.36 186 GLU B C 1
ATOM 3471 O O . GLU B 1 186 ? 12.457 57.598 29.792 1.00 21.54 186 GLU B O 1
ATOM 3482 N N . ASN B 1 187 ? 10.597 58.303 30.813 1.00 16.59 187 ASN B N 1
ATOM 3483 C CA . ASN B 1 187 ? 9.767 58.148 29.627 1.00 17.65 187 ASN B CA 1
ATOM 3484 C C . ASN B 1 187 ? 9.996 59.393 28.768 1.00 16.16 187 ASN B C 1
ATOM 3485 O O . ASN B 1 187 ? 9.907 60.518 29.278 1.00 18.62 187 ASN B O 1
ATOM 3490 N N . ARG B 1 188 ? 10.338 59.189 27.496 1.00 16.11 188 ARG B N 1
ATOM 3491 C CA . ARG B 1 188 ? 10.726 60.301 26.630 1.00 19.51 188 ARG B CA 1
ATOM 3492 C C . ARG B 1 188 ? 9.650 60.692 25.593 1.00 16.70 188 ARG B C 1
ATOM 3493 O O . ARG B 1 188 ? 9.988 61.384 24.609 1.00 18.85 188 ARG B O 1
ATOM 3501 N N . ASP B 1 189 ? 8.394 60.275 25.825 1.00 16.43 189 ASP B N 1
ATOM 3502 C CA A ASP B 1 189 ? 7.256 60.680 24.981 0.70 15.95 189 ASP B CA 1
ATOM 3503 C CA B ASP B 1 189 ? 7.247 60.675 25.004 0.30 16.23 189 ASP B CA 1
ATOM 3504 C C . ASP B 1 189 ? 7.125 62.192 25.105 1.00 14.79 189 ASP B C 1
ATOM 3505 O O . ASP B 1 189 ? 7.317 62.741 26.179 1.00 15.14 189 ASP B O 1
ATOM 3514 N N . TYR B 1 190 ? 6.785 62.855 24.004 1.00 13.42 190 TYR B N 1
ATOM 3515 C CA . TYR B 1 190 ? 6.720 64.338 24.039 1.00 13.42 190 TYR B CA 1
ATOM 3516 C C . TYR B 1 190 ? 5.631 64.912 23.154 1.00 13.87 190 TYR B C 1
ATOM 3517 O O . TYR B 1 190 ? 5.152 64.253 22.221 1.00 15.55 190 TYR B O 1
ATOM 3526 N N . TYR B 1 191 ? 5.267 66.161 23.454 1.00 13.21 191 TYR B N 1
ATOM 3527 C CA . TYR B 1 191 ? 4.478 67.006 22.585 1.00 11.94 191 TYR B CA 1
ATOM 3528 C C . TYR B 1 191 ? 5.454 67.863 21.803 1.00 11.48 191 TYR B C 1
ATOM 3529 O O . TYR B 1 191 ? 6.500 68.258 22.329 1.00 12.56 191 TYR B O 1
ATOM 3538 N N . ARG B 1 192 ? 5.151 68.101 20.540 1.00 11.74 192 ARG B N 1
ATOM 3539 C CA . ARG B 1 192 ? 5.962 69.010 19.723 1.00 12.04 192 ARG B CA 1
ATOM 3540 C C . ARG B 1 192 ? 5.095 70.046 19.036 1.00 10.64 192 ARG B C 1
ATOM 3541 O O . ARG B 1 192 ? 4.004 69.741 18.550 1.00 10.82 192 ARG B O 1
ATOM 3549 N N . TYR B 1 193 ? 5.600 71.286 18.992 1.00 10.70 193 TYR B N 1
ATOM 3550 C CA . TYR B 1 193 ? 4.922 72.333 18.241 1.00 10.90 193 TYR B CA 1
ATOM 3551 C C . TYR B 1 193 ? 5.959 73.386 17.862 1.00 10.91 193 TYR B C 1
ATOM 3552 O O . TYR B 1 193 ? 7.101 73.357 18.341 1.00 10.30 193 TYR B O 1
ATOM 3561 N N . SER B 1 194 ? 5.560 74.269 16.944 1.00 12.18 194 SER B N 1
ATOM 3562 C CA A SER B 1 194 ? 6.401 75.356 16.443 0.75 9.70 194 SER B CA 1
ATOM 3563 C CA B SER B 1 194 ? 6.460 75.332 16.531 0.25 11.52 194 SER B CA 1
ATOM 3564 C C . SER B 1 194 ? 6.037 76.612 17.233 1.00 11.24 194 SER B C 1
ATOM 3565 O O . SER B 1 194 ? 4.884 76.988 17.231 1.00 12.09 194 SER B O 1
ATOM 3570 N N . GLY B 1 195 ? 7.014 77.231 17.893 1.00 11.00 195 GLY B N 1
ATOM 3571 C CA . GLY B 1 195 ? 6.680 78.386 18.733 1.00 10.93 195 GLY B CA 1
ATOM 3572 C C . GLY B 1 195 ? 7.772 79.429 18.762 1.00 10.13 195 GLY B C 1
ATOM 3573 O O . GLY B 1 195 ? 8.403 79.724 17.745 1.00 10.93 195 GLY B O 1
ATOM 3574 N N . SER B 1 196 ? 8.004 79.982 19.948 1.00 9.95 196 SER B N 1
ATOM 3575 C CA . SER B 1 196 ? 8.864 81.133 20.092 1.00 10.29 196 SER B CA 1
ATOM 3576 C C . SER B 1 196 ? 9.658 81.020 21.387 1.00 11.87 196 SER B C 1
ATOM 3577 O O . SER B 1 196 ? 9.371 80.160 22.239 1.00 13.16 196 SER B O 1
ATOM 3580 N N . LEU B 1 197 ? 10.604 81.947 21.567 1.00 9.62 197 LEU B N 1
ATOM 3581 C CA . LEU B 1 197 ? 11.157 82.129 22.901 1.00 11.33 197 LEU B CA 1
ATOM 3582 C C . LEU B 1 197 ? 10.055 82.642 23.823 1.00 12.62 197 LEU B C 1
ATOM 3583 O O . LEU B 1 197 ? 9.146 83.378 23.395 1.00 12.89 197 LEU B O 1
ATOM 3588 N N . THR B 1 198 ? 10.135 82.294 25.111 1.00 12.17 198 THR B N 1
ATOM 3589 C CA . THR B 1 198 ? 9.091 82.777 26.017 1.00 12.02 198 THR B CA 1
ATOM 3590 C C . THR B 1 198 ? 9.523 84.059 26.715 1.00 14.97 198 THR B C 1
ATOM 3591 O O . THR B 1 198 ? 8.784 84.567 27.558 1.00 15.95 198 THR B O 1
ATOM 3595 N N . THR B 1 199 ? 10.727 84.540 26.412 1.00 14.01 199 THR B N 1
ATOM 3596 C CA . THR B 1 199 ? 11.172 85.840 26.928 1.00 14.10 199 THR B CA 1
ATOM 3597 C C . THR B 1 199 ? 11.531 86.735 25.746 1.00 13.78 199 THR B C 1
ATOM 3598 O O . THR B 1 199 ? 11.894 86.233 24.698 1.00 15.60 199 THR B O 1
ATOM 3602 N N . PRO B 1 200 ? 11.470 88.076 25.919 1.00 14.45 200 PRO B N 1
ATOM 3603 C CA . PRO B 1 200 ? 11.830 88.964 24.820 1.00 14.99 200 PRO B CA 1
ATOM 3604 C C . PRO B 1 200 ? 13.216 88.618 24.293 1.00 14.18 200 PRO B C 1
ATOM 3605 O O . PRO B 1 200 ? 14.149 88.386 25.091 1.00 17.68 200 PRO B O 1
ATOM 3609 N N . PRO B 1 201 ? 13.387 88.620 22.963 1.00 14.32 201 PRO B N 1
ATOM 3610 C CA . PRO B 1 201 ? 12.488 89.149 21.952 1.00 13.80 201 PRO B CA 1
ATOM 3611 C C . PRO B 1 201 ? 11.339 88.253 21.452 1.00 15.79 201 PRO B C 1
ATOM 3612 O O . PRO B 1 201 ? 10.658 88.601 20.475 1.00 14.26 201 PRO B O 1
ATOM 3616 N N . CYS B 1 202 ? 11.117 87.106 22.092 1.00 13.62 202 CYS B N 1
ATOM 3617 C CA A CYS B 1 202 ? 9.955 86.315 21.704 0.20 14.35 202 CYS B CA 1
ATOM 3618 C CA B CYS B 1 202 ? 10.051 86.184 21.705 0.80 13.18 202 CYS B CA 1
ATOM 3619 C C . CYS B 1 202 ? 10.084 85.822 20.236 1.00 13.59 202 CYS B C 1
ATOM 3620 O O . CYS B 1 202 ? 9.062 85.673 19.559 1.00 12.82 202 CYS B O 1
ATOM 3625 N N . SER B 1 203 ? 11.301 85.608 19.756 1.00 14.51 203 SER B N 1
ATOM 3626 C CA A SER B 1 203 ? 11.566 85.236 18.364 0.60 12.28 203 SER B CA 1
ATOM 3627 C CA B SER B 1 203 ? 11.491 85.276 18.348 0.40 12.92 203 SER B CA 1
ATOM 3628 C C . SER B 1 203 ? 10.880 83.925 18.022 1.00 12.05 203 SER B C 1
ATOM 3629 O O . SER B 1 203 ? 10.897 83.010 18.844 1.00 12.32 203 SER B O 1
ATOM 3634 N N . GLU B 1 204 ? 10.334 83.849 16.811 1.00 12.24 204 GLU B N 1
ATOM 3635 C CA . GLU B 1 204 ? 9.672 82.630 16.338 1.00 12.33 204 GLU B CA 1
ATOM 3636 C C . GLU B 1 204 ? 10.634 81.726 15.559 1.00 11.25 204 GLU B C 1
ATOM 3637 O O . GLU B 1 204 ? 11.849 81.970 15.517 1.00 12.50 204 GLU B O 1
ATOM 3643 N N . GLY B 1 205 ? 10.095 80.615 15.064 1.00 11.60 205 GLY B N 1
ATOM 3644 C CA . GLY B 1 205 ? 10.923 79.576 14.458 1.00 13.41 205 GLY B CA 1
ATOM 3645 C C . GLY B 1 205 ? 11.646 78.695 15.480 1.00 11.04 205 GLY B C 1
ATOM 3646 O O . GLY B 1 205 ? 12.666 78.115 15.151 1.00 13.59 205 GLY B O 1
ATOM 3647 N N . VAL B 1 206 ? 11.102 78.591 16.687 1.00 11.70 206 VAL B N 1
ATOM 3648 C CA . VAL B 1 206 ? 11.700 77.790 17.756 1.00 10.02 206 VAL B CA 1
ATOM 3649 C C . VAL B 1 206 ? 10.980 76.443 17.793 1.00 10.74 206 VAL B C 1
ATOM 3650 O O . VAL B 1 206 ? 9.717 76.397 17.820 1.00 11.10 206 VAL B O 1
ATOM 3654 N N . ARG B 1 207 ? 11.755 75.355 17.815 1.00 9.46 207 ARG B N 1
ATOM 3655 C CA . ARG B 1 207 ? 11.198 74.018 17.992 1.00 10.36 207 ARG B CA 1
ATOM 3656 C C . ARG B 1 207 ? 10.983 73.753 19.469 1.00 9.83 207 ARG B C 1
ATOM 3657 O O . ARG B 1 207 ? 11.925 73.893 20.255 1.00 11.62 207 ARG B O 1
ATOM 3665 N N . TRP B 1 208 ? 9.755 73.377 19.842 1.00 8.71 208 TRP B N 1
ATOM 3666 C CA . TRP B 1 208 ? 9.457 72.988 21.228 1.00 9.80 208 TRP B CA 1
ATOM 3667 C C . TRP B 1 208 ? 9.187 71.502 21.357 1.00 10.81 208 TRP B C 1
ATOM 3668 O O . TRP B 1 208 ? 8.339 70.962 20.622 1.00 12.50 208 TRP B O 1
ATOM 3679 N N . ILE B 1 209 ? 9.921 70.885 22.278 1.00 10.52 209 ILE B N 1
ATOM 3680 C CA . ILE B 1 209 ? 9.777 69.454 22.620 1.00 10.95 209 ILE B CA 1
ATOM 3681 C C . ILE B 1 209 ? 9.424 69.467 24.104 1.00 12.12 209 ILE B C 1
ATOM 3682 O O . ILE B 1 209 ? 10.289 69.757 24.936 1.00 12.30 209 ILE B O 1
ATOM 3687 N N . VAL B 1 210 ? 8.170 69.160 24.430 1.00 11.28 210 VAL B N 1
ATOM 3688 C CA . VAL B 1 210 ? 7.697 69.215 25.804 1.00 10.23 210 VAL B CA 1
ATOM 3689 C C . VAL B 1 210 ? 7.423 67.804 26.278 1.00 10.69 210 VAL B C 1
ATOM 3690 O O . VAL B 1 210 ? 6.504 67.179 25.783 1.00 12.24 210 VAL B O 1
ATOM 3694 N N . PHE B 1 211 ? 8.204 67.327 27.256 1.00 11.50 211 PHE B N 1
ATOM 3695 C CA . PHE B 1 211 ? 8.021 65.915 27.684 1.00 12.35 211 PHE B CA 1
ATOM 3696 C C . PHE B 1 211 ? 6.694 65.782 28.432 1.00 13.72 211 PHE B C 1
ATOM 3697 O O . PHE B 1 211 ? 6.307 66.641 29.219 1.00 14.39 211 PHE B O 1
ATOM 3705 N N . LYS B 1 212 ? 5.993 64.692 28.159 1.00 12.53 212 LYS B N 1
ATOM 3706 C CA . LYS B 1 212 ? 4.671 64.469 28.765 1.00 13.43 212 LYS B CA 1
ATOM 3707 C C . LYS B 1 212 ? 4.735 64.088 30.233 1.00 14.49 212 LYS B C 1
ATOM 3708 O O . LYS B 1 212 ? 3.851 64.455 30.989 1.00 16.35 212 LYS B O 1
ATOM 3714 N N . GLU B 1 213 ? 5.770 63.334 30.605 1.00 14.58 213 GLU B N 1
ATOM 3715 C CA A GLU B 1 213 ? 5.891 62.807 31.968 0.70 15.14 213 GLU B CA 1
ATOM 3716 C CA B GLU B 1 213 ? 5.899 62.801 31.955 0.30 15.57 213 GLU B CA 1
ATOM 3717 C C . GLU B 1 213 ? 6.648 63.806 32.840 1.00 14.94 213 GLU B C 1
ATOM 3718 O O . GLU B 1 213 ? 7.752 64.222 32.492 1.00 16.84 213 GLU B O 1
ATOM 3729 N N . PRO B 1 214 ? 6.051 64.201 33.983 1.00 14.69 214 PRO B N 1
ATOM 3730 C CA . PRO B 1 214 ? 6.796 65.070 34.881 1.00 17.20 214 PRO B CA 1
ATOM 3731 C C . PRO B 1 214 ? 7.849 64.316 35.703 1.00 15.10 214 PRO B C 1
ATOM 3732 O O . PRO B 1 214 ? 7.834 63.066 35.822 1.00 17.41 214 PRO B O 1
ATOM 3736 N N . VAL B 1 215 ? 8.749 65.085 36.268 1.00 15.04 215 VAL B N 1
ATOM 3737 C CA . VAL B 1 215 ? 9.707 64.585 37.239 1.00 15.48 215 VAL B CA 1
ATOM 3738 C C . VAL B 1 215 ? 9.361 65.225 38.571 1.00 17.13 215 VAL B C 1
ATOM 3739 O O . VAL B 1 215 ? 8.441 66.034 38.632 1.00 18.58 215 VAL B O 1
ATOM 3743 N N . GLU B 1 216 ? 10.086 64.854 39.622 1.00 17.98 216 GLU B N 1
ATOM 3744 C CA A GLU B 1 216 ? 9.749 65.303 40.966 0.70 17.46 216 GLU B CA 1
ATOM 3745 C CA B GLU B 1 216 ? 9.771 65.240 40.995 0.30 17.81 216 GLU B CA 1
ATOM 3746 C C . GLU B 1 216 ? 10.788 66.222 41.558 1.00 18.29 216 GLU B C 1
ATOM 3747 O O . GLU B 1 216 ? 11.961 66.143 41.230 1.00 16.89 216 GLU B O 1
ATOM 3758 N N . MET B 1 217 ? 10.335 67.138 42.408 1.00 17.19 217 MET B N 1
ATOM 3759 C CA . MET B 1 217 ? 11.230 67.912 43.253 1.00 15.54 217 MET B CA 1
ATOM 3760 C C . MET B 1 217 ? 10.581 67.997 44.622 1.00 15.72 217 MET B C 1
ATOM 3761 O O . MET B 1 217 ? 9.370 67.834 44.749 1.00 16.14 217 MET B O 1
ATOM 3766 N N . SER B 1 218 ? 11.362 68.253 45.661 1.00 16.20 218 SER B N 1
ATOM 3767 C CA . SER B 1 218 ? 10.735 68.377 46.973 1.00 15.47 218 SER B CA 1
ATOM 3768 C C . SER B 1 218 ? 10.115 69.758 47.145 1.00 16.01 218 SER B C 1
ATOM 3769 O O . SER B 1 218 ? 10.460 70.711 46.433 1.00 16.30 218 SER B O 1
ATOM 3772 N N . ARG B 1 219 ? 9.187 69.852 48.106 1.00 14.92 219 ARG B N 1
ATOM 3773 C CA . ARG B 1 219 ? 8.573 71.133 48.420 1.00 16.82 219 ARG B CA 1
ATOM 3774 C C . ARG B 1 219 ? 9.630 72.127 48.836 1.00 16.18 219 ARG B C 1
ATOM 3775 O O . ARG B 1 219 ? 9.527 73.303 48.496 1.00 17.40 219 ARG B O 1
ATOM 3783 N N . GLU B 1 220 ? 10.651 71.671 49.586 1.00 17.95 220 GLU B N 1
ATOM 3784 C CA A GLU B 1 220 ? 11.747 72.542 50.009 0.70 19.34 220 GLU B CA 1
ATOM 3785 C CA B GLU B 1 220 ? 11.745 72.553 50.008 0.30 17.50 220 GLU B CA 1
ATOM 3786 C C . GLU B 1 220 ? 12.493 73.130 48.802 1.00 14.10 220 GLU B C 1
ATOM 3787 O O . GLU B 1 220 ? 12.818 74.322 48.785 1.00 17.44 220 GLU B O 1
ATOM 3798 N N . GLN B 1 221 ? 12.738 72.287 47.805 1.00 14.83 221 GLN B N 1
ATOM 3799 C CA . GLN B 1 221 ? 13.413 72.748 46.570 1.00 17.73 221 GLN B CA 1
ATOM 3800 C C . GLN B 1 221 ? 12.567 73.781 45.854 1.00 14.08 221 GLN B C 1
ATOM 3801 O O . GLN B 1 221 ? 13.073 74.829 45.441 1.00 14.70 221 GLN B O 1
ATOM 3807 N N . LEU B 1 222 ? 11.266 73.514 45.767 1.00 14.44 222 LEU B N 1
ATOM 3808 C CA . LEU B 1 222 ? 10.372 74.492 45.157 1.00 13.04 222 LEU B CA 1
ATOM 3809 C C . LEU B 1 222 ? 10.389 75.810 45.920 1.00 16.04 222 LEU B C 1
ATOM 3810 O O . LEU B 1 222 ? 10.480 76.880 45.316 1.00 15.67 222 LEU B O 1
ATOM 3815 N N . GLU B 1 223 ? 10.272 75.735 47.255 1.00 14.62 223 GLU B N 1
ATOM 3816 C CA . GLU B 1 223 ? 10.213 76.967 48.024 1.00 16.28 223 GLU B CA 1
ATOM 3817 C C . GLU B 1 223 ? 11.533 77.739 47.987 1.00 16.26 223 GLU B C 1
ATOM 3818 O O . GLU B 1 223 ? 11.514 78.971 47.986 1.00 19.66 223 GLU B O 1
ATOM 3824 N N . LYS B 1 224 ? 12.664 77.037 47.917 1.00 16.64 224 LYS B N 1
ATOM 3825 C CA . LYS B 1 224 ? 13.944 77.753 47.765 1.00 17.14 224 LYS B CA 1
ATOM 3826 C C . LYS B 1 224 ? 13.943 78.597 46.486 1.00 14.21 224 LYS B C 1
ATOM 3827 O O . LYS B 1 224 ? 14.311 79.786 46.495 1.00 16.67 224 LYS B O 1
ATOM 3833 N N . PHE B 1 225 ? 13.465 77.999 45.396 1.00 16.73 225 PHE B N 1
ATOM 3834 C CA . PHE B 1 225 ? 13.399 78.737 44.131 1.00 15.70 225 PHE B CA 1
ATOM 3835 C C . PHE B 1 225 ? 12.463 79.930 44.224 1.00 15.51 225 PHE B C 1
ATOM 3836 O O . PHE B 1 225 ? 12.805 81.037 43.790 1.00 17.34 225 PHE B O 1
ATOM 3844 N N . ARG B 1 226 ? 11.275 79.713 44.794 1.00 14.91 226 ARG B N 1
ATOM 3845 C CA . ARG B 1 226 ? 10.309 80.781 44.943 1.00 16.47 226 ARG B CA 1
ATOM 3846 C C . ARG B 1 226 ? 10.861 81.934 45.770 1.00 17.77 226 ARG B C 1
ATOM 3847 O O . ARG B 1 226 ? 10.688 83.088 45.395 1.00 17.68 226 ARG B O 1
ATOM 3855 N N . LYS B 1 227 ? 11.522 81.605 46.888 1.00 18.41 227 LYS B N 1
ATOM 3856 C CA A LYS B 1 227 ? 12.087 82.600 47.805 0.60 20.10 227 LYS B CA 1
ATOM 3857 C CA B LYS B 1 227 ? 12.080 82.606 47.803 0.40 21.02 227 LYS B CA 1
ATOM 3858 C C . LYS B 1 227 ? 13.214 83.395 47.143 1.00 21.09 227 LYS B C 1
ATOM 3859 O O . LYS B 1 227 ? 13.275 84.624 47.252 1.00 20.65 227 LYS B O 1
ATOM 3870 N N . VAL B 1 228 ? 14.106 82.688 46.459 1.00 18.20 228 VAL B N 1
ATOM 3871 C CA . VAL B 1 228 ? 15.246 83.354 45.791 1.00 18.76 228 VAL B CA 1
ATOM 3872 C C . VAL B 1 228 ? 14.760 84.249 44.667 1.00 18.76 228 VAL B C 1
ATOM 3873 O O . VAL B 1 228 ? 15.160 85.408 44.594 1.00 19.33 228 VAL B O 1
ATOM 3877 N N . MET B 1 229 ? 13.850 83.737 43.837 1.00 18.34 229 MET B N 1
ATOM 3878 C CA A MET B 1 229 ? 13.330 84.538 42.734 0.60 19.38 229 MET B CA 1
ATOM 3879 C CA B MET B 1 229 ? 13.281 84.513 42.723 0.40 18.33 229 MET B CA 1
ATOM 3880 C C . MET B 1 229 ? 12.556 85.756 43.209 1.00 17.63 229 MET B C 1
ATOM 3881 O O . MET B 1 229 ? 12.779 86.864 42.706 1.00 17.61 229 MET B O 1
ATOM 3890 N N . GLY B 1 230 ? 11.650 85.553 44.166 1.00 17.42 230 GLY B N 1
ATOM 3891 C CA . GLY B 1 230 ? 10.831 86.640 44.708 1.00 17.51 230 GLY B CA 1
ATOM 3892 C C . GLY B 1 230 ? 9.576 86.995 43.934 1.00 20.72 230 GLY B C 1
ATOM 3893 O O . GLY B 1 230 ? 8.808 87.871 44.348 1.00 20.90 230 GLY B O 1
ATOM 3894 N N . PHE B 1 231 ? 9.374 86.349 42.791 1.00 18.77 231 PHE B N 1
ATOM 3895 C CA . PHE B 1 231 ? 8.194 86.583 41.956 1.00 17.07 231 PHE B CA 1
ATOM 3896 C C . PHE B 1 231 ? 8.049 85.405 40.989 1.00 15.07 231 PHE B C 1
ATOM 3897 O O . PHE B 1 231 ? 9.022 84.694 40.707 1.00 16.69 231 PHE B O 1
ATOM 3905 N N . ASP B 1 232 ? 6.843 85.246 40.461 1.00 16.06 232 ASP B N 1
ATOM 3906 C CA . ASP B 1 232 ? 6.595 84.239 39.427 1.00 16.30 232 ASP B CA 1
ATOM 3907 C C . ASP B 1 232 ? 7.203 84.697 38.125 1.00 15.44 232 ASP B C 1
ATOM 3908 O O . ASP B 1 232 ? 7.134 85.886 37.780 1.00 18.27 232 ASP B O 1
ATOM 3913 N N . ASN B 1 233 ? 7.774 83.758 37.389 1.00 13.14 233 ASN B N 1
ATOM 3914 C CA . ASN B 1 233 ? 8.504 84.117 36.174 1.00 14.34 233 ASN B CA 1
ATOM 3915 C C . ASN B 1 233 ? 8.051 83.342 34.946 1.00 14.85 233 ASN B C 1
ATOM 3916 O O . ASN B 1 233 ? 8.880 82.924 34.124 1.00 16.52 233 ASN B O 1
ATOM 3921 N N . ASN B 1 234 ? 6.744 83.146 34.842 1.00 14.30 234 ASN B N 1
ATOM 3922 C CA . ASN B 1 234 ? 6.136 82.515 33.667 1.00 15.29 234 ASN B CA 1
ATOM 3923 C C . ASN B 1 234 ? 5.412 83.533 32.806 1.00 15.64 234 ASN B C 1
ATOM 3924 O O . ASN B 1 234 ? 4.657 84.368 33.299 1.00 16.42 234 ASN B O 1
ATOM 3929 N N . ARG B 1 235 ? 5.656 83.466 31.498 1.00 14.81 235 ARG B N 1
ATOM 3930 C CA . ARG B 1 235 ? 4.851 84.236 30.558 1.00 13.73 235 ARG B CA 1
ATOM 3931 C C . ARG B 1 235 ? 3.454 83.610 30.434 1.00 13.60 235 ARG B C 1
ATOM 3932 O O . ARG B 1 235 ? 3.319 82.372 30.383 1.00 12.74 235 ARG B O 1
ATOM 3940 N N . PRO B 1 236 ? 2.407 84.428 30.359 1.00 13.30 236 PRO B N 1
ATOM 3941 C CA . PRO B 1 236 ? 1.048 83.880 30.120 1.00 15.13 236 PRO B CA 1
ATOM 3942 C C . PRO B 1 236 ? 0.968 83.041 28.844 1.00 14.57 236 PRO B C 1
ATOM 3943 O O . PRO B 1 236 ? 1.678 83.317 27.850 1.00 14.14 236 PRO B O 1
ATOM 3947 N N . VAL B 1 237 ? 0.126 82.004 28.860 1.00 15.41 237 VAL B N 1
ATOM 3948 C CA . VAL B 1 237 ? -0.069 81.201 27.637 1.00 13.77 237 VAL B CA 1
ATOM 3949 C C . VAL B 1 237 ? -0.646 82.031 26.478 1.00 14.89 237 VAL B C 1
ATOM 3950 O O . VAL B 1 237 ? -1.389 82.988 26.689 1.00 15.71 237 VAL B O 1
ATOM 3954 N N . GLN B 1 238 ? -0.244 81.658 25.268 1.00 13.50 238 GLN B N 1
ATOM 3955 C CA . GLN B 1 238 ? -0.552 82.378 24.023 1.00 13.22 238 GLN B CA 1
ATOM 3956 C C . GLN B 1 238 ? -1.444 81.510 23.158 1.00 12.38 238 GLN B C 1
ATOM 3957 O O . GLN B 1 238 ? -1.394 80.275 23.273 1.00 14.13 238 GLN B O 1
ATOM 3963 N N . PRO B 1 239 ? -2.273 82.130 22.285 1.00 13.96 239 PRO B N 1
ATOM 3964 C CA . PRO B 1 239 ? -3.227 81.419 21.427 1.00 16.21 239 PRO B CA 1
ATOM 3965 C C . PRO B 1 239 ? -2.527 80.488 20.462 1.00 13.57 239 PRO B C 1
ATOM 3966 O O . PRO B 1 239 ? -1.484 80.835 19.921 1.00 14.65 239 PRO B O 1
ATOM 3970 N N . LEU B 1 240 ? -3.072 79.287 20.313 1.00 14.66 240 LEU B N 1
ATOM 3971 C CA A LEU B 1 240 ? -2.535 78.312 19.390 0.50 14.54 240 LEU B CA 1
ATOM 3972 C CA B LEU B 1 240 ? -2.519 78.318 19.375 0.50 15.10 240 LEU B CA 1
ATOM 3973 C C . LEU B 1 240 ? -2.630 78.820 17.945 1.00 14.09 240 LEU B C 1
ATOM 3974 O O . LEU B 1 240 ? -1.752 78.545 17.118 1.00 12.71 240 LEU B O 1
ATOM 3983 N N . ASN B 1 241 ? -3.706 79.560 17.649 1.00 15.13 241 ASN B N 1
ATOM 3984 C CA . ASN B 1 241 ? -3.958 80.049 16.294 1.00 14.30 241 ASN B CA 1
ATOM 3985 C C . ASN B 1 241 ? -4.069 78.897 15.291 1.00 15.56 241 ASN B C 1
ATOM 3986 O O . ASN B 1 241 ? -4.911 78.022 15.502 1.00 16.30 241 ASN B O 1
ATOM 3991 N N . ALA B 1 242 ? -3.247 78.870 14.232 1.00 12.35 242 ALA B N 1
ATOM 3992 C CA . ALA B 1 242 ? -3.336 77.811 13.219 1.00 12.75 242 ALA B CA 1
ATOM 3993 C C . ALA B 1 242 ? -2.663 76.521 13.587 1.00 12.53 242 ALA B C 1
ATOM 3994 O O . ALA B 1 242 ? -2.789 75.532 12.853 1.00 14.82 242 ALA B O 1
ATOM 3996 N N . ARG B 1 243 ? -1.925 76.514 14.699 1.00 12.29 243 ARG B N 1
ATOM 3997 C CA . ARG B 1 243 ? -1.070 75.377 15.007 1.00 11.85 243 ARG B CA 1
ATOM 3998 C C . ARG B 1 243 ? -1.809 74.170 15.524 1.00 12.33 243 ARG B C 1
ATOM 3999 O O . ARG B 1 243 ? -2.857 74.293 16.200 1.00 14.83 243 ARG B O 1
ATOM 4007 N N . LYS B 1 244 ? -1.243 73.005 15.216 1.00 11.83 244 LYS B N 1
ATOM 4008 C CA . LYS B 1 244 ? -1.549 71.785 15.944 1.00 14.23 244 LYS B CA 1
ATOM 4009 C C . LYS B 1 244 ? -0.348 71.387 16.780 1.00 14.24 244 LYS B C 1
ATOM 4010 O O . LYS B 1 244 ? 0.802 71.551 16.347 1.00 16.47 244 LYS B O 1
ATOM 4016 N N . VAL B 1 245 ? -0.606 70.836 17.957 1.00 12.33 245 VAL B N 1
ATOM 4017 C CA . VAL B 1 245 ? 0.438 70.235 18.747 1.00 12.07 245 VAL B CA 1
ATOM 4018 C C . VAL B 1 245 ? 0.418 68.751 18.375 1.00 12.10 245 VAL B C 1
ATOM 4019 O O . VAL B 1 245 ? -0.661 68.178 18.277 1.00 14.76 245 VAL B O 1
ATOM 4023 N N . MET B 1 246 ? 1.593 68.182 18.122 1.00 11.36 246 MET B N 1
ATOM 4024 C CA A MET B 1 246 ? 1.673 66.740 17.835 0.50 11.36 246 MET B CA 1
ATOM 4025 C CA B MET B 1 246 ? 1.703 66.747 17.822 0.50 11.29 246 MET B CA 1
ATOM 4026 C C . MET B 1 246 ? 1.984 65.994 19.109 1.00 11.48 246 MET B C 1
ATOM 4027 O O . MET B 1 246 ? 2.695 66.499 19.972 1.00 13.85 246 MET B O 1
ATOM 4036 N N . LYS B 1 247 ? 1.463 64.768 19.219 1.00 12.96 247 LYS B N 1
ATOM 4037 C CA . LYS B 1 247 ? 1.655 63.948 20.442 1.00 15.75 247 LYS B CA 1
ATOM 4038 C C . LYS B 1 247 ? 1.911 62.494 20.083 1.00 21.16 247 LYS B C 1
ATOM 4039 O O . LYS B 1 247 ? 1.765 62.113 18.924 1.00 16.02 247 LYS B O 1
#

CATH classification: 3.10.200.10

B-factor: mean 21.4, std 10.89, range [5.86, 94.51]

InterPro domains:
  IPR001148 Alpha carbonic anhydrase domain [PF00194] (33-246)
  IPR001148 Alpha carbonic anhydrase domain [PS51144] (24-247)
  IPR001148 Alpha carbonic anhydrase domain [SM01057] (26-246)
  IPR018338 Carbonic anhydrase, alpha-class, conserved site [PS00162] (117-133)
  IPR023561 Carbonic anhydrase, alpha-class [PTHR18952] (24-243)
  IPR036398 Alpha carbonic anhydrase domain superfamily [G3DSA:3.10.200.10] (22-247)
  IPR036398 Alpha carbonic anhydrase domain superfamily [SSF51069] (25-245)
  IPR041891 Carbonic anhydrase, prokaryotic-like [cd03124] (33-245)

Secondary structure (DSSP, 8-state):
-----SSGGGSGGGHHHH-GGGHHHHH-SS-S--EE-TTTSBP--PPP-EEE----EEEEEE-SS-EEEEE-S--EEEETTEEEEEEEEEEESS-SSEETTEE-SEEEEEEEE-TT--EEEEEEEEEESS--HHHHHHHTT--SSTTEEE--SS---GGGGS-SS--EEEEEEE-SSTT--EEEEEEEESS-EEE-HHHHHHHHHHH-S---PPP---TT---B-/-PPP--SSGGGSGGGHHHH-GGGHHHHH-SS-S--EE-TTTSBP--PPP-EEE----EEEEEE-SS-EEEEE-S--EEEETTEEEEEEEEEEESS-SSEETTEE-SEEEEEEEE-TTS-EEEEEEEEEESS--HHHHHHHTT---STTEEE--SS---GGGGS-SS--EEEEEEE-SSTT--EEEEEEEESS-EEE-HHHHHHHHHHH-S---PPP---TT---B-

Radius of gyration: 30.92 Å; Cα contacts (8 Å, |Δi|>4): 1269; chains: 2; bounding box: 43×83×73 Å

Nearest PDB structures (foldseek):
  4coq-assembly1_B  TM=1.003E+00  e=2.319E-48  Thermovibrio ammonificans HB-1
  6im0-assembly1_A  TM=9.935E-01  e=2.487E-35  Persephonella marina EX-H1
  8w7x-assembly1_B  TM=9.795E-01  e=2.973E-34  synthetic construct
  5hpj-assembly1_A-2  TM=9.739E-01  e=1.207E-30  Photobacterium profundum SS9
  4xfw-assembly1_B  TM=9.341E-01  e=6.605E-25  Helicobacter pylori G27

=== Feature glossary ===
Each block in this record encodes a different view of the same protein. In brief:

Predicted aligned error. PAE(i, j) answers: if I align the predicted and true structures on residue i, how far off (in Å) do I expect residue j to be? A block-diagonal PAE matrix with low values on the blocks and high values off-diagonal is the signature of a multi-domain protein with confidently predicted domains but uncertain inter-domain orientation.

Contact-map, Ramachandran, and PAE plots. Plot images: a contact map (which residues are close in 3D, as an N×N binary image), a Ramachandran scatter (backbone torsion angles, revealing secondary-structure composition at a glance), and — for AlphaFold structures — a PAE heatmap (pairwise prediction confidence).

Backbone torsions (φ/ψ). φ (phi) and ψ (psi) are the two rotatable backbone dihedrals per residue: φ is the C(i-1)–N–Cα–C torsion, ψ is the N–Cα–C–N(i+1) torsion, both in degrees on (−180°, 180°]. α-helical residues cluster near (−60°, −45°); β-strand residues near (−120°, +130°). A Ramachandran plot is simply a scatter of (φ, ψ) for every residue.

Foldseek 3Di. A 3Di character summarizes, for each residue, the relative orientation of the Cα frame of its nearest spatial neighbor. Because it encodes fold topology rather than chemistry, 3Di alignments detect remote structural similarity that sequence alignment misses.

Radius of gyration, Cα contacts, bounding box. Three whole-structure scalars: the radius of gyration (RMS distance of Cα from centroid, in Å), the count of Cα–Cα contacts (pairs closer than 8 Å and separated by more than four residues in sequence — i.e. tertiary, not local, contacts), and the bounding-box dimensions. Together they distinguish compact globular folds from extended fibres or disordered chains.

Sequence. Sequence gives the chain of amino acids in standard one-letter code (A=alanine, C=cysteine, …, Y=tyrosine), read N→C. It is the only feature that is directly encoded by the gene; all structural features are derived from the folded form of this sequence.

mmCIF coordinates. Atomic coordinates in PDBx/mmCIF format — the same representation the Protein Data Bank distributes. Each line of the _atom_site loop places one backbone atom in Cartesian space (units: ångströms, origin: arbitrary).

Secondary structure (3-state, P-SEA). Three-state secondary structure (P-SEA) collapses the eight DSSP classes into helix (a), strand (b), and coil (c). P-SEA assigns these from Cα geometry alone — distances and angles — without requiring backbone oxygens, so it works on any Cα trace.

InterPro / GO / CATH / organism. Functional annotations link the protein to curated databases. InterPro entries identify conserved domains and families by matching the sequence against member-database signatures (Pfam, PROSITE, CDD, …). Gene Ontology (GO) terms describe molecular function, biological process, and cellular component in a controlled vocabulary. CATH places the structure in a hierarchical fold classification (Class/Architecture/Topology/Homologous-superfamily). The organism is the source species.

B-factor. B-factor (Debye–Waller factor) reflects atomic displacement in the crystal lattice. It is an experimental observable (units Å²), not a prediction; low values mean the atom is pinned down, high values mean it moves or is heterogeneous across the crystal.

Rendered structure images. Structure images are PyMOL renders from six orthogonal camera directions. Cartoon representation draws helices as coils and strands as arrows; sticks shows the backbone as bonds; surface shows the solvent-excluded envelope. Rainbow coloring maps sequence position to hue (blue→red, N→C); chain coloring assigns a distinct color per polypeptide.

Solvent-accessible surface area. Solvent-accessible surface area (SASA) is the area in Å² traced out by the centre of a 1.4 Å probe sphere (a water molecule) rolled over the protein's van der Waals surface (Shrake–Rupley / Lee–Richards construction). Buried residues have near-zero SASA; fully exposed residues can exceed 200 Å². The total SASA scales roughly with the number of surface residues.

Secondary structure (8-state, DSSP). The SS8 string is DSSP's per-residue secondary-structure call. α-helix (H) means an i→i+4 H-bond ladder; β-strand (E) means the residue participates in a β-sheet; 3₁₀ (G) and π (I) are tighter and wider helices; T/S are turns/bends; '-' is loop.

pLDDT. For AlphaFold models, the B-factor field carries pLDDT — the model's own estimate of local accuracy on a 0–100 scale. Regions with pLDDT<50 should be treated as essentially unmodeled; they often correspond to intrinsically disordered segments.

Nearest PDB structures. Nearest PDB neighbors are the top structural matches found by Foldseek when searching this structure against the entire Protein Data Bank. Each hit reports a TM-score (0 to 1; >0.5 almost always implies the same fold) and an E-value. These are *structural* homologs — they may share no detectable sequence similarity.